Protein AF-A0A1B0DPX6-F1 (afdb_monomer)

Structure (mmCIF, N/CA/C/O backbone):
data_AF-A0A1B0DPX6-F1
#
_entry.id   AF-A0A1B0DPX6-F1
#
loop_
_atom_site.group_PDB
_atom_site.id
_atom_site.type_symbol
_atom_site.label_atom_id
_atom_site.label_alt_id
_atom_site.label_comp_id
_atom_site.label_asym_id
_atom_site.label_entity_id
_atom_site.label_seq_id
_atom_site.pdbx_PDB_ins_code
_atom_site.Cartn_x
_atom_site.Cartn_y
_atom_site.Cartn_z
_atom_site.occupancy
_atom_site.B_iso_or_equiv
_atom_site.auth_seq_id
_atom_site.auth_comp_id
_atom_site.auth_asym_id
_atom_site.auth_atom_id
_atom_site.pdbx_PDB_model_num
ATOM 1 N N . MET A 1 1 ? -44.690 -16.443 26.780 1.00 38.94 1 MET A N 1
ATOM 2 C CA . MET A 1 1 ? -44.282 -15.494 25.725 1.00 38.94 1 MET A CA 1
ATOM 3 C C . MET A 1 1 ? -44.819 -16.040 24.413 1.00 38.94 1 MET A C 1
ATOM 5 O O . MET A 1 1 ? -44.440 -17.157 24.082 1.00 38.94 1 MET A O 1
ATOM 9 N N . PRO A 1 2 ? -45.774 -15.376 23.743 1.00 39.91 2 PRO A N 1
ATOM 10 C CA . PRO A 1 2 ? -46.265 -15.851 22.457 1.00 39.91 2 PRO A CA 1
ATOM 11 C C . PRO A 1 2 ? -45.139 -15.690 21.430 1.00 39.91 2 PRO A C 1
ATOM 13 O O . PRO A 1 2 ? -44.545 -14.620 21.320 1.00 39.91 2 PRO A O 1
ATOM 16 N N . THR A 1 3 ? -44.806 -16.771 20.733 1.00 45.00 3 THR A N 1
ATOM 17 C CA . THR A 1 3 ? -43.849 -16.789 19.625 1.00 45.00 3 THR A CA 1
ATOM 18 C C . THR A 1 3 ? -44.435 -15.966 18.482 1.00 45.00 3 THR A C 1
ATOM 20 O O . THR A 1 3 ? -45.304 -16.445 17.754 1.00 45.00 3 THR A O 1
ATOM 23 N N . PHE A 1 4 ? -44.032 -14.697 18.381 1.00 56.03 4 PHE A N 1
ATOM 24 C CA . PHE A 1 4 ? -44.305 -13.881 17.199 1.00 56.03 4 PHE A CA 1
ATOM 25 C C . PHE A 1 4 ? -43.741 -14.602 15.969 1.00 56.03 4 PHE A C 1
ATOM 27 O O . PHE A 1 4 ? -42.650 -15.164 16.035 1.00 56.03 4 PHE A O 1
ATOM 34 N N . ASN A 1 5 ? -44.509 -14.613 14.879 1.00 65.38 5 ASN A N 1
ATOM 35 C CA . ASN A 1 5 ? -44.118 -15.234 13.614 1.00 65.38 5 ASN A CA 1
ATOM 36 C C . ASN A 1 5 ? -42.784 -14.617 13.148 1.00 65.38 5 ASN A C 1
ATOM 38 O O . ASN A 1 5 ? -42.672 -13.390 13.154 1.00 65.38 5 ASN A O 1
ATOM 42 N N . GLU A 1 6 ? -41.791 -15.432 12.773 1.00 67.69 6 GLU A N 1
ATOM 43 C CA . GLU A 1 6 ? -40.431 -14.966 12.420 1.00 67.69 6 GLU A CA 1
ATOM 44 C C . GLU A 1 6 ? -40.444 -13.870 11.336 1.00 67.69 6 GLU A C 1
ATOM 46 O O . GLU A 1 6 ? -39.655 -12.929 11.391 1.00 67.69 6 GLU A O 1
ATOM 51 N N . GLU A 1 7 ? -41.410 -13.923 10.414 1.00 71.81 7 GLU A N 1
ATOM 52 C CA . GLU A 1 7 ? -41.633 -12.903 9.378 1.00 71.81 7 GLU A CA 1
ATOM 53 C C . GLU A 1 7 ? -41.960 -11.518 9.965 1.00 71.81 7 GLU A C 1
ATOM 55 O O . GLU A 1 7 ? -41.375 -10.518 9.563 1.00 71.81 7 GLU A O 1
ATOM 60 N N . ILE A 1 8 ? -42.817 -11.447 10.989 1.00 77.25 8 ILE A N 1
ATOM 61 C CA . ILE A 1 8 ? -43.213 -10.175 11.621 1.00 77.25 8 ILE A CA 1
ATOM 62 C C . ILE A 1 8 ? -42.038 -9.572 12.404 1.00 77.25 8 ILE A C 1
ATOM 64 O O . ILE A 1 8 ? -41.882 -8.352 12.462 1.00 77.25 8 ILE A O 1
ATOM 68 N N . GLN A 1 9 ? -41.200 -10.418 13.011 1.00 76.88 9 GLN A N 1
ATOM 69 C CA . GLN A 1 9 ? -39.983 -9.965 13.690 1.00 76.88 9 GLN A CA 1
ATOM 70 C C . GLN A 1 9 ? -38.961 -9.403 12.694 1.00 76.88 9 GLN A C 1
ATOM 72 O O . GLN A 1 9 ? -38.338 -8.380 12.981 1.00 76.88 9 GLN A O 1
ATOM 77 N N . SER A 1 10 ? -38.830 -10.027 11.519 1.00 80.25 10 SER A N 1
ATOM 78 C CA . SER A 1 10 ? -37.981 -9.534 10.430 1.00 80.25 10 SER A CA 1
ATOM 79 C C . SER A 1 10 ? -38.465 -8.182 9.898 1.00 80.25 10 SER A C 1
ATOM 81 O O . SER A 1 10 ? -37.680 -7.236 9.835 1.00 80.25 10 SER A O 1
ATOM 83 N N . ASP A 1 11 ? -39.761 -8.046 9.608 1.00 84.12 11 ASP A N 1
ATOM 84 C CA . ASP A 1 11 ? -40.349 -6.794 9.110 1.00 84.12 11 ASP A CA 1
ATOM 85 C C . ASP A 1 11 ? -40.200 -5.645 10.121 1.00 84.12 11 ASP A C 1
ATOM 87 O O . ASP A 1 11 ? -39.915 -4.495 9.761 1.00 84.12 11 ASP A O 1
ATOM 91 N N . PHE A 1 12 ? -40.351 -5.942 11.416 1.00 86.44 12 PHE A N 1
ATOM 92 C CA . PHE A 1 12 ? -40.140 -4.956 12.472 1.00 86.44 12 PHE A CA 1
ATOM 93 C C . PHE A 1 12 ? -38.670 -4.524 12.564 1.00 86.44 12 PHE A C 1
ATOM 95 O O . PHE A 1 12 ? -38.387 -3.330 12.692 1.00 86.44 12 PHE A O 1
ATOM 102 N N . ALA A 1 13 ? -37.733 -5.469 12.445 1.00 86.62 13 ALA A N 1
ATOM 103 C CA . ALA A 1 13 ? -36.301 -5.183 12.434 1.00 86.62 13 ALA A CA 1
ATOM 104 C C . ALA A 1 13 ? -35.895 -4.313 11.235 1.00 86.62 13 ALA A C 1
ATOM 106 O O . ALA A 1 13 ? -35.129 -3.359 11.395 1.00 86.62 13 ALA A O 1
ATOM 107 N N . GLU A 1 14 ? -36.442 -4.583 10.047 1.00 89.12 14 GLU A N 1
ATOM 108 C CA . GLU A 1 14 ? -36.227 -3.745 8.864 1.00 89.12 14 GLU A CA 1
ATOM 109 C C . GLU A 1 14 ? -36.782 -2.337 9.061 1.00 89.12 14 GLU A C 1
ATOM 111 O O . GLU A 1 14 ? -36.091 -1.353 8.788 1.00 89.12 14 GLU A O 1
ATOM 116 N N . THR A 1 15 ? -37.998 -2.224 9.596 1.00 90.00 15 THR A N 1
ATOM 117 C CA . THR A 1 15 ? -38.624 -0.926 9.870 1.00 90.00 15 THR A CA 1
ATOM 118 C C . THR A 1 15 ? -37.787 -0.121 10.868 1.00 90.00 15 THR A C 1
ATOM 120 O O . THR A 1 15 ? -37.531 1.067 10.658 1.00 90.00 15 THR A O 1
ATOM 123 N N . LEU A 1 16 ? -37.295 -0.761 11.933 1.00 89.06 16 LEU A N 1
ATOM 124 C CA . LEU A 1 16 ? -36.420 -0.131 12.920 1.00 89.06 16 LEU A CA 1
ATOM 125 C C . LEU A 1 16 ? -35.092 0.329 12.303 1.00 89.06 16 LEU A C 1
ATOM 127 O O . LEU A 1 16 ? -34.674 1.468 12.523 1.00 89.06 16 LEU A O 1
ATOM 131 N N . ALA A 1 17 ? -34.456 -0.506 11.479 1.00 90.25 17 ALA A N 1
ATOM 132 C CA . ALA A 1 17 ? -33.229 -0.144 10.776 1.00 90.25 17 ALA A CA 1
ATOM 133 C C . ALA A 1 17 ? -33.440 1.036 9.810 1.00 90.25 17 ALA A C 1
ATOM 135 O O . ALA A 1 17 ? -32.622 1.960 9.770 1.00 90.25 17 ALA A O 1
ATOM 136 N N . GLN A 1 18 ? -34.559 1.060 9.079 1.00 90.88 18 GLN A N 1
ATOM 137 C CA . GLN A 1 18 ? -34.928 2.174 8.201 1.00 90.88 18 GLN A CA 1
ATOM 138 C C . GLN A 1 18 ? -35.175 3.466 8.986 1.00 90.88 18 GLN A C 1
ATOM 140 O O . GLN A 1 18 ? -34.724 4.530 8.560 1.00 90.88 18 GLN A O 1
ATOM 145 N N . MET A 1 19 ? -35.824 3.392 10.153 1.00 90.12 19 MET A N 1
ATOM 146 C CA . MET A 1 19 ? -36.011 4.551 11.033 1.00 90.12 19 MET A CA 1
ATOM 147 C C . MET A 1 19 ? -34.670 5.116 11.519 1.00 90.12 19 MET A C 1
ATOM 149 O O . MET A 1 19 ? -34.448 6.325 11.431 1.00 90.12 19 MET A O 1
ATOM 153 N N . LEU A 1 20 ? -33.743 4.262 11.965 1.00 90.12 20 LEU A N 1
ATOM 154 C CA . LEU A 1 20 ? -32.395 4.680 12.374 1.00 90.12 20 LEU A CA 1
ATOM 155 C C . LEU A 1 20 ? -31.609 5.300 11.205 1.00 90.12 20 LEU A C 1
ATOM 157 O O . LEU A 1 20 ? -30.951 6.331 11.369 1.00 90.12 20 LEU A O 1
ATOM 161 N N . ALA A 1 21 ? -31.720 4.727 10.004 1.00 88.69 21 ALA A N 1
ATOM 162 C CA . ALA A 1 21 ? -31.089 5.259 8.799 1.00 88.69 21 ALA A CA 1
ATOM 163 C C . ALA A 1 21 ? -31.681 6.614 8.368 1.00 88.69 21 ALA A C 1
ATOM 165 O O . ALA A 1 21 ? -30.935 7.513 7.967 1.00 88.69 21 ALA A O 1
ATOM 166 N N . ALA A 1 22 ? -33.000 6.789 8.484 1.00 88.38 22 ALA A N 1
ATOM 167 C CA . ALA A 1 22 ? -33.675 8.054 8.216 1.00 88.38 22 ALA A CA 1
ATOM 168 C C . ALA A 1 22 ? -33.247 9.130 9.223 1.00 88.38 22 ALA A C 1
ATOM 170 O O . ALA A 1 22 ? -32.875 10.234 8.821 1.00 88.38 22 ALA A O 1
ATOM 171 N N . LEU A 1 23 ? -33.200 8.792 10.518 1.00 86.00 23 LEU A N 1
ATOM 172 C CA . LEU A 1 23 ? -32.682 9.680 11.562 1.00 86.00 23 LEU A CA 1
ATOM 173 C C . LEU A 1 23 ? -31.253 10.123 11.249 1.00 86.00 23 LEU A C 1
ATOM 175 O O . LEU A 1 23 ? -30.968 11.318 11.297 1.00 86.00 23 LEU A O 1
ATOM 179 N N . ARG A 1 24 ? -30.385 9.191 10.834 1.00 86.00 24 ARG A N 1
ATOM 180 C CA . ARG A 1 24 ? -29.006 9.486 10.419 1.00 86.00 24 ARG A CA 1
ATOM 181 C C . ARG A 1 24 ? -28.950 10.532 9.304 1.00 86.00 24 ARG A C 1
ATOM 183 O O . ARG A 1 24 ? -28.160 11.469 9.392 1.00 86.00 24 ARG A O 1
ATOM 190 N N . GLY A 1 25 ? -29.789 10.389 8.277 1.00 83.12 25 GLY A N 1
ATOM 191 C CA . GLY A 1 25 ? -29.866 11.333 7.156 1.00 83.12 25 GLY A CA 1
ATOM 192 C C . GLY A 1 25 ? -30.372 12.724 7.555 1.00 83.12 25 GLY A C 1
ATOM 193 O O . GLY A 1 25 ? -29.990 13.720 6.941 1.00 83.12 25 GLY A O 1
ATOM 194 N N . LEU A 1 26 ? -31.186 12.805 8.608 1.00 83.56 26 LEU A N 1
ATOM 195 C CA . LEU A 1 26 ? -31.747 14.056 9.119 1.00 83.56 26 LEU A CA 1
ATOM 196 C C . LEU A 1 26 ? -30.815 14.791 10.098 1.00 83.56 26 LEU A C 1
ATOM 198 O O . LEU A 1 26 ? -30.990 15.995 10.295 1.00 83.56 26 LEU A O 1
ATOM 202 N N . LEU A 1 27 ? -29.806 14.118 10.676 1.00 79.19 27 LEU A N 1
ATOM 203 C CA . LEU A 1 27 ? -28.873 14.714 11.649 1.00 79.19 27 LEU A CA 1
ATOM 204 C C . LEU A 1 27 ? -28.225 16.031 11.179 1.00 79.19 27 LEU A C 1
ATOM 206 O O . LEU A 1 27 ? -28.231 16.980 11.963 1.00 79.19 27 LEU A O 1
ATOM 210 N N . PRO A 1 28 ? -27.707 16.162 9.937 1.00 74.44 28 PRO A N 1
ATOM 211 C CA . PRO A 1 28 ? -27.053 17.400 9.499 1.00 74.44 28 PRO A CA 1
ATOM 212 C C . PRO A 1 28 ? -28.006 18.600 9.414 1.00 74.44 28 PRO A C 1
ATOM 214 O O . PRO A 1 28 ? -27.571 19.747 9.496 1.00 74.44 28 PRO A O 1
ATOM 217 N N . TRP A 1 29 ? -29.302 18.335 9.243 1.00 75.88 29 TRP A N 1
ATOM 218 C CA . TRP A 1 29 ? -30.340 19.339 9.000 1.00 75.88 29 TRP A CA 1
ATOM 219 C C . TRP A 1 29 ? -31.126 19.693 10.265 1.00 75.88 29 TRP A C 1
ATOM 221 O O . TRP A 1 29 ? -31.834 20.699 10.300 1.00 75.88 29 TRP A O 1
ATOM 231 N N . SER A 1 30 ? -31.007 18.879 11.315 1.00 67.81 30 SER A N 1
ATOM 232 C CA . SER A 1 30 ? -31.793 19.042 12.529 1.00 67.81 30 SER A CA 1
ATOM 233 C C . SER A 1 30 ? -31.254 20.171 13.406 1.00 67.81 30 SER A C 1
ATOM 235 O O . SER A 1 30 ? -30.162 20.108 13.970 1.00 67.81 30 SER A O 1
ATOM 237 N N . THR A 1 31 ? -32.060 21.216 13.570 1.00 63.78 31 THR A N 1
ATOM 238 C CA . THR A 1 31 ? -31.842 22.264 14.577 1.00 63.78 31 THR A CA 1
ATOM 239 C C . THR A 1 31 ? -32.323 21.838 15.966 1.00 63.78 31 THR A C 1
ATOM 241 O O . THR A 1 31 ? -31.829 22.364 16.958 1.00 63.78 31 THR A O 1
ATOM 244 N N . VAL A 1 32 ? -33.244 20.869 16.040 1.00 57.00 32 VAL A N 1
ATOM 245 C CA . VAL A 1 32 ? -33.841 20.337 17.280 1.00 57.00 32 VAL A CA 1
ATOM 246 C C . VAL A 1 32 ? -32.880 19.394 18.002 1.00 57.00 32 VAL A C 1
ATOM 248 O O . VAL A 1 32 ? -32.766 19.435 19.221 1.00 57.00 32 VAL A O 1
ATOM 251 N N . LEU A 1 33 ? -32.090 18.617 17.263 1.00 56.25 33 LEU A N 1
ATOM 252 C CA . LEU A 1 33 ? -31.040 17.769 17.837 1.00 56.25 33 LEU A CA 1
ATOM 253 C C . LEU A 1 33 ? -29.799 18.580 18.270 1.00 56.25 33 LEU A C 1
ATOM 255 O O . LEU A 1 33 ? -28.754 18.017 18.554 1.00 56.25 33 LEU A O 1
ATOM 259 N N . LYS A 1 34 ? -29.888 19.914 18.339 1.00 56.41 34 LYS A N 1
ATOM 260 C CA . LYS A 1 34 ? -28.900 20.750 19.041 1.00 56.41 34 LYS A CA 1
ATOM 261 C C . LYS A 1 34 ? -29.186 20.854 20.544 1.00 56.41 34 LYS A C 1
ATOM 263 O O . LYS A 1 34 ? -28.362 21.400 21.2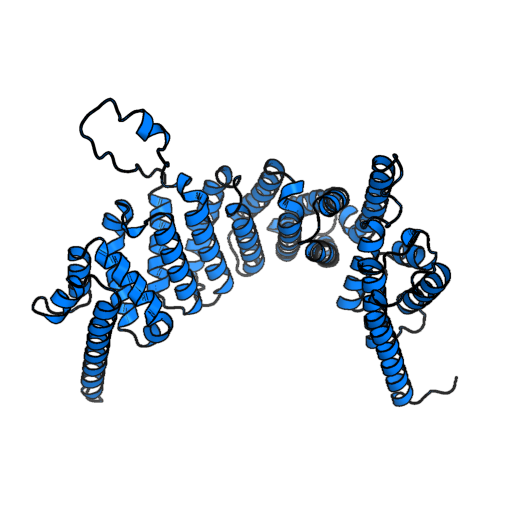67 1.00 56.41 34 LYS A O 1
ATOM 268 N N . PHE A 1 35 ? -30.347 20.376 21.008 1.00 56.66 35 PHE A N 1
ATOM 269 C CA . PHE A 1 35 ? -30.690 20.321 22.4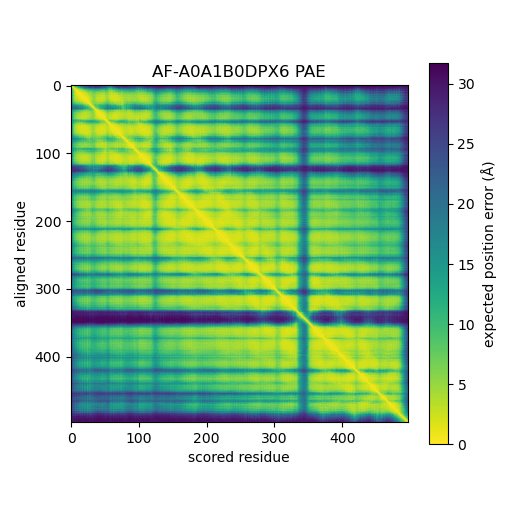28 1.00 56.66 35 PHE A CA 1
ATOM 270 C C . PHE A 1 35 ? -30.164 19.029 23.061 1.00 56.66 35 PHE A C 1
ATOM 272 O O . PHE A 1 35 ? -30.634 17.936 22.724 1.00 56.66 35 PHE A O 1
ATOM 279 N N . ASP A 1 36 ? -29.246 19.179 24.021 1.00 64.44 36 ASP A N 1
ATOM 280 C CA . ASP A 1 36 ? -28.504 18.084 24.660 1.00 64.44 36 ASP A CA 1
ATOM 281 C C . ASP A 1 36 ? -29.419 16.948 25.162 1.00 64.44 36 ASP A C 1
ATOM 283 O O . ASP A 1 36 ? -29.162 15.784 24.885 1.00 64.44 36 ASP A O 1
ATOM 287 N N . ALA A 1 37 ? -30.559 17.242 25.799 1.00 71.75 37 ALA A N 1
ATOM 288 C CA . ALA A 1 37 ? -31.413 16.207 26.403 1.00 71.75 37 ALA A CA 1
ATOM 289 C C . ALA A 1 37 ? -32.002 15.187 25.402 1.00 71.75 37 ALA A C 1
ATOM 291 O O . ALA A 1 37 ? -32.063 13.993 25.693 1.00 71.75 37 ALA A O 1
ATOM 292 N N . SER A 1 38 ? -32.431 15.643 24.220 1.00 75.00 38 SER A N 1
ATOM 293 C CA . SER A 1 38 ? -33.027 14.765 23.197 1.00 75.00 38 SER A CA 1
ATOM 294 C C . SER A 1 38 ? -31.984 13.872 22.523 1.00 75.00 38 SER A C 1
ATOM 296 O O . SER A 1 38 ? -32.246 12.703 22.245 1.00 75.00 38 SER A O 1
ATOM 298 N N . VAL A 1 39 ? -30.778 14.409 22.331 1.00 76.50 39 VAL A N 1
ATOM 299 C CA . VAL A 1 39 ? -29.634 13.680 21.784 1.00 76.50 39 VAL A CA 1
ATOM 300 C C . VAL A 1 39 ? -29.117 12.662 22.791 1.00 76.50 39 VAL A C 1
ATOM 302 O O . VAL A 1 39 ? -28.838 11.535 22.403 1.00 76.50 39 VAL A O 1
ATOM 305 N N . ASN A 1 40 ? -29.059 13.014 24.078 1.00 77.69 40 ASN A N 1
ATOM 306 C CA . ASN A 1 40 ? -28.656 12.096 25.144 1.00 77.69 40 ASN A CA 1
ATOM 307 C C . ASN A 1 40 ? -29.581 10.869 25.199 1.00 77.69 40 ASN A C 1
ATOM 309 O O . ASN A 1 40 ? -29.096 9.745 25.204 1.00 77.69 40 ASN A O 1
ATOM 313 N N . SER A 1 41 ? -30.902 11.080 25.145 1.00 83.00 41 SER A N 1
ATOM 314 C CA . SER A 1 41 ? -31.885 9.985 25.100 1.00 83.00 41 SER A CA 1
ATOM 315 C C . SER A 1 41 ? -31.710 9.102 23.858 1.00 83.00 41 SER A C 1
ATOM 317 O O . SER A 1 41 ? -31.710 7.876 23.955 1.00 83.00 41 SER A O 1
ATOM 319 N N . LEU A 1 42 ? -31.488 9.714 22.689 1.00 84.19 42 LEU A N 1
ATOM 320 C CA . LEU A 1 42 ? -31.213 8.972 21.459 1.00 84.19 42 LEU A CA 1
ATOM 321 C C . LEU A 1 42 ? -29.940 8.123 21.579 1.00 84.19 42 LEU A C 1
ATOM 323 O O . LEU A 1 42 ? -29.925 6.980 21.130 1.00 84.19 42 LEU A O 1
ATOM 327 N N . ILE A 1 43 ? -28.884 8.666 22.184 1.00 84.06 43 ILE A N 1
ATOM 328 C CA . ILE A 1 43 ? -27.626 7.947 22.385 1.00 84.06 43 ILE A CA 1
ATOM 329 C C . ILE A 1 43 ? -27.822 6.784 23.351 1.00 84.06 43 ILE A C 1
ATOM 331 O O . ILE A 1 43 ? -27.365 5.692 23.038 1.00 84.06 43 ILE A O 1
ATOM 335 N N . ASP A 1 44 ? -28.539 6.966 24.462 1.00 85.25 44 ASP A N 1
ATOM 336 C CA . ASP A 1 44 ? -28.820 5.873 25.398 1.00 85.25 44 ASP A CA 1
ATOM 337 C C . ASP A 1 44 ? -29.582 4.725 24.711 1.00 85.25 44 ASP A C 1
ATOM 339 O O . ASP A 1 44 ? -29.220 3.563 24.887 1.00 85.25 44 ASP A O 1
ATOM 343 N N . VAL A 1 45 ? -30.572 5.029 23.861 1.00 86.44 45 VAL A N 1
ATOM 344 C CA . VAL A 1 45 ? -31.296 4.010 23.075 1.00 86.44 45 VAL A CA 1
ATOM 345 C C . VAL A 1 45 ? -30.364 3.291 22.096 1.00 86.44 45 VAL A C 1
ATOM 347 O O . VAL A 1 45 ? -30.355 2.064 22.030 1.00 86.44 45 VAL A O 1
ATOM 350 N N . VAL A 1 46 ? -29.550 4.038 21.347 1.00 88.50 46 VAL A N 1
ATOM 351 C CA . VAL A 1 46 ? -28.597 3.469 20.380 1.00 88.50 46 VAL A CA 1
ATOM 352 C C . VAL A 1 46 ? -27.552 2.598 21.076 1.00 88.50 46 VAL A C 1
ATOM 354 O O . VAL A 1 46 ? -27.228 1.518 20.593 1.00 88.50 46 VAL A O 1
ATOM 357 N N . VAL A 1 47 ? -27.050 3.035 22.228 1.00 86.88 47 VAL A N 1
ATOM 358 C CA . VAL A 1 47 ? -26.098 2.278 23.040 1.00 86.88 47 VAL A CA 1
ATOM 359 C C . VAL A 1 47 ? -26.730 0.996 23.576 1.00 86.88 47 VAL A C 1
ATOM 361 O O . VAL A 1 47 ? -26.089 -0.049 23.521 1.00 86.88 47 VAL A O 1
ATOM 364 N N . GLN A 1 48 ? -27.976 1.038 24.056 1.00 86.44 48 GLN A N 1
ATOM 365 C CA . GLN A 1 48 ? -28.671 -0.160 24.540 1.00 86.44 48 GLN A CA 1
ATOM 366 C C . GLN A 1 48 ? -28.828 -1.228 23.454 1.00 86.44 48 GLN A C 1
ATOM 368 O O . GLN A 1 48 ? -28.669 -2.407 23.752 1.00 86.44 48 GLN A O 1
ATOM 373 N N . ILE A 1 49 ? -29.066 -0.824 22.201 1.00 85.75 49 ILE A N 1
ATOM 374 C CA . ILE A 1 49 ? -29.109 -1.739 21.046 1.00 85.75 49 ILE A CA 1
ATOM 375 C C . ILE A 1 49 ? -27.738 -2.393 20.797 1.00 85.75 49 ILE A C 1
ATOM 377 O O . ILE A 1 49 ? -27.657 -3.531 20.337 1.00 85.75 49 ILE A O 1
ATOM 381 N N . LEU A 1 50 ? -26.647 -1.670 21.064 1.00 86.44 50 LEU A N 1
ATOM 382 C CA . LEU A 1 50 ? -25.282 -2.108 20.759 1.00 86.44 50 LEU A CA 1
ATOM 383 C C . LEU A 1 50 ? -24.623 -2.905 21.892 1.00 86.44 50 LEU A C 1
ATOM 385 O O . LEU A 1 50 ? -23.711 -3.690 21.625 1.00 86.44 50 LEU A O 1
ATOM 389 N N . LEU A 1 51 ? -25.047 -2.714 23.142 1.00 85.88 51 LEU A N 1
ATOM 390 C CA . LEU A 1 51 ? -24.511 -3.440 24.292 1.00 85.88 51 LEU A CA 1
ATOM 391 C C . LEU A 1 51 ? -24.960 -4.914 24.300 1.00 85.88 51 LEU A C 1
ATOM 393 O O . LEU A 1 51 ? -26.007 -5.246 23.746 1.00 85.88 51 LEU A O 1
ATOM 397 N N . PRO A 1 52 ? -24.185 -5.821 24.924 1.00 78.50 52 PRO A N 1
ATOM 398 C CA . PRO A 1 52 ? -24.570 -7.224 25.032 1.00 78.50 52 PRO A CA 1
ATOM 399 C C . PRO A 1 52 ? -25.846 -7.384 25.874 1.00 78.50 52 PRO A C 1
ATOM 401 O O . PRO A 1 52 ? -25.863 -7.036 27.056 1.00 78.50 52 PRO A O 1
ATOM 404 N N . THR A 1 53 ? -26.896 -7.943 25.280 1.00 78.12 53 THR A N 1
ATOM 405 C CA . THR A 1 53 ? -28.179 -8.276 25.922 1.00 78.12 53 THR A CA 1
ATOM 406 C C . THR A 1 53 ? -28.437 -9.787 25.860 1.00 78.12 53 THR A C 1
ATOM 408 O O . THR A 1 53 ? -27.820 -10.495 25.065 1.00 78.12 53 THR A O 1
ATOM 411 N N . GLU A 1 54 ? -29.333 -10.311 26.712 1.00 69.19 54 GLU A N 1
ATOM 412 C CA . GLU A 1 54 ? -29.662 -11.754 26.753 1.00 69.19 54 GLU A CA 1
ATOM 413 C C . GLU A 1 54 ? -30.186 -12.287 25.407 1.00 69.19 54 GLU A C 1
ATOM 415 O O . GLU A 1 54 ? -29.987 -13.456 25.077 1.00 69.19 54 GLU A O 1
ATOM 420 N N . THR A 1 55 ? -30.812 -11.418 24.610 1.00 75.31 55 THR A N 1
ATOM 421 C CA . THR A 1 55 ? -31.245 -11.687 23.237 1.00 75.31 55 THR A CA 1
ATOM 422 C C . THR A 1 55 ? -30.603 -10.665 22.298 1.00 75.31 55 THR A C 1
ATOM 424 O O . THR A 1 55 ? -31.016 -9.503 22.325 1.00 75.31 55 THR A O 1
ATOM 427 N N . PRO A 1 56 ? -29.605 -11.052 21.482 1.00 76.06 56 PRO A N 1
ATOM 428 C CA . PRO A 1 56 ? -28.931 -10.112 20.598 1.00 76.06 56 PRO A CA 1
ATOM 429 C C . PRO A 1 56 ? -29.888 -9.582 19.528 1.00 76.06 56 PRO A C 1
ATOM 431 O O . PRO A 1 56 ? -30.640 -10.343 18.917 1.00 76.06 56 PRO A O 1
ATOM 434 N N . GLU A 1 57 ? -29.820 -8.276 19.287 1.00 83.25 57 GLU A N 1
ATOM 435 C CA . GLU A 1 57 ? -30.603 -7.614 18.246 1.00 83.25 57 GLU A CA 1
ATOM 436 C C . GLU A 1 57 ? -30.178 -8.072 16.835 1.00 83.25 57 GLU A C 1
ATOM 438 O O . GLU A 1 57 ? -29.016 -8.443 16.614 1.00 83.25 57 GLU A O 1
ATOM 443 N N . PRO A 1 58 ? -31.084 -8.028 15.840 1.00 85.88 58 PRO A N 1
ATOM 444 C CA . PRO A 1 58 ? -30.763 -8.381 14.462 1.00 85.88 58 PRO A CA 1
ATOM 445 C C . PRO A 1 58 ? -29.615 -7.537 13.896 1.00 85.88 58 PRO A C 1
ATOM 447 O O . PRO A 1 58 ? -29.543 -6.325 14.106 1.00 85.88 58 PRO A O 1
ATOM 450 N N . LYS A 1 59 ? -28.755 -8.159 13.080 1.00 87.31 59 LYS A N 1
ATOM 451 C CA . LYS A 1 59 ? -27.559 -7.513 12.500 1.00 87.31 59 LYS A CA 1
ATOM 452 C C . LYS A 1 59 ? -27.862 -6.224 11.730 1.00 87.31 59 LYS A C 1
ATOM 454 O O . LYS A 1 59 ? -27.061 -5.298 11.734 1.00 87.31 59 LYS A O 1
ATOM 459 N N . ILE A 1 60 ? -29.016 -6.155 11.065 1.00 87.50 60 ILE A N 1
ATOM 460 C CA . ILE A 1 60 ? -29.420 -4.964 10.308 1.00 87.50 60 ILE A CA 1
ATOM 461 C C . ILE A 1 60 ? -29.694 -3.767 11.232 1.00 87.50 60 ILE A C 1
ATOM 463 O O . ILE A 1 60 ? -29.370 -2.630 10.888 1.00 87.50 60 ILE A O 1
ATOM 467 N N . VAL A 1 61 ? -30.225 -4.033 12.429 1.00 89.44 61 VAL A N 1
ATOM 468 C CA . VAL A 1 61 ? -30.535 -3.027 13.448 1.00 89.44 61 VAL A CA 1
ATOM 469 C C . VAL A 1 61 ? -29.255 -2.566 14.135 1.00 89.44 61 VAL A C 1
ATOM 471 O O . VAL A 1 61 ? -29.025 -1.362 14.231 1.00 89.44 61 VAL A O 1
ATOM 474 N N . THR A 1 62 ? -28.386 -3.494 14.551 1.00 90.94 62 THR A N 1
ATOM 475 C CA . THR A 1 62 ? -27.109 -3.146 15.195 1.00 90.94 62 THR A CA 1
ATOM 476 C C . THR A 1 62 ? -26.194 -2.366 14.250 1.00 90.94 62 THR A C 1
ATOM 478 O O . THR A 1 62 ? -25.599 -1.367 14.659 1.00 90.94 62 THR A O 1
ATOM 481 N N . LEU A 1 63 ? -26.158 -2.722 12.961 1.00 92.06 63 LEU A N 1
ATOM 482 C CA . LEU A 1 63 ? -25.430 -1.964 11.943 1.00 92.06 63 LEU A CA 1
ATOM 483 C C . LEU A 1 63 ? -25.998 -0.548 11.767 1.00 92.06 63 LEU A C 1
ATOM 485 O O . LEU A 1 63 ? -25.239 0.424 11.766 1.00 92.06 63 LEU A O 1
ATOM 489 N N . ALA A 1 64 ? -27.321 -0.406 11.638 1.00 90.81 64 ALA A N 1
ATOM 490 C CA . ALA A 1 64 ? -27.964 0.902 11.502 1.00 90.81 64 ALA A CA 1
ATOM 491 C C . ALA A 1 64 ? -27.738 1.784 12.746 1.00 90.81 64 ALA A C 1
ATOM 493 O O . ALA A 1 64 ? -27.454 2.979 12.617 1.00 90.81 64 ALA A O 1
ATOM 494 N N . ALA A 1 65 ? -27.779 1.188 13.941 1.00 92.12 65 ALA A N 1
ATOM 495 C CA . ALA A 1 65 ? -27.479 1.848 15.207 1.00 92.12 65 ALA A CA 1
ATOM 496 C C . ALA A 1 65 ? -26.017 2.325 15.271 1.00 92.12 65 ALA A C 1
ATOM 498 O O . ALA A 1 65 ? -25.767 3.488 15.587 1.00 92.12 65 ALA A O 1
ATOM 499 N N . ALA A 1 66 ? -25.049 1.487 14.885 1.00 92.44 66 ALA A N 1
ATOM 500 C CA . ALA A 1 66 ? -23.637 1.871 14.856 1.00 92.44 66 ALA A CA 1
ATOM 501 C C . ALA A 1 66 ? -23.346 2.977 13.824 1.00 92.44 66 ALA A C 1
ATOM 503 O O . ALA A 1 66 ? -22.581 3.902 14.099 1.00 92.44 66 ALA A O 1
ATOM 504 N N . GLN A 1 67 ? -23.992 2.944 12.653 1.00 92.31 67 GLN A N 1
ATOM 505 C CA . GLN A 1 67 ? -23.889 4.017 11.654 1.00 92.31 67 GLN A CA 1
ATOM 506 C C . GLN A 1 67 ? -24.477 5.343 12.154 1.00 92.31 67 GLN A C 1
ATOM 508 O O . GLN A 1 67 ? -23.937 6.418 11.857 1.00 92.31 67 GLN A O 1
ATOM 513 N N . LEU A 1 68 ? -25.585 5.281 12.898 1.00 90.25 68 LEU A N 1
ATOM 514 C CA . LEU A 1 68 ? -26.181 6.447 13.537 1.00 90.25 68 LEU A CA 1
ATOM 515 C C . LEU A 1 68 ? -25.242 7.008 14.612 1.00 90.25 68 LEU A C 1
ATOM 517 O O . LEU A 1 68 ? -24.949 8.203 14.580 1.00 90.25 68 LEU A O 1
ATOM 521 N N . LEU A 1 69 ? -24.692 6.154 15.483 1.00 90.56 69 LEU A N 1
ATOM 522 C CA . LEU A 1 69 ? -23.728 6.544 16.517 1.00 90.56 69 LEU A CA 1
ATOM 523 C C . LEU A 1 69 ? -22.481 7.204 15.919 1.00 90.56 69 LEU A C 1
ATOM 525 O O . LEU A 1 69 ? -22.056 8.269 16.372 1.00 90.56 69 LEU A O 1
ATOM 529 N N . LEU A 1 70 ? -21.935 6.627 14.844 1.00 90.56 70 LEU A N 1
ATOM 530 C CA . LEU A 1 70 ? -20.808 7.211 14.124 1.00 90.56 70 LEU A CA 1
ATOM 531 C C . LEU A 1 70 ? -21.151 8.612 13.601 1.00 90.56 70 LEU A C 1
ATOM 533 O O . LEU A 1 70 ? -20.356 9.533 13.771 1.00 90.56 70 LEU A O 1
ATOM 537 N N . SER A 1 71 ? -22.343 8.799 13.035 1.00 87.44 71 SER A N 1
ATOM 538 C CA . SER A 1 71 ? -22.789 10.095 12.504 1.00 87.44 71 SER A CA 1
ATOM 539 C C . SER A 1 71 ? -23.023 11.132 13.606 1.00 87.44 71 SER A C 1
ATOM 541 O O . SER A 1 71 ? -22.674 12.300 13.435 1.00 87.44 71 SER A O 1
ATOM 543 N N . ILE A 1 72 ? -23.545 10.719 14.766 1.00 86.44 72 ILE A N 1
ATOM 544 C CA . ILE A 1 72 ? -23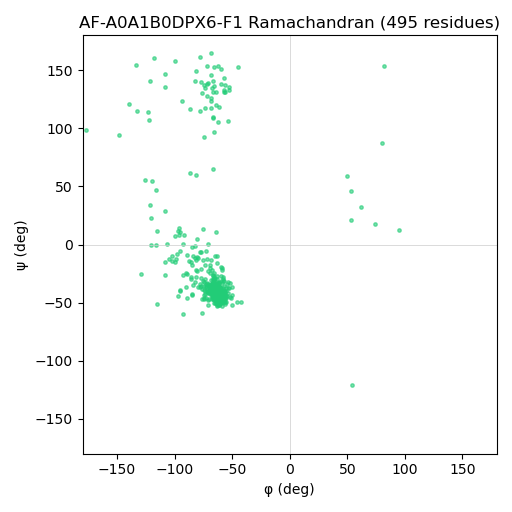.660 11.580 15.953 1.00 86.44 72 ILE A CA 1
ATOM 545 C C . ILE A 1 72 ? -22.261 12.025 16.411 1.00 86.44 72 ILE A C 1
ATOM 547 O O . ILE A 1 72 ? -22.033 13.218 16.632 1.00 86.44 72 ILE A O 1
ATOM 551 N N . SER A 1 73 ? -21.310 11.087 16.485 1.00 86.75 73 SER A N 1
ATOM 552 C CA . SER A 1 73 ? -19.936 11.351 16.932 1.00 86.75 73 SER A CA 1
ATOM 553 C C . SER A 1 73 ? -19.126 12.234 15.971 1.00 86.75 73 SER A C 1
ATOM 555 O O . SER A 1 73 ? -18.310 13.035 16.425 1.00 86.75 73 SER A O 1
ATOM 557 N N . SER A 1 74 ? -19.337 12.127 14.653 1.00 84.69 74 SER A N 1
ATOM 558 C CA . SER A 1 74 ? -18.535 12.842 13.653 1.00 84.69 74 SER A CA 1
ATOM 559 C C . SER A 1 74 ? -19.172 14.159 13.192 1.00 84.69 74 SER A C 1
ATOM 561 O O . SER A 1 74 ? -18.466 15.159 13.044 1.00 84.69 74 SER A O 1
ATOM 563 N N . ILE A 1 75 ? -20.498 14.194 13.007 1.00 81.44 75 ILE A N 1
ATOM 564 C CA . ILE A 1 75 ? -21.221 15.348 12.449 1.00 81.44 75 ILE A CA 1
ATOM 565 C C . ILE A 1 75 ? -21.719 16.264 13.568 1.00 81.44 75 ILE A C 1
ATOM 567 O O . ILE A 1 75 ? -21.333 17.436 13.617 1.00 81.44 75 ILE A O 1
ATOM 571 N N . MET A 1 76 ? -22.559 15.737 14.467 1.00 74.44 76 MET A N 1
ATOM 572 C CA . MET A 1 76 ? -23.251 16.546 15.479 1.00 74.44 76 MET A CA 1
ATOM 573 C C . MET A 1 76 ? -22.319 17.022 16.588 1.00 74.44 76 MET A C 1
ATOM 575 O O . MET A 1 76 ? -22.340 18.204 16.922 1.00 74.44 76 MET A O 1
ATOM 579 N N . ARG A 1 77 ? -21.487 16.118 17.123 1.00 76.56 77 ARG A N 1
ATOM 580 C CA . ARG A 1 77 ? -20.533 16.399 18.212 1.00 76.56 77 ARG A CA 1
ATOM 581 C C . ARG A 1 77 ? -21.192 17.119 19.410 1.00 76.56 77 ARG A C 1
ATOM 583 O O . ARG A 1 77 ? -20.769 18.229 19.745 1.00 76.56 77 ARG A O 1
ATOM 590 N N . PRO A 1 78 ? -22.226 16.516 20.034 1.00 72.12 78 PRO A N 1
ATOM 591 C CA . PRO A 1 78 ? -22.905 17.101 21.190 1.00 72.12 78 PRO A CA 1
ATOM 592 C C . PRO A 1 78 ? -21.940 17.325 22.361 1.00 72.12 78 PRO A C 1
ATOM 594 O O . PRO A 1 78 ? -20.940 16.615 22.516 1.00 72.12 78 PRO A O 1
ATOM 597 N N . ASN A 1 79 ? -22.231 18.328 23.190 1.00 66.94 79 ASN A N 1
ATOM 598 C CA . ASN A 1 79 ? -21.409 18.648 24.352 1.00 66.94 79 ASN A CA 1
ATOM 599 C C . ASN A 1 79 ? -21.505 17.531 25.400 1.00 66.94 79 ASN A C 1
ATOM 601 O O . ASN A 1 79 ? -22.592 17.052 25.705 1.00 66.94 79 ASN A O 1
ATOM 605 N N . GLY A 1 80 ? -20.366 17.108 25.957 1.00 68.38 80 GLY A N 1
ATOM 606 C CA . GLY A 1 80 ? -20.362 16.120 27.041 1.00 68.38 80 GLY A CA 1
ATOM 607 C C . GLY A 1 80 ? -20.672 14.690 26.592 1.00 68.38 80 GLY A C 1
ATOM 608 O O . GLY A 1 80 ? -20.953 13.847 27.435 1.00 68.38 80 GLY A O 1
ATOM 609 N N . LEU A 1 81 ? -20.570 14.376 25.292 1.00 72.81 81 LEU A N 1
ATOM 610 C CA . LEU A 1 81 ? -20.773 13.019 24.761 1.00 72.81 81 LEU A CA 1
ATOM 611 C C . LEU A 1 81 ? -19.935 11.958 25.500 1.00 72.81 81 LEU A C 1
ATOM 613 O O . LEU A 1 81 ? -20.366 10.826 25.678 1.00 72.81 81 LEU A O 1
ATOM 617 N N . GLN A 1 82 ? -18.743 12.340 25.966 1.00 71.94 82 GLN A N 1
ATOM 618 C CA . GLN A 1 82 ? -17.847 11.479 26.747 1.00 71.94 82 GLN A CA 1
ATOM 619 C C . GLN A 1 82 ? -18.336 11.199 28.179 1.00 71.94 82 GLN A C 1
ATOM 621 O O . GLN A 1 82 ? -17.883 10.241 28.794 1.00 71.94 82 GLN A O 1
ATOM 626 N N . GLU A 1 83 ? -19.188 12.061 28.732 1.00 74.94 83 GLU A N 1
ATOM 627 C CA . GLU A 1 83 ? -19.650 12.023 30.128 1.00 74.94 83 GLU A CA 1
ATOM 628 C C . GLU A 1 83 ? -21.022 11.352 30.262 1.00 74.94 83 GLU A C 1
ATOM 630 O O . GLU A 1 83 ? -21.478 11.073 31.370 1.00 74.94 83 GLU A O 1
ATOM 635 N N . GLN A 1 84 ? -21.675 11.064 29.135 1.00 77.81 84 GLN A N 1
ATOM 636 C CA . GLN A 1 84 ? -22.948 10.360 29.109 1.00 77.81 84 GLN A CA 1
ATOM 637 C C . GLN A 1 84 ? -22.804 8.915 29.586 1.00 77.81 84 GLN A C 1
ATOM 639 O O . GLN A 1 84 ? -21.869 8.202 29.213 1.00 77.81 84 GLN A O 1
ATOM 644 N N . SER A 1 85 ? -23.793 8.455 30.354 1.00 79.06 85 SER A N 1
ATOM 645 C CA . SER A 1 85 ? -23.842 7.103 30.913 1.00 79.06 85 SER A CA 1
ATOM 646 C C . SER A 1 85 ? -23.747 6.013 29.850 1.00 79.06 85 SER A C 1
ATOM 648 O O . SER A 1 85 ? -22.939 5.100 30.015 1.00 79.06 85 SER A O 1
ATOM 650 N N . GLY A 1 86 ? -24.509 6.112 28.754 1.00 79.25 86 GLY A N 1
ATOM 651 C CA . GLY A 1 86 ? -24.458 5.124 27.677 1.00 79.25 86 GLY A CA 1
ATOM 652 C C . GLY A 1 86 ? -23.067 5.032 27.041 1.00 79.25 86 GLY A C 1
ATOM 653 O O . GLY A 1 86 ? -22.478 3.955 26.945 1.00 79.25 86 GLY A O 1
ATOM 654 N N . MET A 1 87 ? -22.472 6.171 26.687 1.00 83.06 87 MET A N 1
ATOM 655 C CA . MET A 1 87 ? -21.130 6.186 26.097 1.00 83.06 87 MET A CA 1
ATOM 656 C C . MET A 1 87 ? -20.061 5.649 27.051 1.00 83.06 87 MET A C 1
ATOM 658 O O . MET A 1 87 ? -19.180 4.912 26.612 1.00 83.06 87 MET A O 1
ATOM 662 N N . LEU A 1 88 ? -20.148 5.950 28.350 1.00 83.75 88 LEU A N 1
ATOM 663 C CA . LEU A 1 88 ? -19.245 5.386 29.356 1.00 83.75 88 LEU A CA 1
ATOM 664 C C . LEU A 1 88 ? -19.369 3.861 29.450 1.00 83.75 88 LEU A C 1
ATOM 666 O O . LEU A 1 88 ? -18.348 3.180 29.529 1.00 83.75 88 LEU A O 1
ATOM 670 N N . GLN A 1 89 ? -20.587 3.315 29.382 1.00 83.19 89 GLN A N 1
ATOM 671 C CA . GLN A 1 89 ? -20.806 1.865 29.350 1.00 83.19 89 GLN A CA 1
ATOM 672 C C . GLN A 1 89 ? -20.200 1.230 28.093 1.00 83.19 89 GLN A C 1
ATOM 674 O O . GLN A 1 89 ? -19.552 0.191 28.193 1.00 83.19 89 GLN A O 1
ATOM 679 N N . MET A 1 90 ? -20.325 1.869 26.925 1.00 83.62 90 MET A N 1
ATOM 680 C CA . MET A 1 90 ? -19.674 1.388 25.699 1.00 83.62 90 MET A CA 1
ATOM 681 C C . MET A 1 90 ? -18.145 1.452 25.772 1.00 83.62 90 MET A C 1
ATOM 683 O O . MET A 1 90 ? -17.469 0.507 25.367 1.00 83.62 90 MET A O 1
ATOM 687 N N . ILE A 1 91 ? -17.586 2.534 26.322 1.00 84.56 91 ILE A N 1
ATOM 688 C CA . ILE A 1 91 ? -16.137 2.677 26.533 1.00 84.56 91 ILE A CA 1
ATOM 689 C C . ILE A 1 91 ? -15.623 1.572 27.467 1.00 84.56 91 ILE A C 1
ATOM 691 O O . ILE A 1 91 ? -14.572 0.988 27.205 1.00 84.56 91 ILE A O 1
ATOM 695 N N . GLN A 1 92 ? -16.369 1.263 28.532 1.00 83.94 92 GLN A N 1
ATOM 696 C CA . GLN A 1 92 ? -16.040 0.195 29.479 1.00 83.94 92 GLN A CA 1
ATOM 697 C C . GLN A 1 92 ? -16.192 -1.204 28.875 1.00 83.94 92 GLN A C 1
ATOM 699 O O . GLN A 1 92 ? -15.389 -2.084 29.188 1.00 83.94 92 GLN A O 1
ATOM 704 N N . ALA A 1 93 ? -17.184 -1.414 28.004 1.00 81.38 93 ALA A N 1
ATOM 705 C CA . ALA A 1 93 ? -17.344 -2.669 27.275 1.00 81.38 93 ALA A CA 1
ATOM 706 C C . ALA A 1 93 ? -16.114 -2.956 26.396 1.00 81.38 93 ALA A C 1
ATOM 708 O O . ALA A 1 93 ? -15.670 -4.103 26.317 1.00 81.38 93 ALA A O 1
ATOM 709 N N . GLY A 1 94 ? -15.507 -1.919 25.804 1.00 80.69 94 GLY A N 1
ATOM 710 C CA . GLY A 1 94 ? -14.243 -2.022 25.077 1.00 80.69 94 GLY A CA 1
ATOM 711 C C . GLY A 1 94 ? -14.302 -3.102 23.996 1.00 80.69 94 GLY A C 1
ATOM 712 O O . GLY A 1 94 ? -15.151 -3.061 23.111 1.00 80.69 94 GLY A O 1
ATOM 713 N N . ARG A 1 95 ? -13.416 -4.100 24.086 1.00 79.50 95 ARG A N 1
ATOM 714 C CA . ARG A 1 95 ? -13.347 -5.228 23.140 1.00 79.50 95 ARG A CA 1
ATOM 715 C C . ARG A 1 95 ? -14.456 -6.279 23.338 1.00 79.50 95 ARG A C 1
ATOM 717 O O . ARG A 1 95 ? -14.645 -7.129 22.471 1.00 79.50 95 ARG A O 1
ATOM 724 N N . ASN A 1 96 ? -15.193 -6.247 24.448 1.00 78.94 96 ASN A N 1
ATOM 725 C CA . ASN A 1 96 ? -16.170 -7.275 24.827 1.00 78.94 96 ASN A CA 1
ATOM 726 C C . ASN A 1 96 ? -17.525 -7.090 24.118 1.00 78.94 96 ASN A C 1
ATOM 728 O O . ASN A 1 96 ? -18.558 -6.939 24.767 1.00 78.94 96 ASN A O 1
ATOM 732 N N . LEU A 1 97 ? -17.522 -7.121 22.783 1.00 81.31 97 LEU A N 1
ATOM 733 C CA . LEU A 1 97 ? -18.721 -7.036 21.940 1.00 81.31 97 LEU A CA 1
ATOM 734 C C . LEU A 1 97 ? -18.805 -8.225 20.955 1.00 81.31 97 LEU A C 1
ATOM 736 O O . LEU A 1 97 ? -18.864 -8.017 19.745 1.00 81.31 97 LEU A O 1
ATOM 740 N N . PRO A 1 98 ? -18.776 -9.486 21.433 1.00 76.94 98 PRO A N 1
ATOM 741 C CA . PRO A 1 98 ? -18.692 -10.663 20.560 1.00 76.94 98 PRO A CA 1
ATOM 742 C C . PRO A 1 98 ? -19.961 -10.916 19.728 1.00 76.94 98 PRO A C 1
ATOM 744 O O . PRO A 1 98 ? -19.912 -11.676 18.765 1.00 76.94 98 PRO A O 1
ATOM 747 N N . HIS A 1 99 ? -21.099 -10.322 20.102 1.00 83.00 99 HIS A N 1
ATOM 748 C CA . HIS A 1 99 ? -22.372 -10.449 19.382 1.00 83.00 99 HIS A CA 1
ATOM 749 C C . HIS A 1 99 ? -22.433 -9.588 18.117 1.00 83.00 99 HIS A C 1
ATOM 751 O O . HIS A 1 99 ? -23.237 -9.867 17.227 1.00 83.00 99 HIS A O 1
ATOM 757 N N . LEU A 1 100 ? -21.595 -8.554 18.030 1.00 85.69 100 LEU A N 1
ATOM 758 C CA . LEU A 1 100 ? -21.526 -7.676 16.872 1.00 85.69 100 LEU A CA 1
ATOM 759 C C . LEU A 1 100 ? -20.653 -8.310 15.788 1.00 85.69 100 LEU A C 1
ATOM 761 O O . LEU A 1 100 ? -19.597 -8.884 16.052 1.00 85.69 100 LEU A O 1
ATOM 765 N N . ASP A 1 101 ? -21.067 -8.168 14.534 1.00 88.12 101 ASP A N 1
ATOM 766 C CA . ASP A 1 101 ? -20.207 -8.499 13.408 1.00 88.12 101 ASP A CA 1
ATOM 767 C C . ASP A 1 101 ? -19.035 -7.504 13.306 1.00 88.12 101 ASP A C 1
ATOM 769 O O . ASP A 1 101 ? -19.029 -6.425 13.912 1.00 88.12 101 ASP A O 1
ATOM 773 N N . ARG A 1 102 ? -18.013 -7.875 12.527 1.00 86.69 102 ARG A N 1
ATOM 774 C CA . ARG A 1 102 ? -16.769 -7.100 12.406 1.00 86.69 102 ARG A CA 1
ATOM 775 C C . ARG A 1 102 ? -17.022 -5.661 11.957 1.00 86.69 102 ARG A C 1
ATOM 777 O O . ARG A 1 102 ? -16.446 -4.744 12.536 1.00 86.69 102 ARG A O 1
ATOM 784 N N . GLN A 1 103 ? -17.896 -5.464 10.969 1.00 89.31 103 GLN A N 1
ATOM 785 C CA . GLN A 1 103 ? -18.183 -4.137 10.429 1.00 89.31 103 GLN A CA 1
ATOM 786 C C . GLN A 1 103 ? -18.879 -3.255 11.474 1.00 89.31 103 GLN A C 1
ATOM 788 O O . GLN A 1 103 ? -18.483 -2.107 11.673 1.00 89.31 103 GLN A O 1
ATOM 793 N N . THR A 1 104 ? -19.873 -3.787 12.186 1.00 90.50 104 THR A N 1
ATOM 794 C CA . THR A 1 104 ? -20.571 -3.044 13.246 1.00 90.50 104 THR A CA 1
ATOM 795 C C . THR A 1 104 ? -19.636 -2.703 14.406 1.00 90.50 104 THR A C 1
ATOM 797 O O . THR A 1 104 ? -19.599 -1.554 14.843 1.00 90.50 104 THR A O 1
ATOM 800 N N . SER A 1 105 ? -18.809 -3.656 14.849 1.00 90.19 105 SER A N 1
ATOM 801 C CA . SER A 1 105 ? -17.792 -3.424 15.887 1.00 90.19 105 SER A CA 1
ATOM 802 C C . SER A 1 105 ? -16.816 -2.310 15.499 1.00 90.19 105 SER A C 1
ATOM 804 O O . SER A 1 105 ? -16.528 -1.424 16.301 1.00 90.19 105 SER A O 1
ATOM 806 N N . GLN A 1 106 ? -16.353 -2.305 14.246 1.00 90.12 106 GLN A N 1
ATOM 807 C CA . GLN A 1 106 ? -15.455 -1.277 13.722 1.00 90.12 106 GLN A CA 1
ATOM 808 C C . GLN A 1 106 ? -16.084 0.124 13.795 1.00 90.12 106 GLN A C 1
ATOM 810 O O . GLN A 1 106 ? -15.441 1.066 14.265 1.00 90.12 106 GLN A O 1
ATOM 815 N N . LEU A 1 107 ? -17.348 0.263 13.381 1.00 91.44 107 LEU A N 1
ATOM 816 C CA . LEU A 1 107 ? -18.081 1.534 13.443 1.00 91.44 107 LEU A CA 1
ATOM 817 C C . LEU A 1 107 ? -18.253 2.020 14.887 1.00 91.44 107 LEU A C 1
ATOM 819 O O . LEU A 1 107 ? -18.096 3.212 15.161 1.00 91.44 107 LEU A O 1
ATOM 823 N N . VAL A 1 108 ? -18.517 1.102 15.820 1.00 91.25 108 VAL A N 1
ATOM 824 C CA . VAL A 1 108 ? -18.584 1.407 17.254 1.00 91.25 108 VAL A CA 1
ATOM 825 C C . VAL A 1 108 ? -17.238 1.928 17.752 1.00 91.25 108 VAL A C 1
ATOM 827 O O . VAL A 1 108 ? -17.189 3.009 18.339 1.00 91.25 108 VAL A O 1
ATOM 830 N N . PHE A 1 109 ? -16.132 1.237 17.467 1.00 90.88 109 PHE A N 1
ATOM 831 C CA . PHE A 1 109 ? -14.807 1.680 17.905 1.00 90.88 109 PHE A CA 1
ATOM 832 C C . PHE A 1 109 ? -14.432 3.052 17.332 1.00 90.88 109 PHE A C 1
ATOM 834 O O . PHE A 1 109 ? -13.954 3.911 18.072 1.00 90.88 109 PHE A O 1
ATOM 841 N N . GLN A 1 110 ? -14.714 3.294 16.049 1.00 91.00 110 GLN A N 1
ATOM 842 C CA . GLN A 1 110 ? -14.506 4.595 15.404 1.00 91.00 110 GLN A CA 1
ATOM 843 C C . GLN A 1 110 ? -15.365 5.691 16.039 1.00 91.00 110 GLN A C 1
ATOM 845 O O . GLN A 1 110 ? -14.882 6.803 16.256 1.00 91.00 110 GLN A O 1
ATOM 850 N N . SER A 1 111 ? -16.621 5.385 16.377 1.00 89.19 111 SER A N 1
ATOM 851 C CA . SER A 1 111 ? -17.504 6.341 17.042 1.00 89.19 111 SER A CA 1
ATOM 852 C C . SER A 1 111 ? -16.973 6.730 18.424 1.00 89.19 111 SER A C 1
ATOM 854 O O . SER A 1 111 ? -16.872 7.917 18.724 1.00 89.19 111 SER A O 1
ATOM 856 N N . ILE A 1 112 ? -16.507 5.759 19.218 1.00 88.94 112 ILE A N 1
ATOM 857 C CA . ILE A 1 112 ? -15.897 6.004 20.529 1.00 88.94 112 ILE A CA 1
ATOM 858 C C . ILE A 1 112 ? -14.612 6.832 20.379 1.00 88.94 112 ILE A C 1
ATOM 860 O O . ILE A 1 112 ? -14.424 7.818 21.095 1.00 88.94 112 ILE A O 1
ATOM 864 N N . CYS A 1 113 ? -13.750 6.502 19.413 1.00 88.62 113 CYS A N 1
ATOM 865 C CA . CYS A 1 113 ? -12.554 7.292 19.126 1.00 88.62 113 CYS A CA 1
ATOM 866 C C . CYS A 1 113 ? -12.901 8.736 18.727 1.00 88.62 113 CYS A C 1
ATOM 868 O O . CYS A 1 113 ? -12.273 9.665 19.235 1.00 88.62 113 CYS A O 1
ATOM 870 N N . ASN A 1 114 ? -13.932 8.960 17.903 1.00 88.19 114 ASN A N 1
ATOM 871 C CA . ASN A 1 114 ? -14.393 10.307 17.544 1.00 88.19 114 ASN A CA 1
ATOM 872 C C . ASN A 1 114 ? -14.842 11.096 18.775 1.00 88.19 114 ASN A C 1
ATOM 874 O O . ASN A 1 114 ? -14.458 12.259 18.915 1.00 88.19 114 ASN A O 1
ATOM 878 N N . CYS A 1 115 ? -15.586 10.454 19.682 1.00 84.06 115 CYS A N 1
ATOM 879 C CA . CYS A 1 115 ? -16.006 11.056 20.945 1.00 84.06 115 CYS A CA 1
ATOM 880 C C . CYS A 1 115 ? -14.805 11.526 21.771 1.00 84.06 115 CYS A C 1
ATOM 882 O O . CYS A 1 115 ? -14.869 12.595 22.371 1.00 84.06 115 CYS A O 1
ATOM 884 N N . LEU A 1 116 ? -13.710 10.758 21.797 1.00 83.00 116 LEU A N 1
ATOM 885 C CA . LEU A 1 116 ? -12.513 11.043 22.599 1.00 83.00 116 LEU A CA 1
ATOM 886 C C . LEU A 1 116 ? -11.554 12.054 21.940 1.00 83.00 116 LEU A C 1
ATOM 888 O O . LEU A 1 116 ? -10.908 12.836 22.641 1.00 83.00 116 LEU A O 1
ATOM 892 N N . ILE A 1 117 ? -11.474 12.061 20.607 1.00 81.81 117 ILE A N 1
ATOM 893 C CA . ILE A 1 117 ? -10.506 12.844 19.823 1.00 81.81 117 ILE A CA 1
ATOM 894 C C . ILE A 1 117 ? -11.025 14.241 19.470 1.00 81.81 117 ILE A C 1
ATOM 896 O O . ILE A 1 117 ? -10.276 15.220 19.553 1.00 81.81 117 ILE A O 1
ATOM 900 N N . LEU A 1 118 ? -12.272 14.353 19.004 1.00 74.31 118 LEU A N 1
ATOM 901 C CA . LEU A 1 118 ? -12.734 15.565 18.328 1.00 74.31 118 LEU A CA 1
ATOM 902 C C . LEU A 1 118 ? -13.042 16.699 19.323 1.00 74.31 118 LEU A C 1
ATOM 904 O O . LEU A 1 118 ? -13.611 16.470 20.392 1.00 74.31 118 LEU A O 1
ATOM 908 N N . PRO A 1 119 ? -12.680 17.955 18.997 1.00 65.81 119 PRO A N 1
ATOM 909 C CA . PRO A 1 119 ? -12.967 19.080 19.869 1.00 65.81 119 PRO A CA 1
ATOM 910 C C . PRO A 1 119 ? -14.456 19.431 19.891 1.00 65.81 119 PRO A C 1
ATOM 912 O O . PRO A 1 119 ? -15.066 19.666 18.848 1.00 65.81 119 PRO A O 1
ATOM 915 N N . HIS A 1 120 ? -15.007 19.520 21.105 1.00 64.75 120 HIS A N 1
ATOM 916 C CA . HIS A 1 120 ? -16.317 20.116 21.373 1.00 64.75 120 HIS A CA 1
ATOM 917 C C . HIS A 1 120 ? -16.338 21.583 20.917 1.00 64.75 120 HIS A C 1
ATOM 919 O O . HIS A 1 120 ? -15.376 22.321 21.155 1.00 64.75 120 HIS A O 1
ATOM 925 N N . GLN A 1 121 ? -17.438 22.011 20.292 1.00 54.44 121 GLN A N 1
ATOM 926 C CA . GLN A 1 121 ? -17.564 23.316 19.627 1.00 54.44 121 GLN A CA 1
ATOM 927 C C . GLN A 1 121 ? -17.359 24.529 20.564 1.00 54.44 121 GLN A C 1
ATOM 929 O O . GLN A 1 121 ? -17.042 25.612 20.081 1.00 54.44 121 GLN A O 1
ATOM 934 N N . GLN A 1 122 ? -17.477 24.363 21.888 1.00 49.88 122 GLN A N 1
ATOM 935 C CA . GLN A 1 122 ? -17.364 25.448 22.879 1.00 49.88 122 GLN A CA 1
ATOM 936 C C . GLN A 1 122 ? -15.988 25.568 23.571 1.00 49.88 122 GLN A C 1
ATOM 938 O O . GLN A 1 122 ? -15.700 26.604 24.167 1.00 49.88 122 GLN A O 1
ATOM 943 N N . ASN A 1 123 ? -15.088 24.582 23.445 1.00 49.34 123 ASN A N 1
ATOM 944 C CA . ASN A 1 123 ? -13.777 24.603 24.129 1.00 49.34 123 ASN A CA 1
ATOM 945 C C . ASN A 1 123 ? -12.707 25.461 23.427 1.00 49.34 123 ASN A C 1
ATOM 947 O O . ASN A 1 123 ? -11.552 25.482 23.846 1.00 49.34 123 ASN A O 1
ATOM 951 N N . LEU A 1 124 ? -13.065 26.169 22.355 1.00 50.59 124 LEU A N 1
ATOM 952 C CA . LEU A 1 124 ? -12.144 27.048 21.629 1.00 50.59 124 LEU A CA 1
ATOM 953 C C . LEU A 1 124 ? -11.952 28.417 22.310 1.00 50.59 124 LEU A C 1
ATOM 955 O O . LEU A 1 124 ? -11.029 29.134 21.939 1.00 50.59 124 LEU A O 1
ATOM 959 N N . ALA A 1 125 ? -12.777 28.770 23.306 1.00 51.47 125 ALA A N 1
ATOM 960 C CA . ALA A 1 125 ? -12.803 30.107 23.913 1.00 51.47 125 ALA A CA 1
ATOM 961 C C . ALA A 1 125 ? -12.100 30.234 25.284 1.00 51.47 125 ALA A C 1
ATOM 963 O O . ALA A 1 125 ? -11.923 31.350 25.766 1.00 51.47 125 ALA A O 1
ATOM 964 N N . SER A 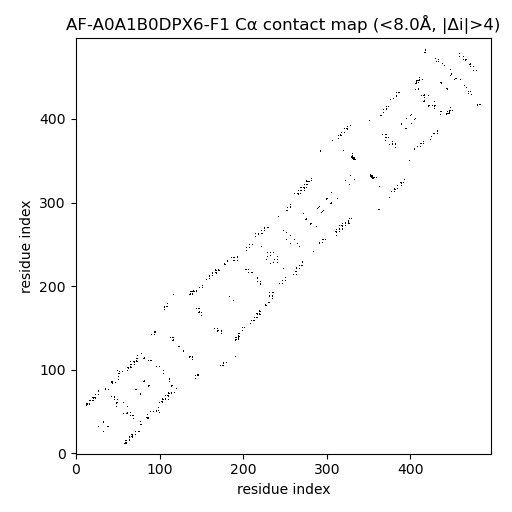1 126 ? -11.693 29.134 25.927 1.00 51.41 126 SER A N 1
ATOM 965 C CA . SER A 1 126 ? -11.092 29.149 27.271 1.00 51.41 126 SER A CA 1
ATOM 966 C C . SER A 1 126 ? -9.587 28.850 27.235 1.00 51.41 126 SER A C 1
ATOM 968 O O . SER A 1 126 ? -9.133 27.925 26.565 1.00 51.41 126 SER A O 1
ATOM 970 N N . GLY A 1 127 ? -8.798 29.630 27.982 1.00 55.09 127 GLY A N 1
ATOM 971 C CA . GLY A 1 127 ? -7.325 29.601 28.019 1.00 55.09 127 GLY A CA 1
ATOM 972 C C . GLY A 1 127 ? -6.655 28.313 28.533 1.00 55.09 127 GLY A C 1
ATOM 973 O O . GLY A 1 127 ? -5.442 28.311 28.706 1.00 55.09 127 GLY A O 1
ATOM 974 N N . ASN A 1 128 ? -7.400 27.215 28.722 1.00 60.78 128 ASN A N 1
ATOM 975 C CA . ASN A 1 128 ? -6.913 25.929 29.252 1.00 60.78 128 ASN A CA 1
ATOM 976 C C . ASN A 1 128 ? -6.839 24.825 28.176 1.00 60.78 128 ASN A C 1
ATOM 978 O O . ASN A 1 128 ? -6.983 23.638 28.472 1.00 60.78 128 ASN A O 1
ATOM 982 N N . GLN A 1 129 ? -6.632 25.188 26.905 1.00 64.62 129 GLN A N 1
ATOM 983 C CA . GLN A 1 129 ? -6.612 24.220 25.797 1.00 64.62 129 GLN A CA 1
ATOM 984 C C . GLN A 1 129 ? -5.598 23.081 26.011 1.00 64.62 129 GLN A C 1
ATOM 986 O O . GLN A 1 129 ? -5.909 21.932 25.708 1.00 64.62 129 GLN A O 1
ATOM 991 N N . GLN A 1 130 ? -4.425 23.367 26.586 1.00 68.44 130 GLN A N 1
ATOM 992 C CA . GLN A 1 130 ? -3.365 22.376 26.819 1.00 68.44 130 GLN A CA 1
ATOM 993 C C . GLN A 1 130 ? -3.792 21.255 27.792 1.00 68.44 130 GLN A C 1
ATOM 995 O O . GLN A 1 130 ? -3.520 20.083 27.537 1.00 68.44 130 GLN A O 1
ATOM 1000 N N . GLU A 1 131 ? -4.482 21.597 28.885 1.00 71.31 131 GLU A N 1
ATOM 1001 C CA . GLU A 1 131 ? -4.938 20.633 29.902 1.00 71.31 131 GLU A CA 1
ATOM 1002 C C . GLU A 1 131 ? -6.091 19.766 29.388 1.00 71.31 131 GLU A C 1
ATOM 1004 O O . GLU A 1 131 ? -6.140 18.559 29.620 1.00 71.31 131 GLU A O 1
ATOM 1009 N N . VAL A 1 132 ? -7.006 20.362 28.623 1.00 73.62 132 VAL A N 1
ATOM 1010 C CA . VAL A 1 132 ? -8.106 19.621 27.992 1.00 73.62 132 VAL A CA 1
ATOM 1011 C C . VAL A 1 132 ? -7.565 18.626 26.962 1.00 73.62 132 VAL A C 1
ATOM 1013 O O . VAL A 1 132 ? -8.075 17.512 26.837 1.00 73.62 132 VAL A O 1
ATOM 1016 N N . LEU A 1 133 ? -6.522 19.003 26.220 1.00 74.06 133 LEU A N 1
ATOM 1017 C CA . LEU A 1 133 ? -5.878 18.126 25.244 1.00 74.06 133 LEU A CA 1
ATOM 1018 C C . LEU A 1 133 ? -5.139 16.961 25.907 1.00 74.06 133 LEU A C 1
ATOM 1020 O O . LEU A 1 133 ? -5.255 15.834 25.426 1.00 74.06 133 LEU A O 1
ATOM 1024 N N . SER A 1 134 ? -4.430 17.195 27.015 1.00 78.56 134 SER A N 1
ATOM 1025 C CA . SER A 1 134 ? -3.729 16.127 27.737 1.00 78.56 134 SER A CA 1
ATOM 1026 C C . SER A 1 134 ? -4.698 15.129 28.377 1.00 78.56 134 SER A C 1
ATOM 1028 O O . SER A 1 134 ? -4.482 13.922 28.278 1.00 78.56 134 SER A O 1
ATOM 1030 N N . GLN A 1 135 ? -5.814 15.597 28.943 1.00 80.81 135 GLN A N 1
ATOM 1031 C CA . GLN A 1 135 ? -6.867 14.720 29.467 1.00 80.81 135 GLN A CA 1
ATOM 1032 C C . GLN A 1 135 ? -7.502 13.857 28.370 1.00 80.81 135 GLN A C 1
ATOM 1034 O O . GLN A 1 135 ? -7.729 12.664 28.572 1.00 80.81 135 GLN A O 1
ATOM 1039 N N . ARG A 1 136 ? -7.752 14.428 27.185 1.00 79.88 136 ARG A N 1
ATOM 1040 C CA . ARG A 1 136 ? -8.264 13.666 26.034 1.00 79.88 136 ARG A CA 1
ATOM 1041 C C . ARG A 1 136 ? -7.264 12.635 25.535 1.00 79.88 136 ARG A C 1
ATOM 1043 O O . ARG A 1 136 ? -7.652 11.498 25.284 1.00 79.88 136 ARG A O 1
ATOM 1050 N N . ALA A 1 137 ? -5.989 13.010 25.437 1.00 83.75 137 ALA A N 1
ATOM 1051 C CA . ALA A 1 137 ? -4.919 12.083 25.083 1.00 83.75 137 ALA A CA 1
ATOM 1052 C C . ALA A 1 137 ? -4.863 10.903 26.0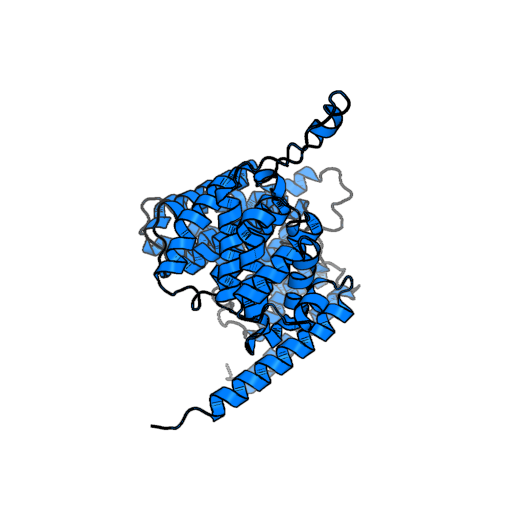64 1.00 83.75 137 ALA A C 1
ATOM 1054 O O . ALA A 1 137 ? -4.752 9.753 25.641 1.00 83.75 137 ALA A O 1
ATOM 1055 N N . HIS A 1 138 ? -5.004 11.178 27.364 1.00 86.06 138 HIS A N 1
ATOM 1056 C CA . HIS A 1 138 ? -5.005 10.153 28.401 1.00 86.06 138 HIS A CA 1
ATOM 1057 C C . HIS A 1 138 ? -6.185 9.182 28.258 1.00 86.06 138 HIS A C 1
ATOM 1059 O O . HIS A 1 138 ? -5.958 7.983 28.126 1.00 86.06 138 HIS A O 1
ATOM 1065 N N . ARG A 1 139 ? -7.424 9.685 28.169 1.00 84.31 139 ARG A N 1
ATOM 1066 C CA . ARG A 1 139 ? -8.625 8.842 28.000 1.00 84.31 139 ARG A CA 1
ATOM 1067 C C . ARG A 1 139 ? -8.595 8.019 26.712 1.00 84.31 139 ARG A C 1
ATOM 1069 O O . ARG A 1 139 ? -8.966 6.849 26.710 1.00 84.31 139 ARG A O 1
ATOM 1076 N N . LEU A 1 140 ? -8.130 8.618 25.612 1.00 88.81 140 LEU A N 1
ATOM 1077 C CA . LEU A 1 140 ? -7.929 7.898 24.355 1.00 88.81 140 LEU A CA 1
ATOM 1078 C C . LEU A 1 140 ? -6.912 6.767 24.527 1.00 88.81 140 LEU A C 1
ATOM 1080 O O . LEU A 1 140 ? -7.150 5.659 24.059 1.00 88.81 140 LEU A O 1
ATOM 1084 N N . SER A 1 141 ? -5.804 7.039 25.217 1.00 89.75 141 SER A N 1
ATOM 1085 C CA . SER A 1 141 ? -4.773 6.036 25.489 1.00 89.75 141 SER A CA 1
ATOM 1086 C C . SER A 1 141 ? -5.314 4.894 26.345 1.00 89.75 141 SER A C 1
ATOM 1088 O O . SER A 1 141 ? -5.054 3.741 26.031 1.00 89.75 141 SER A O 1
ATOM 1090 N N . GLU A 1 142 ? -6.102 5.176 27.385 1.00 89.06 142 GLU A N 1
ATOM 1091 C CA . GLU A 1 142 ? -6.733 4.141 28.216 1.00 89.06 142 GLU A CA 1
ATOM 1092 C C . GLU A 1 142 ? -7.659 3.232 27.405 1.00 89.06 142 GLU A C 1
ATOM 1094 O O . GLU A 1 142 ? -7.578 2.009 27.522 1.00 89.06 142 GLU A O 1
ATOM 1099 N N . TYR A 1 143 ? -8.494 3.814 26.543 1.00 90.12 143 TYR A N 1
ATOM 1100 C CA . TYR A 1 143 ? -9.395 3.052 25.683 1.00 90.12 143 TYR A CA 1
ATOM 1101 C C . TYR A 1 143 ? -8.635 2.211 24.645 1.00 90.12 143 TYR A C 1
ATOM 1103 O O . TYR A 1 143 ? -8.871 1.016 24.506 1.00 90.12 143 TYR A O 1
ATOM 1111 N N . ILE A 1 144 ? -7.663 2.798 23.948 1.00 92.44 144 ILE A N 1
ATOM 1112 C CA . ILE A 1 144 ? -6.849 2.073 22.964 1.00 92.44 144 ILE A CA 1
ATOM 1113 C C . ILE A 1 144 ? -6.022 0.960 23.638 1.00 92.44 144 ILE A C 1
ATOM 1115 O O . ILE A 1 144 ? -5.928 -0.152 23.113 1.00 92.44 144 ILE A O 1
ATOM 1119 N N . ASN A 1 145 ? -5.503 1.203 24.844 1.00 90.94 145 ASN A N 1
ATOM 1120 C CA . ASN A 1 145 ? -4.817 0.186 25.639 1.00 90.94 145 ASN A CA 1
ATOM 1121 C C . ASN A 1 145 ? -5.764 -0.912 26.138 1.00 90.94 145 ASN A C 1
ATOM 1123 O O . ASN A 1 145 ? -5.327 -2.053 26.274 1.00 90.94 145 ASN A O 1
ATOM 1127 N N . SER A 1 146 ? -7.042 -0.614 26.395 1.00 90.38 146 SER A N 1
ATOM 1128 C CA . SER A 1 146 ? -8.025 -1.636 26.771 1.00 90.38 146 SER A CA 1
ATOM 1129 C C . SER A 1 146 ? -8.334 -2.572 25.598 1.00 90.38 146 SER A C 1
ATOM 1131 O O . SER A 1 146 ? -8.402 -3.786 25.795 1.00 90.38 146 SER A O 1
ATOM 1133 N N . LEU A 1 147 ? -8.401 -2.042 24.369 1.00 88.94 147 LEU A N 1
ATOM 1134 C CA . LEU A 1 147 ? -8.521 -2.842 23.143 1.00 88.94 147 LEU A CA 1
ATOM 1135 C C . LEU A 1 147 ? -7.285 -3.721 22.903 1.00 88.94 147 LEU A C 1
ATOM 1137 O O . LEU A 1 147 ? -7.406 -4.846 22.420 1.00 88.94 147 LEU A O 1
ATOM 1141 N N . ALA A 1 148 ? -6.101 -3.223 23.264 1.00 91.06 148 ALA A N 1
ATOM 1142 C CA . ALA A 1 148 ? -4.823 -3.913 23.105 1.00 91.06 148 ALA A CA 1
ATOM 1143 C C . ALA A 1 148 ? -4.359 -4.672 24.361 1.00 91.06 148 ALA A C 1
ATOM 1145 O O . ALA A 1 148 ? -3.205 -5.099 24.419 1.00 91.06 148 ALA A O 1
ATOM 1146 N N . LYS A 1 149 ? -5.216 -4.838 25.378 1.00 89.88 149 LYS A N 1
ATOM 1147 C CA . LYS A 1 149 ? -4.817 -5.327 26.709 1.00 89.88 149 LYS A CA 1
ATOM 1148 C C . LYS A 1 149 ? -4.083 -6.665 26.651 1.00 89.88 149 LYS A C 1
ATOM 1150 O O . LYS A 1 149 ? -3.040 -6.819 27.285 1.00 89.88 149 LYS A O 1
ATOM 1155 N N . ASP A 1 150 ? -4.597 -7.600 25.858 1.00 88.75 150 ASP A N 1
ATOM 1156 C CA . ASP A 1 150 ? -4.007 -8.932 25.709 1.00 88.75 150 ASP A CA 1
ATOM 1157 C C . ASP A 1 150 ? -2.636 -8.874 25.028 1.00 88.75 150 ASP A C 1
ATOM 1159 O O . ASP A 1 150 ? -1.717 -9.580 25.434 1.00 88.75 150 ASP A O 1
ATOM 1163 N N . LEU A 1 151 ? -2.474 -7.990 24.035 1.00 89.81 151 LEU A N 1
ATOM 1164 C CA . LEU A 1 151 ? -1.212 -7.768 23.327 1.00 89.81 151 LEU A CA 1
ATOM 1165 C C . LEU A 1 151 ? -0.161 -7.120 24.240 1.00 89.81 151 LEU A C 1
ATOM 1167 O O . LEU A 1 151 ? 0.998 -7.534 24.257 1.00 89.81 151 LEU A O 1
ATOM 1171 N N . LEU A 1 152 ? -0.566 -6.125 25.031 1.00 89.88 152 LEU A N 1
ATOM 1172 C CA . LEU A 1 152 ? 0.310 -5.453 25.992 1.00 89.88 152 LEU A CA 1
ATOM 1173 C C . LEU A 1 152 ? 0.761 -6.401 27.114 1.00 89.88 152 LEU A C 1
ATOM 1175 O O . LEU A 1 152 ? 1.888 -6.284 27.594 1.00 89.88 152 LEU A O 1
ATOM 1179 N N . ALA A 1 153 ? -0.079 -7.373 27.480 1.00 90.12 153 ALA A N 1
ATOM 1180 C CA . ALA A 1 153 ? 0.225 -8.394 28.479 1.00 90.12 153 ALA A CA 1
ATOM 1181 C C . ALA A 1 153 ? 1.136 -9.530 27.971 1.00 90.12 153 ALA A C 1
ATOM 1183 O O . ALA A 1 153 ? 1.547 -10.373 28.772 1.00 90.12 153 ALA A O 1
ATOM 1184 N N . VAL A 1 154 ? 1.474 -9.578 26.674 1.00 88.50 154 VAL A N 1
ATOM 1185 C CA . VAL A 1 154 ? 2.356 -10.619 26.121 1.00 88.50 154 VAL A CA 1
ATOM 1186 C C . VAL A 1 154 ? 3.737 -10.542 26.776 1.00 88.50 154 VAL A C 1
ATOM 1188 O O . VAL A 1 154 ? 4.462 -9.553 26.645 1.00 88.50 154 VAL A O 1
ATOM 1191 N N . ALA A 1 155 ? 4.121 -11.616 27.461 1.00 83.69 155 ALA A N 1
ATOM 1192 C CA . ALA A 1 155 ? 5.451 -11.792 28.033 1.00 83.69 155 ALA A CA 1
ATOM 1193 C C . ALA A 1 155 ? 6.323 -12.692 27.131 1.00 83.69 155 ALA A C 1
ATOM 1195 O O . ALA A 1 155 ? 5.763 -13.535 26.426 1.00 83.69 155 ALA A O 1
ATOM 1196 N N . PRO A 1 156 ? 7.668 -12.620 27.219 1.00 73.38 156 PRO A N 1
ATOM 1197 C CA . PRO A 1 156 ? 8.581 -13.443 26.404 1.00 73.38 156 PRO A CA 1
ATOM 1198 C C . PRO A 1 156 ? 8.398 -14.961 26.589 1.00 73.38 156 PRO A C 1
ATOM 1200 O O . PRO A 1 156 ? 8.799 -15.763 25.758 1.00 73.38 156 PRO A O 1
ATOM 1203 N N . GLN A 1 157 ? 7.791 -15.366 27.708 1.00 74.62 157 GLN A N 1
ATOM 1204 C CA . GLN A 1 157 ? 7.539 -16.762 28.088 1.00 74.62 157 GLN A CA 1
ATOM 1205 C C . GLN A 1 157 ? 6.242 -17.323 27.464 1.00 74.62 157 GLN A C 1
ATOM 1207 O O . GLN A 1 157 ? 5.866 -18.465 27.723 1.00 74.62 157 GLN A O 1
ATOM 1212 N N . THR A 1 158 ? 5.495 -16.511 26.710 1.00 81.69 158 THR A N 1
ATOM 1213 C CA . THR A 1 158 ? 4.183 -16.902 26.178 1.00 81.69 158 THR A CA 1
ATOM 1214 C C . THR A 1 158 ? 4.353 -17.888 25.024 1.00 81.69 158 THR A C 1
ATOM 1216 O O . THR A 1 158 ? 5.200 -17.706 24.150 1.00 81.69 158 THR A O 1
ATOM 1219 N N . LEU A 1 159 ? 3.520 -18.934 25.002 1.00 82.88 159 LEU A N 1
ATOM 1220 C CA . LEU A 1 159 ? 3.521 -19.933 23.932 1.00 82.88 159 LEU A CA 1
ATOM 1221 C C . LEU A 1 159 ? 3.284 -19.263 22.559 1.00 82.88 159 LEU A C 1
ATOM 1223 O O . LEU A 1 159 ? 2.300 -18.527 22.431 1.00 82.88 159 LEU A O 1
ATOM 1227 N N . PRO A 1 160 ? 4.096 -19.558 21.522 1.00 81.38 160 PRO A N 1
ATOM 1228 C CA . PRO A 1 160 ? 4.005 -18.911 20.206 1.00 81.38 160 PRO A CA 1
ATOM 1229 C C . PRO A 1 160 ? 2.607 -18.957 19.568 1.00 81.38 160 PRO A C 1
ATOM 1231 O O . PRO A 1 160 ? 2.164 -17.978 18.969 1.00 81.38 160 PRO A O 1
ATOM 1234 N N . GLY A 1 161 ? 1.873 -20.064 19.742 1.00 84.88 161 GLY A N 1
ATOM 1235 C CA . GLY A 1 161 ? 0.506 -20.200 19.224 1.00 84.88 161 GLY A CA 1
ATOM 1236 C C . GLY A 1 161 ? -0.475 -19.210 19.860 1.00 84.88 161 GLY A C 1
ATOM 1237 O O . GLY A 1 161 ? -1.236 -18.555 19.154 1.00 84.88 161 GLY A O 1
ATOM 1238 N N . LYS A 1 162 ? -0.386 -19.013 21.182 1.00 87.50 162 LYS A N 1
ATOM 1239 C CA . LYS A 1 162 ? -1.219 -18.042 21.906 1.00 87.50 162 LYS A CA 1
ATOM 1240 C C . LYS A 1 162 ? -0.847 -16.602 21.548 1.00 87.50 162 LYS A C 1
ATOM 1242 O O . LYS A 1 162 ? -1.725 -15.755 21.425 1.00 87.50 162 LYS A O 1
ATOM 1247 N N . VAL A 1 163 ? 0.444 -16.321 21.349 1.00 88.50 163 VAL A N 1
ATOM 1248 C CA . VAL A 1 163 ? 0.900 -15.006 20.863 1.00 88.50 163 VAL A CA 1
ATOM 1249 C C . VAL A 1 163 ? 0.323 -14.721 19.478 1.00 88.50 163 VAL A C 1
ATOM 1251 O O . VAL A 1 163 ? -0.194 -13.631 19.252 1.00 88.50 163 VAL A O 1
ATOM 1254 N N . THR A 1 164 ? 0.344 -15.708 18.581 1.00 88.88 164 THR A N 1
ATOM 1255 C CA . THR A 1 164 ? -0.215 -15.575 17.228 1.00 88.88 164 THR A CA 1
ATOM 1256 C C . THR A 1 164 ? -1.705 -15.240 17.275 1.00 88.88 164 THR A C 1
ATOM 1258 O O . THR A 1 164 ? -2.125 -14.270 16.652 1.00 88.88 164 THR A O 1
ATOM 1261 N N . GLU A 1 165 ? -2.494 -15.960 18.075 1.00 90.12 165 GLU A N 1
ATOM 1262 C CA . GLU A 1 165 ? -3.931 -15.698 18.245 1.00 90.12 165 GLU A CA 1
ATOM 1263 C C . GLU A 1 165 ? -4.211 -14.279 18.773 1.00 90.12 165 GLU A C 1
ATOM 1265 O O . GLU A 1 165 ? -5.068 -13.561 18.248 1.00 90.12 165 GLU A O 1
ATOM 1270 N N . ILE A 1 166 ? -3.452 -13.829 19.777 1.00 90.56 166 ILE A N 1
ATOM 1271 C CA . ILE A 1 166 ? -3.585 -12.479 20.342 1.00 90.56 166 ILE A CA 1
ATOM 1272 C C . ILE A 1 166 ? -3.249 -11.414 19.291 1.00 90.56 166 ILE A C 1
ATOM 1274 O O . ILE A 1 166 ? -3.998 -10.450 19.128 1.00 90.56 166 ILE A O 1
ATOM 1278 N N . VAL A 1 167 ? -2.142 -11.577 18.564 1.00 90.50 167 VAL A N 1
ATOM 1279 C CA . VAL A 1 167 ? -1.681 -10.618 17.550 1.00 90.50 167 VAL A CA 1
ATOM 1280 C C . VAL A 1 167 ? -2.676 -10.531 16.392 1.00 90.50 167 VAL A C 1
ATOM 1282 O O . VAL A 1 167 ? -3.121 -9.433 16.050 1.00 90.50 167 VAL A O 1
ATOM 1285 N N . VAL A 1 168 ? -3.071 -11.679 15.835 1.00 90.19 168 VAL A N 1
ATOM 1286 C CA . VAL A 1 168 ? -3.988 -11.777 14.688 1.00 90.19 168 VAL A CA 1
ATOM 1287 C C . VAL A 1 168 ? -5.388 -11.275 15.040 1.00 90.19 168 VAL A C 1
ATOM 1289 O O . VAL A 1 168 ? -6.073 -10.732 14.182 1.00 90.19 168 VAL A O 1
ATOM 1292 N N . SER A 1 169 ? -5.815 -11.386 16.298 1.00 89.50 169 SER A N 1
ATOM 1293 C CA . SER A 1 169 ? -7.124 -10.883 16.722 1.00 89.50 169 SER A CA 1
ATOM 1294 C C . SER A 1 169 ? -7.123 -9.397 17.107 1.00 89.50 169 SER A C 1
ATOM 1296 O O . SER A 1 169 ? -8.161 -8.746 16.988 1.00 89.50 169 SER A O 1
ATOM 1298 N N . SER A 1 170 ? -6.005 -8.850 17.604 1.00 91.25 170 SER A N 1
ATOM 1299 C CA . SER A 1 170 ? -5.965 -7.495 18.188 1.00 91.25 170 SER A CA 1
ATOM 1300 C C . SER A 1 170 ? -5.479 -6.434 17.198 1.00 91.25 170 SER A C 1
ATOM 1302 O O . SER A 1 170 ? -6.072 -5.359 17.102 1.00 91.25 170 SER A O 1
ATOM 1304 N N . LEU A 1 171 ? -4.419 -6.719 16.433 1.00 93.31 171 LEU A N 1
ATOM 1305 C CA . LEU A 1 171 ? -3.826 -5.736 15.519 1.00 93.31 171 LEU A CA 1
ATOM 1306 C C . LEU A 1 171 ? -4.750 -5.304 14.371 1.00 93.31 171 LEU A C 1
ATOM 1308 O O . LEU A 1 171 ? -4.740 -4.112 14.059 1.00 93.31 171 LEU A O 1
ATOM 1312 N N . PRO A 1 172 ? -5.579 -6.175 13.758 1.00 92.56 172 PRO A N 1
ATOM 1313 C CA . PRO A 1 172 ? -6.496 -5.737 12.705 1.00 92.56 172 PRO A CA 1
ATOM 1314 C C . PRO A 1 172 ? -7.517 -4.698 13.177 1.00 92.56 172 PRO A C 1
ATOM 1316 O O . PRO A 1 172 ? -7.801 -3.758 12.443 1.00 92.56 172 PRO A O 1
ATOM 1319 N N . ILE A 1 173 ? -8.007 -4.814 14.415 1.00 91.50 173 ILE A N 1
ATOM 1320 C CA . ILE A 1 173 ? -8.941 -3.842 15.004 1.00 91.50 173 ILE A CA 1
ATOM 1321 C C . ILE A 1 173 ? -8.265 -2.469 15.115 1.00 91.50 173 ILE A C 1
ATOM 1323 O O . ILE A 1 173 ? -8.805 -1.446 14.701 1.00 91.50 173 ILE A O 1
ATOM 1327 N N . LEU A 1 174 ? -7.042 -2.450 15.644 1.00 94.00 174 LEU A N 1
ATOM 1328 C CA . LEU A 1 174 ? -6.253 -1.232 15.819 1.00 94.00 174 LEU A CA 1
ATOM 1329 C C . LEU A 1 174 ? -5.857 -0.598 14.479 1.00 94.00 174 LEU A C 1
ATOM 1331 O O . LEU A 1 174 ? -5.873 0.625 14.338 1.00 94.00 174 LE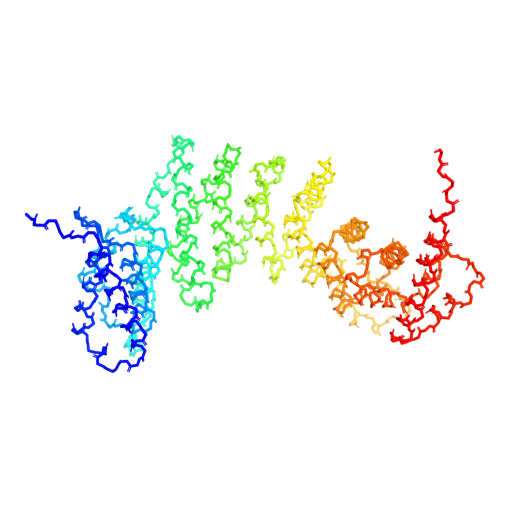U A O 1
ATOM 1335 N N . ARG A 1 175 ? -5.536 -1.432 13.487 1.00 94.44 175 ARG A N 1
ATOM 1336 C CA . ARG A 1 175 ? -5.266 -1.030 12.105 1.00 94.44 175 ARG A CA 1
ATOM 1337 C C . ARG A 1 175 ? -6.473 -0.316 11.490 1.00 94.44 175 ARG A C 1
ATOM 1339 O O . ARG A 1 175 ? -6.325 0.779 10.959 1.00 94.44 175 ARG A O 1
ATOM 1346 N N . GLU A 1 176 ? -7.660 -0.903 11.604 1.00 92.38 176 GLU A N 1
ATOM 1347 C CA . GLU A 1 176 ? -8.909 -0.350 11.066 1.00 92.38 176 GLU A CA 1
ATOM 1348 C C . GLU A 1 176 ? -9.288 1.006 11.680 1.00 92.38 176 GLU A C 1
ATOM 1350 O O . GLU A 1 176 ? -9.874 1.854 11.001 1.00 92.38 176 GLU A O 1
ATOM 1355 N N . ILE A 1 177 ? -8.946 1.229 12.954 1.00 92.88 177 ILE A N 1
ATOM 1356 C CA . ILE A 1 177 ? -9.109 2.534 13.608 1.00 92.88 177 ILE A CA 1
ATOM 1357 C C . ILE A 1 177 ? -8.157 3.562 12.985 1.00 92.88 177 ILE A C 1
ATOM 1359 O O . ILE A 1 177 ? -8.582 4.674 12.685 1.00 92.88 177 ILE A O 1
ATOM 1363 N N . LEU A 1 178 ? -6.884 3.213 12.766 1.00 94.06 178 LEU A N 1
ATOM 1364 C CA . LEU A 1 178 ? -5.909 4.124 12.153 1.00 94.06 178 LEU A CA 1
ATOM 1365 C C . LEU A 1 178 ? -6.284 4.484 10.714 1.00 94.06 178 LEU A C 1
ATOM 1367 O O . LEU A 1 178 ? -6.246 5.660 10.360 1.00 94.06 178 LEU A O 1
ATOM 1371 N N . ASP A 1 179 ? -6.701 3.493 9.925 1.00 93.25 179 ASP A N 1
ATOM 1372 C CA . ASP A 1 179 ? -7.081 3.673 8.521 1.00 93.25 179 ASP A CA 1
ATOM 1373 C C . ASP A 1 179 ? -8.231 4.687 8.363 1.00 93.25 179 ASP A C 1
ATOM 1375 O O . ASP A 1 179 ? -8.244 5.471 7.416 1.00 93.25 179 ASP A O 1
ATOM 1379 N N . TYR A 1 180 ? -9.152 4.756 9.330 1.00 92.06 180 TYR A N 1
ATOM 1380 C CA . TYR A 1 180 ? -10.225 5.757 9.349 1.00 92.06 180 TYR A CA 1
ATOM 1381 C C . TYR A 1 180 ? -9.715 7.204 9.500 1.00 92.06 180 TYR A C 1
ATOM 1383 O O . TYR A 1 180 ? -10.328 8.138 8.982 1.00 92.06 180 TYR A O 1
ATOM 1391 N N . TYR A 1 181 ? -8.577 7.413 10.170 1.00 91.31 181 TYR A N 1
ATOM 1392 C CA . TYR A 1 181 ? -8.010 8.743 10.426 1.00 91.31 181 TYR A CA 1
ATOM 1393 C C . TYR A 1 181 ? -6.911 9.158 9.427 1.00 91.31 181 TYR A C 1
ATOM 1395 O O . TYR A 1 181 ? -6.251 10.182 9.636 1.00 91.31 181 TYR A O 1
ATOM 1403 N N . GLU A 1 182 ? -6.727 8.429 8.321 1.00 89.81 182 GLU A N 1
ATOM 1404 C CA . GLU A 1 182 ? -5.695 8.702 7.304 1.00 89.81 182 GLU A CA 1
ATOM 1405 C C . GLU A 1 182 ? -5.715 10.160 6.808 1.00 89.81 182 GLU A C 1
ATOM 1407 O O . GLU A 1 182 ? -4.676 10.825 6.772 1.00 89.81 182 GLU A O 1
ATOM 1412 N N . SER A 1 183 ? -6.899 10.701 6.510 1.00 87.69 183 SER A N 1
ATOM 1413 C CA . SER A 1 183 ? -7.100 12.065 5.991 1.00 87.69 183 SER A CA 1
ATOM 1414 C C . SER A 1 183 ? -7.339 13.129 7.074 1.00 87.69 183 SER A C 1
ATOM 1416 O O . SER A 1 183 ? -7.664 14.276 6.768 1.00 87.69 183 SER A O 1
ATOM 1418 N N . SER A 1 184 ? -7.179 12.776 8.353 1.00 86.75 184 SER A N 1
ATOM 1419 C CA . SER A 1 184 ? -7.485 13.676 9.471 1.00 86.75 184 SER A CA 1
ATOM 1420 C C . SER A 1 184 ? -6.416 14.744 9.720 1.00 86.75 184 SER A C 1
ATOM 1422 O O . SER A 1 184 ? -5.261 14.630 9.307 1.00 86.75 184 SER A O 1
ATOM 1424 N N . ALA A 1 185 ? -6.798 15.798 10.448 1.00 86.50 185 ALA A N 1
ATOM 1425 C CA . ALA A 1 185 ? -5.910 16.906 10.789 1.00 86.50 185 ALA A CA 1
ATOM 1426 C C . ALA A 1 185 ? -4.707 16.466 11.648 1.00 86.50 185 ALA A C 1
ATOM 1428 O O . ALA A 1 185 ? -4.786 15.519 12.433 1.00 86.50 185 ALA A O 1
ATOM 1429 N N . SER A 1 186 ? -3.599 17.215 11.564 1.00 85.94 186 SER A N 1
ATOM 1430 C CA . SER A 1 186 ? -2.350 16.887 12.274 1.00 85.94 186 SER A CA 1
ATOM 1431 C C . SER A 1 186 ? -2.529 16.759 13.794 1.00 85.94 186 SER A C 1
ATOM 1433 O O . SER A 1 186 ? -1.939 15.875 14.408 1.00 85.94 186 SER A O 1
ATOM 1435 N N . MET A 1 187 ? -3.399 17.578 14.397 1.00 85.19 187 MET A N 1
ATOM 1436 C CA . MET A 1 187 ? -3.679 17.526 15.836 1.00 85.19 187 MET A CA 1
ATOM 1437 C C . MET A 1 187 ? -4.310 16.193 16.267 1.00 85.19 187 MET A C 1
ATOM 1439 O O . MET A 1 187 ? -3.887 15.583 17.246 1.00 85.19 187 MET A O 1
ATOM 1443 N N . THR A 1 188 ? -5.284 15.696 15.500 1.00 87.56 188 THR A N 1
ATOM 1444 C CA . THR A 1 188 ? -5.887 14.370 15.708 1.00 87.56 188 THR A CA 1
ATOM 1445 C C . THR A 1 188 ? -4.831 13.275 15.612 1.00 87.56 188 THR A C 1
ATOM 1447 O O . THR A 1 188 ? -4.771 12.393 16.466 1.00 87.56 188 THR A O 1
ATOM 1450 N N . LYS A 1 189 ? -3.947 13.367 14.616 1.00 90.81 189 LYS A N 1
ATOM 1451 C CA . LYS A 1 189 ? -2.850 12.414 14.425 1.00 90.81 189 LYS A CA 1
ATOM 1452 C C . LYS A 1 189 ? -1.833 12.445 15.571 1.00 90.81 189 LYS A C 1
ATOM 1454 O O . LYS A 1 189 ? -1.319 11.397 15.940 1.00 90.81 189 LYS A O 1
ATOM 1459 N N . GLN A 1 190 ? -1.572 13.599 16.188 1.00 89.31 190 GLN A N 1
ATOM 1460 C CA . GLN A 1 190 ? -0.716 13.683 17.381 1.00 89.31 190 GLN A CA 1
ATOM 1461 C C . GLN A 1 190 ? -1.337 12.974 18.593 1.00 89.31 190 GLN A C 1
ATOM 1463 O O . GLN A 1 190 ? -0.640 12.236 19.291 1.00 89.31 190 GLN A O 1
ATOM 1468 N N . LEU A 1 191 ? -2.645 13.143 18.817 1.00 89.00 191 LEU A N 1
ATOM 1469 C CA . LEU A 1 191 ? -3.364 12.421 19.873 1.00 89.00 191 LEU A CA 1
ATOM 1470 C C . LEU A 1 191 ? -3.342 10.908 19.620 1.00 89.00 191 LEU A C 1
ATOM 1472 O O . LEU A 1 191 ? -3.006 10.142 20.523 1.00 89.00 191 LEU A O 1
ATOM 1476 N N . LEU A 1 192 ? -3.613 10.482 18.384 1.00 92.31 192 LEU A N 1
ATOM 1477 C CA . LEU A 1 192 ? -3.520 9.076 17.984 1.00 92.31 192 LEU A CA 1
ATOM 1478 C C . LEU A 1 192 ? -2.111 8.523 18.202 1.00 92.31 192 LEU A C 1
ATOM 1480 O O . LEU A 1 192 ? -1.964 7.461 18.794 1.00 92.31 192 LEU A O 1
ATOM 1484 N N . LEU A 1 193 ? -1.066 9.254 17.813 1.00 92.31 193 LEU A N 1
ATOM 1485 C CA . LEU A 1 193 ? 0.307 8.816 18.047 1.00 92.31 193 LEU A CA 1
ATOM 1486 C C . LEU A 1 193 ? 0.581 8.582 19.537 1.00 92.31 193 LEU A C 1
ATOM 1488 O O . LEU A 1 193 ? 1.175 7.565 19.885 1.00 92.31 193 LEU A O 1
ATOM 1492 N N . SER A 1 194 ? 0.126 9.481 20.416 1.00 90.88 194 SER A N 1
ATOM 1493 C CA . SER A 1 194 ? 0.320 9.315 21.862 1.00 90.88 194 SER A CA 1
ATOM 1494 C C . SER A 1 194 ? -0.330 8.037 22.405 1.00 90.88 194 SER A C 1
ATOM 1496 O O . SER A 1 194 ? 0.288 7.345 23.212 1.00 90.88 194 SER A O 1
ATOM 1498 N N . ALA A 1 195 ? -1.512 7.674 21.895 1.00 92.38 195 ALA A N 1
ATOM 1499 C CA . ALA A 1 195 ? -2.239 6.476 22.304 1.00 92.38 195 ALA A CA 1
ATOM 1500 C C . ALA A 1 195 ? -1.654 5.182 21.712 1.00 92.38 195 ALA A C 1
ATOM 1502 O O . ALA A 1 195 ? -1.588 4.161 22.389 1.00 92.38 195 ALA A O 1
ATOM 1503 N N . PHE A 1 196 ? -1.199 5.215 20.457 1.00 94.31 196 PHE A N 1
ATOM 1504 C CA . PHE A 1 196 ? -0.718 4.025 19.749 1.00 94.31 196 PHE A CA 1
ATOM 1505 C C . PHE A 1 196 ? 0.770 3.727 19.973 1.00 94.31 196 PHE A C 1
ATOM 1507 O O . PHE A 1 196 ? 1.214 2.620 19.667 1.00 94.31 196 PHE A O 1
ATOM 1514 N N . ARG A 1 197 ? 1.551 4.669 20.520 1.00 92.25 197 ARG A N 1
ATOM 1515 C CA . ARG A 1 197 ? 3.006 4.519 20.690 1.00 92.25 197 ARG A CA 1
ATOM 1516 C C . ARG A 1 197 ? 3.397 3.265 21.474 1.00 92.25 197 ARG A C 1
ATOM 1518 O O . ARG A 1 197 ? 4.219 2.492 20.994 1.00 92.25 197 ARG A O 1
ATOM 1525 N N . GLY A 1 198 ? 2.782 3.034 22.636 1.00 92.06 198 GLY A N 1
ATOM 1526 C CA . GLY A 1 198 ? 3.090 1.860 23.462 1.00 92.06 198 GLY A CA 1
ATOM 1527 C C . GLY A 1 198 ? 2.745 0.540 22.766 1.00 92.06 198 GLY A C 1
ATOM 1528 O O . GLY A 1 198 ? 3.481 -0.439 22.874 1.00 92.06 198 GLY A O 1
ATOM 1529 N N . ILE A 1 199 ? 1.665 0.526 21.982 1.00 94.62 199 ILE A N 1
ATOM 1530 C CA . ILE A 1 199 ? 1.256 -0.655 21.216 1.00 94.62 199 ILE A CA 1
ATOM 1531 C C . ILE A 1 199 ? 2.207 -0.907 20.048 1.00 94.62 199 ILE A C 1
ATOM 1533 O O . ILE A 1 199 ? 2.563 -2.055 19.790 1.00 94.62 199 ILE A O 1
ATOM 1537 N N . LEU A 1 200 ? 2.649 0.143 19.357 1.00 94.56 200 LEU A N 1
ATOM 1538 C CA . LEU A 1 200 ? 3.636 0.039 18.287 1.00 94.56 200 LEU A CA 1
ATOM 1539 C C . LEU A 1 200 ? 4.960 -0.523 18.809 1.00 94.56 200 LEU A C 1
ATOM 1541 O O . LEU A 1 200 ? 5.461 -1.500 18.259 1.00 94.56 200 LEU A O 1
ATOM 1545 N N . GLU A 1 201 ? 5.487 0.035 19.900 1.00 93.56 201 GLU A N 1
ATOM 1546 C CA . GLU A 1 201 ? 6.715 -0.447 20.542 1.00 93.56 201 GLU A CA 1
ATOM 1547 C C . GLU A 1 201 ? 6.580 -1.923 20.951 1.00 93.56 201 GLU A C 1
ATOM 1549 O O . GLU A 1 201 ? 7.455 -2.738 20.644 1.00 93.56 201 GLU A O 1
ATOM 1554 N N . LYS A 1 202 ? 5.440 -2.306 21.544 1.00 93.44 202 LYS A N 1
ATOM 1555 C CA . LYS A 1 202 ? 5.171 -3.702 21.906 1.00 93.44 202 LYS A CA 1
ATOM 1556 C C . LYS A 1 202 ? 5.052 -4.624 20.691 1.00 93.44 202 LYS A C 1
ATOM 1558 O O . LYS A 1 202 ? 5.571 -5.737 20.717 1.00 93.44 202 LYS A O 1
ATOM 1563 N N . SER A 1 203 ? 4.412 -4.168 19.618 1.00 93.88 203 SER A N 1
ATOM 1564 C CA . SER A 1 203 ? 4.254 -4.933 18.373 1.00 93.88 203 SER A CA 1
ATOM 1565 C C . SER A 1 203 ? 5.605 -5.198 17.708 1.00 93.88 203 SER A C 1
ATOM 1567 O O . SER A 1 203 ? 5.851 -6.305 17.239 1.00 93.88 203 SER A O 1
ATOM 1569 N N . LEU A 1 204 ? 6.510 -4.215 17.724 1.00 93.00 204 LEU A N 1
ATOM 1570 C CA . LEU A 1 204 ? 7.880 -4.369 17.225 1.00 93.00 204 LEU A CA 1
ATOM 1571 C C . LEU A 1 204 ? 8.717 -5.300 18.109 1.00 93.00 204 LEU A C 1
ATOM 1573 O O . LEU A 1 204 ? 9.536 -6.057 17.590 1.00 93.00 204 LEU A O 1
ATOM 1577 N N . GLN A 1 205 ? 8.506 -5.282 19.429 1.00 91.94 205 GLN A N 1
ATOM 1578 C CA . GLN A 1 205 ? 9.129 -6.253 20.330 1.00 91.94 205 GLN A CA 1
ATOM 1579 C C . GLN A 1 205 ? 8.687 -7.682 19.979 1.00 91.94 205 GLN A C 1
ATOM 1581 O O . GLN A 1 205 ? 9.534 -8.541 19.746 1.00 91.94 205 GLN A O 1
ATOM 1586 N N . VAL A 1 206 ? 7.373 -7.918 19.879 1.00 90.69 206 VAL A N 1
ATOM 1587 C CA . VAL A 1 206 ? 6.810 -9.229 19.509 1.00 90.69 206 VAL A CA 1
ATOM 1588 C C . VAL A 1 206 ? 7.304 -9.666 18.130 1.00 90.69 206 VAL A C 1
ATOM 1590 O O . VAL A 1 206 ? 7.660 -10.826 17.938 1.00 90.69 206 VAL A O 1
ATOM 1593 N N . TYR A 1 207 ? 7.394 -8.741 17.175 1.00 90.62 207 TYR A N 1
ATOM 1594 C CA . TYR A 1 207 ? 7.962 -9.028 15.864 1.00 90.62 207 TYR A CA 1
ATOM 1595 C C . TYR A 1 207 ? 9.406 -9.526 15.964 1.00 90.62 207 TYR A C 1
ATOM 1597 O O . TYR A 1 207 ? 9.703 -10.609 15.475 1.00 90.62 207 TYR A O 1
ATOM 1605 N N . ASN A 1 208 ? 10.289 -8.801 16.653 1.00 89.12 208 ASN A N 1
ATOM 1606 C CA . ASN A 1 208 ? 11.692 -9.202 16.798 1.00 89.12 208 ASN A CA 1
ATOM 1607 C C . ASN A 1 208 ? 11.872 -10.568 17.481 1.00 89.12 208 ASN A C 1
ATOM 1609 O O . ASN A 1 208 ? 12.823 -11.281 17.167 1.00 89.12 208 ASN A O 1
ATOM 1613 N N . GLU A 1 209 ? 10.973 -10.939 18.393 1.00 86.69 209 GLU A N 1
ATOM 1614 C CA . GLU A 1 209 ? 11.025 -12.221 19.104 1.00 86.69 209 GLU A CA 1
ATOM 1615 C C . GLU A 1 209 ? 10.486 -13.395 18.258 1.00 86.69 209 GLU A C 1
ATOM 1617 O O . GLU A 1 209 ? 11.039 -14.493 18.323 1.00 86.69 209 GLU A O 1
ATOM 1622 N N . TYR A 1 210 ? 9.445 -13.182 17.439 1.00 84.81 210 TYR A N 1
ATOM 1623 C CA . TYR A 1 210 ? 8.693 -14.274 16.792 1.00 84.81 210 TYR A CA 1
ATOM 1624 C C . TYR A 1 210 ? 8.682 -14.261 15.248 1.00 84.81 210 TYR A C 1
ATOM 1626 O O . TYR A 1 210 ? 8.110 -15.176 14.647 1.00 84.81 210 TYR A O 1
ATOM 1634 N N . TYR A 1 211 ? 9.327 -13.294 14.578 1.00 81.81 211 TYR A N 1
ATOM 1635 C CA . TYR A 1 211 ? 9.289 -13.154 13.108 1.00 81.81 211 TYR A CA 1
ATOM 1636 C C . TYR A 1 211 ? 9.759 -14.402 12.337 1.00 81.81 211 TYR A C 1
ATOM 1638 O O . TYR A 1 211 ? 9.266 -14.667 11.238 1.00 81.81 211 TYR A O 1
ATOM 1646 N N . SER A 1 212 ? 10.698 -15.193 12.872 1.00 79.62 212 SER A N 1
ATOM 1647 C CA . SER A 1 212 ? 11.184 -16.421 12.217 1.00 79.62 212 SER A CA 1
ATOM 1648 C C . SER A 1 212 ? 10.212 -17.600 12.347 1.00 79.62 212 SER A C 1
ATOM 1650 O O . SER A 1 212 ? 10.158 -18.438 11.450 1.00 79.62 212 SER A O 1
ATOM 1652 N N . THR A 1 213 ? 9.417 -17.648 13.417 1.00 79.06 213 THR A N 1
ATOM 1653 C CA . THR A 1 213 ? 8.630 -18.832 13.798 1.00 79.06 213 THR A CA 1
ATOM 1654 C C . THR A 1 213 ? 7.233 -18.842 13.178 1.00 79.06 213 THR A C 1
ATOM 1656 O O . THR A 1 213 ? 6.749 -19.905 12.796 1.00 79.06 213 THR A O 1
ATOM 1659 N N . CYS A 1 214 ? 6.584 -17.678 13.056 1.00 82.44 214 CYS A N 1
ATOM 1660 C CA . CYS A 1 214 ? 5.189 -17.584 12.609 1.00 82.44 214 CYS A CA 1
ATOM 1661 C C . CYS A 1 214 ? 5.013 -16.501 11.521 1.00 82.44 214 CYS A C 1
ATOM 1663 O O . CYS A 1 214 ? 5.180 -15.311 11.816 1.00 82.44 214 CYS A O 1
ATOM 1665 N N . PRO A 1 215 ? 4.650 -16.865 10.273 1.00 85.00 215 PRO A N 1
ATOM 1666 C CA . PRO A 1 215 ? 4.433 -15.893 9.198 1.00 85.00 215 PRO A CA 1
ATOM 1667 C C . PRO A 1 215 ? 3.217 -14.990 9.463 1.00 85.00 215 PRO A C 1
ATOM 1669 O O . PRO A 1 215 ? 3.272 -13.805 9.152 1.00 85.00 215 PRO A O 1
ATOM 1672 N N . ASP A 1 216 ? 2.178 -15.491 10.136 1.00 87.94 216 ASP A N 1
ATOM 1673 C CA . ASP A 1 216 ? 0.963 -14.716 10.437 1.00 87.94 216 ASP A CA 1
ATOM 1674 C C . ASP A 1 216 ? 1.236 -13.516 11.357 1.00 87.94 216 ASP A C 1
ATOM 1676 O O . ASP A 1 216 ? 0.658 -12.443 11.184 1.00 87.94 216 ASP A O 1
ATOM 1680 N N . ILE A 1 217 ? 2.170 -13.660 12.308 1.00 89.50 217 ILE A N 1
ATOM 1681 C CA . ILE A 1 217 ? 2.630 -12.545 13.152 1.00 89.50 217 ILE A CA 1
ATOM 1682 C C . ILE A 1 217 ? 3.328 -11.493 12.286 1.00 89.50 217 ILE A C 1
ATOM 1684 O O . ILE A 1 217 ? 3.116 -10.296 12.473 1.00 89.50 217 ILE A O 1
ATOM 1688 N N . THR A 1 218 ? 4.146 -11.941 11.331 1.00 89.69 218 THR A N 1
ATOM 1689 C CA . THR A 1 218 ? 4.866 -11.052 10.412 1.00 89.69 218 THR A CA 1
ATOM 1690 C C . THR A 1 218 ? 3.873 -10.247 9.573 1.00 89.69 218 THR A C 1
ATOM 1692 O O . THR A 1 218 ? 3.978 -9.024 9.526 1.00 89.69 218 THR A O 1
ATOM 1695 N N . ASP A 1 219 ? 2.857 -10.904 9.005 1.00 90.56 219 ASP A N 1
ATOM 1696 C CA . ASP A 1 219 ? 1.799 -10.260 8.219 1.00 90.56 219 ASP A CA 1
ATOM 1697 C C . ASP A 1 219 ? 0.980 -9.255 9.041 1.00 90.56 219 ASP A C 1
ATOM 1699 O O . ASP A 1 219 ? 0.797 -8.107 8.630 1.00 90.56 219 ASP A O 1
ATOM 1703 N N . ALA A 1 220 ? 0.535 -9.650 10.237 1.00 92.25 220 ALA A N 1
ATOM 1704 C CA . ALA A 1 220 ? -0.268 -8.796 11.105 1.00 92.25 220 ALA A CA 1
ATOM 1705 C C . ALA A 1 220 ? 0.505 -7.555 11.585 1.00 92.25 220 ALA A C 1
ATOM 1707 O O . ALA A 1 220 ? -0.039 -6.447 11.565 1.00 92.25 220 ALA A O 1
ATOM 1708 N N . VAL A 1 221 ? 1.775 -7.715 11.982 1.00 94.12 221 VAL A N 1
ATOM 1709 C CA . VAL A 1 221 ? 2.603 -6.590 12.442 1.00 94.12 221 VAL A CA 1
ATOM 1710 C C . VAL A 1 221 ? 2.994 -5.671 11.286 1.00 94.12 221 VAL A C 1
ATOM 1712 O O . VAL A 1 221 ? 2.911 -4.455 11.453 1.00 94.12 221 VAL A O 1
ATOM 1715 N N . LEU A 1 222 ? 3.365 -6.201 10.114 1.00 93.69 222 LEU A N 1
ATOM 1716 C CA . LEU A 1 222 ? 3.656 -5.374 8.935 1.00 93.69 222 LEU A CA 1
ATOM 1717 C C . LEU A 1 222 ? 2.414 -4.620 8.461 1.00 93.69 222 LEU A C 1
ATOM 1719 O O . LEU A 1 222 ? 2.500 -3.422 8.212 1.00 93.69 222 LEU A O 1
ATOM 1723 N N . SER A 1 223 ? 1.253 -5.277 8.416 1.00 94.38 223 SER A N 1
ATOM 1724 C CA . SER A 1 223 ? -0.024 -4.637 8.078 1.00 94.38 223 SER A CA 1
ATOM 1725 C C . SER A 1 223 ? -0.369 -3.496 9.037 1.00 94.38 223 SER A C 1
ATOM 1727 O O . SER A 1 223 ? -0.790 -2.422 8.610 1.00 94.38 223 SER A O 1
ATOM 1729 N N . PHE A 1 224 ? -0.176 -3.703 10.341 1.00 95.94 224 PHE A N 1
ATOM 1730 C CA . PHE A 1 224 ? -0.377 -2.655 11.339 1.00 95.94 224 PHE A CA 1
ATOM 1731 C C . PHE A 1 224 ? 0.656 -1.526 11.201 1.00 95.94 224 PHE A C 1
ATOM 1733 O O . PHE A 1 224 ? 0.292 -0.350 11.203 1.00 95.94 224 PHE A O 1
ATOM 1740 N N . GLY A 1 225 ? 1.933 -1.869 11.015 1.00 94.56 225 GLY A N 1
ATOM 1741 C CA . GLY A 1 225 ? 3.019 -0.920 10.775 1.00 94.56 225 GLY A CA 1
ATOM 1742 C C . GLY A 1 225 ? 2.795 -0.070 9.524 1.00 94.56 225 GLY A C 1
ATOM 1743 O O . GLY A 1 225 ? 3.042 1.134 9.558 1.00 94.56 225 GLY A O 1
ATOM 1744 N N . PHE A 1 226 ? 2.253 -0.657 8.456 1.00 94.38 226 PHE A N 1
ATOM 1745 C CA . PHE A 1 226 ? 1.847 0.054 7.248 1.00 94.38 226 PHE A CA 1
ATOM 1746 C C . PHE A 1 226 ? 0.785 1.110 7.548 1.00 94.38 226 PHE A C 1
ATOM 1748 O O . PHE A 1 226 ? 0.989 2.274 7.211 1.00 94.38 226 PHE A O 1
ATOM 1755 N N . SER A 1 227 ? -0.295 0.759 8.249 1.00 95.25 227 SER A N 1
ATOM 1756 C CA . SER A 1 227 ? -1.336 1.723 8.634 1.00 95.25 227 SER A CA 1
ATOM 1757 C C . SER A 1 227 ? -0.825 2.821 9.566 1.00 95.25 227 SER A C 1
ATOM 1759 O O . SER A 1 227 ? -1.196 3.986 9.406 1.00 95.25 227 SER A O 1
ATOM 1761 N N . VAL A 1 228 ? 0.068 2.481 10.502 1.00 94.75 228 VAL A N 1
ATOM 1762 C CA . VAL A 1 228 ? 0.741 3.449 11.379 1.00 94.75 228 VAL A CA 1
ATOM 1763 C C . VAL A 1 228 ? 1.587 4.425 10.566 1.00 94.75 228 VAL A C 1
ATOM 1765 O O . VAL A 1 228 ? 1.440 5.632 10.737 1.00 94.75 228 VAL A O 1
ATOM 1768 N N . ILE A 1 229 ? 2.443 3.932 9.668 1.00 93.19 229 ILE A N 1
ATOM 1769 C CA . ILE A 1 229 ? 3.291 4.781 8.826 1.00 93.19 229 ILE A CA 1
ATOM 1770 C C . ILE A 1 229 ? 2.408 5.626 7.912 1.00 93.19 229 ILE A C 1
ATOM 1772 O O . ILE A 1 229 ? 2.515 6.842 7.946 1.00 93.19 229 ILE A O 1
ATOM 1776 N N . ARG A 1 230 ? 1.474 5.028 7.173 1.00 92.94 230 ARG A N 1
ATOM 1777 C CA . ARG A 1 230 ? 0.564 5.732 6.259 1.00 92.94 230 ARG A CA 1
ATOM 1778 C C . ARG A 1 230 ? -0.207 6.866 6.938 1.00 92.94 230 ARG A C 1
ATOM 1780 O O . ARG A 1 230 ? -0.329 7.956 6.386 1.00 92.94 230 ARG A O 1
ATOM 1787 N N . THR A 1 231 ? -0.680 6.636 8.161 1.00 92.69 231 THR A N 1
ATOM 1788 C CA . THR A 1 231 ? -1.506 7.608 8.889 1.00 92.69 231 THR A CA 1
ATOM 1789 C C . THR A 1 231 ? -0.668 8.641 9.644 1.00 92.69 231 THR A C 1
ATOM 1791 O O . THR A 1 231 ? -0.995 9.830 9.610 1.00 92.69 231 THR A O 1
ATOM 1794 N N . LEU A 1 232 ? 0.404 8.208 10.319 1.00 92.19 232 LEU A N 1
ATOM 1795 C CA . LEU A 1 232 ? 1.139 8.971 11.340 1.00 92.19 232 LEU A CA 1
ATOM 1796 C C . LEU A 1 232 ? 2.593 9.301 10.952 1.00 92.19 232 LEU A C 1
ATOM 1798 O O . LEU A 1 232 ? 3.358 9.749 11.809 1.00 92.19 232 LEU A O 1
ATOM 1802 N N . GLN A 1 233 ? 2.994 9.105 9.688 1.00 90.06 233 GLN A N 1
ATOM 1803 C CA . GLN A 1 233 ? 4.373 9.294 9.204 1.00 90.06 233 GLN A CA 1
ATOM 1804 C C . GLN A 1 233 ? 5.022 10.591 9.697 1.00 90.06 233 GLN A C 1
ATOM 1806 O O . GLN A 1 233 ? 6.149 10.590 10.191 1.00 90.06 233 GLN A O 1
ATOM 1811 N N . ILE A 1 234 ? 4.301 11.706 9.549 1.00 88.50 234 ILE A N 1
ATOM 1812 C CA . ILE A 1 234 ? 4.804 13.049 9.850 1.00 88.50 234 ILE A CA 1
ATOM 1813 C C . ILE A 1 234 ? 5.029 13.202 11.357 1.00 88.50 234 ILE A C 1
ATOM 1815 O O . ILE A 1 234 ? 6.036 13.765 11.776 1.00 88.50 234 ILE A O 1
ATOM 1819 N N . GLN A 1 235 ? 4.103 12.692 12.171 1.00 89.81 235 GLN A N 1
ATOM 1820 C CA . GLN A 1 235 ? 4.137 12.815 13.627 1.00 89.81 235 GLN A CA 1
ATOM 1821 C C . GLN A 1 235 ? 5.188 11.894 14.263 1.00 89.81 235 GLN A C 1
ATOM 1823 O O . GLN A 1 235 ? 5.765 12.261 15.283 1.00 89.81 235 GLN A O 1
ATOM 1828 N N . LEU A 1 236 ? 5.456 10.723 13.669 1.00 88.56 236 LEU A N 1
ATOM 1829 C CA . LEU A 1 236 ? 6.503 9.794 14.124 1.00 88.56 236 LEU A CA 1
ATOM 1830 C C . LEU A 1 236 ? 7.911 10.383 13.966 1.00 88.56 236 LEU A C 1
ATOM 1832 O O . LEU A 1 236 ? 8.795 10.110 14.778 1.00 88.56 236 LEU A O 1
ATOM 1836 N N . GLY A 1 237 ? 8.118 11.190 12.925 1.00 87.88 237 GLY A N 1
ATOM 1837 C CA . GLY A 1 237 ? 9.421 11.742 12.577 1.00 87.88 237 GLY A CA 1
ATOM 1838 C C . GLY A 1 237 ? 10.299 10.767 11.787 1.00 87.88 237 GLY A C 1
ATOM 1839 O O . GLY A 1 237 ? 10.185 9.543 11.875 1.00 87.88 237 GLY A O 1
ATOM 1840 N N . THR A 1 238 ? 11.213 11.328 10.995 1.00 86.81 238 THR A N 1
ATOM 1841 C CA . THR A 1 238 ? 12.042 10.587 10.029 1.00 86.81 238 THR A CA 1
ATOM 1842 C C . THR A 1 238 ? 12.959 9.553 10.680 1.00 86.81 238 THR A C 1
ATOM 1844 O O . THR A 1 238 ? 13.110 8.453 10.155 1.00 86.81 238 THR A O 1
ATOM 1847 N N . GLU A 1 239 ? 13.551 9.882 11.830 1.00 87.44 239 GLU A N 1
ATOM 1848 C CA . GLU A 1 239 ? 14.477 8.999 12.551 1.00 87.44 239 GLU A CA 1
ATOM 1849 C C . GLU A 1 239 ? 13.786 7.736 13.068 1.00 87.44 239 GLU A C 1
ATOM 1851 O O . GLU A 1 239 ? 14.298 6.627 12.914 1.00 87.44 239 GLU A O 1
ATOM 1856 N N . TYR A 1 240 ? 12.595 7.893 13.645 1.00 89.62 240 TYR A N 1
ATOM 1857 C CA . TYR A 1 240 ? 11.861 6.771 14.213 1.00 89.62 240 TYR A CA 1
ATOM 1858 C C . TYR A 1 240 ? 11.263 5.883 13.119 1.00 89.62 240 TYR A C 1
ATOM 1860 O O . TYR A 1 240 ? 11.377 4.661 13.190 1.00 89.62 240 TYR A O 1
ATOM 1868 N N . VAL A 1 241 ? 10.738 6.479 12.041 1.00 90.25 241 VAL A N 1
ATOM 1869 C CA . VAL A 1 241 ? 10.336 5.728 10.841 1.00 90.25 241 VAL A CA 1
ATOM 1870 C C . VAL A 1 241 ? 11.517 4.927 10.282 1.00 90.25 241 VAL A C 1
ATOM 1872 O O . VAL A 1 241 ? 11.361 3.749 9.969 1.00 90.25 241 VAL A O 1
ATOM 1875 N N . ARG A 1 242 ? 12.724 5.509 10.233 1.00 88.00 242 ARG A N 1
ATOM 1876 C CA . ARG A 1 242 ? 13.932 4.786 9.807 1.00 88.00 242 ARG A CA 1
ATOM 1877 C C . ARG A 1 242 ? 14.240 3.590 10.702 1.00 88.00 242 ARG A C 1
ATOM 1879 O O . ARG A 1 242 ? 14.588 2.531 10.190 1.00 88.00 242 ARG A O 1
ATOM 1886 N N . HIS A 1 243 ? 14.112 3.749 12.015 1.00 90.50 243 HIS A N 1
ATOM 1887 C CA . HIS A 1 243 ? 14.328 2.662 12.966 1.00 90.50 243 HIS A CA 1
ATOM 1888 C C . HIS A 1 243 ? 13.356 1.494 12.733 1.00 90.50 243 HIS A C 1
ATOM 1890 O O . HIS A 1 243 ? 13.798 0.350 12.634 1.00 90.50 243 HIS A O 1
ATOM 1896 N N . ILE A 1 244 ? 12.062 1.786 12.562 1.00 90.69 244 ILE A N 1
ATOM 1897 C CA . ILE A 1 244 ? 11.029 0.780 12.260 1.00 90.69 244 ILE A CA 1
ATOM 1898 C C . ILE A 1 244 ? 11.368 0.026 10.968 1.00 90.69 244 ILE A C 1
ATOM 1900 O O . ILE A 1 244 ? 11.358 -1.203 10.937 1.00 90.69 244 ILE A O 1
ATOM 1904 N N . LEU A 1 245 ? 11.727 0.754 9.909 1.00 90.38 245 LEU A N 1
ATOM 1905 C CA . LEU A 1 245 ? 12.093 0.150 8.627 1.00 90.38 245 LEU A CA 1
ATOM 1906 C C . LEU A 1 245 ? 13.359 -0.692 8.731 1.00 90.38 245 LEU A C 1
ATOM 1908 O O . LEU A 1 245 ? 13.415 -1.762 8.141 1.00 90.38 245 LEU A O 1
ATOM 1912 N N . GLY A 1 246 ? 14.350 -0.254 9.509 1.00 88.69 246 GLY A N 1
ATOM 1913 C CA . GLY A 1 246 ? 15.550 -1.043 9.775 1.00 88.69 246 GLY A CA 1
ATOM 1914 C C . GLY A 1 246 ? 15.227 -2.397 10.412 1.00 88.69 246 GLY A C 1
ATOM 1915 O O . GLY A 1 246 ? 15.823 -3.402 10.031 1.00 88.69 246 GLY A O 1
ATOM 1916 N N . ILE A 1 247 ? 14.248 -2.447 11.324 1.00 90.19 247 ILE A N 1
ATOM 1917 C CA . ILE A 1 247 ? 13.765 -3.701 11.921 1.00 90.19 247 ILE A CA 1
ATOM 1918 C C . ILE A 1 247 ? 13.122 -4.597 10.853 1.00 90.19 247 ILE A C 1
ATOM 1920 O O . ILE A 1 247 ? 13.491 -5.767 10.735 1.00 90.19 247 ILE A O 1
ATOM 1924 N N . PHE A 1 248 ? 12.195 -4.060 10.054 1.00 90.81 248 PHE A N 1
ATOM 1925 C CA . PHE A 1 248 ? 11.495 -4.837 9.027 1.00 90.81 248 PHE A CA 1
ATOM 1926 C C . PHE A 1 248 ? 12.429 -5.332 7.916 1.00 90.81 248 PHE A C 1
ATOM 1928 O O . PHE A 1 248 ? 12.405 -6.518 7.593 1.00 90.81 248 PHE A O 1
ATOM 1935 N N . LEU A 1 249 ? 13.296 -4.461 7.391 1.00 87.88 249 LEU A N 1
ATOM 1936 C CA . LEU A 1 249 ? 14.277 -4.799 6.357 1.00 87.88 249 LEU A CA 1
ATOM 1937 C C . LEU A 1 249 ? 15.237 -5.887 6.846 1.00 87.88 249 LEU A C 1
ATOM 1939 O O . LEU A 1 249 ? 15.375 -6.909 6.188 1.00 87.88 249 LEU A O 1
ATOM 1943 N N . ASN A 1 250 ? 15.837 -5.726 8.031 1.00 87.00 250 ASN A N 1
ATOM 1944 C CA . ASN A 1 250 ? 16.778 -6.706 8.587 1.00 87.00 250 ASN A CA 1
ATOM 1945 C C . ASN A 1 250 ? 16.132 -8.086 8.786 1.00 87.00 250 ASN A C 1
ATOM 1947 O O . ASN A 1 250 ? 16.752 -9.113 8.518 1.00 87.00 250 ASN A O 1
ATOM 1951 N N . ALA A 1 251 ? 14.881 -8.118 9.246 1.00 85.25 251 ALA A N 1
ATOM 1952 C CA . ALA A 1 251 ? 14.130 -9.356 9.413 1.00 85.25 251 ALA A CA 1
ATOM 1953 C C . ALA A 1 251 ? 13.834 -10.050 8.070 1.00 85.25 251 ALA A C 1
ATOM 1955 O O . ALA A 1 251 ? 13.934 -11.275 7.985 1.00 85.25 251 ALA A O 1
ATOM 1956 N N . CYS A 1 252 ? 13.510 -9.287 7.022 1.00 82.50 252 CYS A N 1
ATOM 1957 C CA . CYS A 1 252 ? 13.272 -9.824 5.682 1.00 82.50 252 CYS A CA 1
ATOM 1958 C C . CYS A 1 252 ? 14.556 -10.243 4.960 1.00 82.50 252 CYS A C 1
ATOM 1960 O O . CYS A 1 252 ? 14.536 -11.256 4.282 1.00 82.50 252 CYS A O 1
ATOM 1962 N N . THR A 1 253 ? 15.674 -9.535 5.131 1.00 81.44 253 THR A N 1
ATOM 1963 C CA . THR A 1 253 ? 16.962 -9.940 4.543 1.00 81.44 253 THR A CA 1
ATOM 1964 C C . THR A 1 253 ? 17.492 -11.234 5.170 1.00 81.44 253 THR A C 1
ATOM 1966 O O . THR A 1 253 ? 18.081 -12.065 4.486 1.00 81.44 253 THR A O 1
ATOM 1969 N N . LYS A 1 254 ? 17.288 -11.427 6.482 1.00 79.06 254 LYS A N 1
ATOM 1970 C CA . LYS A 1 254 ? 17.772 -12.616 7.210 1.00 79.06 254 LYS A CA 1
ATOM 1971 C C . LYS A 1 254 ? 16.968 -13.880 6.941 1.00 79.06 254 LYS A C 1
ATOM 1973 O O . LYS A 1 254 ? 17.519 -14.975 7.016 1.00 79.06 254 LYS A O 1
ATOM 1978 N N . ASN A 1 255 ? 15.675 -13.740 6.681 1.00 69.56 255 ASN A N 1
ATOM 1979 C CA . ASN A 1 255 ? 14.817 -14.872 6.376 1.00 69.56 255 ASN A CA 1
ATOM 1980 C C . ASN A 1 255 ? 14.766 -15.046 4.861 1.00 69.56 255 ASN A C 1
ATOM 1982 O O . ASN A 1 255 ? 14.366 -14.130 4.152 1.00 69.56 255 ASN A O 1
ATOM 1986 N N . SER A 1 256 ? 15.125 -16.226 4.359 1.00 69.38 256 SER A N 1
ATOM 1987 C CA . SER A 1 256 ? 14.908 -16.552 2.948 1.00 69.38 256 SER A CA 1
ATOM 1988 C C . SER A 1 256 ? 13.444 -16.304 2.577 1.00 69.38 256 SER A C 1
ATOM 1990 O O . SER A 1 256 ? 12.545 -16.684 3.336 1.00 69.38 256 SER A O 1
ATOM 1992 N N . PHE A 1 257 ? 13.201 -15.677 1.426 1.00 78.62 257 PHE A N 1
ATOM 1993 C CA . PHE A 1 257 ? 11.848 -15.514 0.904 1.00 78.62 257 PHE A CA 1
ATOM 1994 C C . PHE A 1 257 ? 11.184 -16.887 0.738 1.00 78.62 257 PHE A C 1
ATOM 1996 O O . PHE A 1 257 ? 11.794 -17.830 0.239 1.00 78.62 257 PHE A O 1
ATOM 2003 N N . THR A 1 258 ? 9.943 -17.007 1.206 1.00 78.50 258 THR A N 1
ATOM 2004 C CA . THR A 1 258 ? 9.125 -18.220 1.092 1.00 78.50 258 THR A CA 1
ATOM 2005 C C . THR A 1 258 ? 7.733 -17.846 0.615 1.00 78.50 258 THR A C 1
ATOM 2007 O O . THR A 1 258 ? 7.254 -16.742 0.879 1.00 78.50 258 THR A O 1
ATOM 2010 N N . GLU A 1 259 ? 7.034 -18.782 -0.027 1.00 75.19 259 GLU A N 1
ATOM 2011 C CA . GLU A 1 259 ? 5.665 -18.560 -0.505 1.00 75.19 259 GLU A CA 1
ATOM 2012 C C . GLU A 1 259 ? 4.706 -18.109 0.612 1.00 75.19 259 GLU A C 1
ATOM 2014 O O . GLU A 1 259 ? 3.939 -17.165 0.437 1.00 75.19 259 GLU A O 1
ATOM 2019 N N . SER A 1 260 ? 4.837 -18.688 1.809 1.00 77.56 260 SER A N 1
ATOM 2020 C CA . SER A 1 260 ? 4.046 -18.329 2.997 1.00 77.56 260 SER A CA 1
ATOM 2021 C C . SER A 1 260 ? 4.251 -16.896 3.504 1.00 77.56 260 SER A C 1
ATOM 2023 O O . SER A 1 260 ? 3.449 -16.412 4.298 1.00 77.56 260 SER A O 1
ATOM 2025 N N . ARG A 1 261 ? 5.318 -16.210 3.076 1.00 80.62 261 ARG A N 1
ATOM 2026 C CA . ARG A 1 261 ? 5.670 -14.847 3.509 1.00 80.62 261 ARG A CA 1
ATOM 2027 C C . ARG A 1 261 ? 5.406 -13.793 2.436 1.00 80.62 261 ARG A C 1
ATOM 2029 O O . ARG A 1 261 ? 5.624 -12.612 2.690 1.00 80.62 261 ARG A O 1
ATOM 2036 N N . MET A 1 262 ? 4.900 -14.192 1.270 1.00 84.12 262 MET A N 1
ATOM 2037 C CA . MET A 1 262 ? 4.749 -13.305 0.114 1.00 84.12 262 MET A CA 1
ATOM 2038 C C . MET A 1 262 ? 3.851 -12.101 0.396 1.00 84.12 262 MET A C 1
ATOM 2040 O O . MET A 1 262 ? 4.233 -10.978 0.089 1.00 84.12 262 MET A O 1
ATOM 2044 N N . LYS A 1 263 ? 2.727 -12.301 1.086 1.00 85.25 263 LYS A N 1
ATOM 2045 C CA . LYS A 1 263 ? 1.837 -11.205 1.495 1.00 85.25 263 LYS A CA 1
ATOM 2046 C C . LYS A 1 263 ? 2.526 -10.190 2.421 1.00 85.25 263 LYS A C 1
ATOM 2048 O O . LYS A 1 263 ? 2.361 -8.978 2.283 1.00 85.25 263 LYS A O 1
ATOM 2053 N N . SER A 1 264 ? 3.346 -10.678 3.351 1.00 87.50 264 SER A N 1
ATOM 2054 C CA . SER A 1 264 ? 4.142 -9.821 4.233 1.00 87.50 264 SER A CA 1
ATOM 2055 C C . SER A 1 264 ? 5.195 -9.039 3.448 1.00 87.50 264 SER A C 1
ATOM 2057 O O . SER A 1 264 ? 5.400 -7.853 3.700 1.00 87.50 264 SER A O 1
ATOM 2059 N N . THR A 1 265 ? 5.836 -9.679 2.468 1.00 88.94 265 THR A N 1
ATOM 2060 C CA . THR A 1 265 ? 6.782 -9.025 1.559 1.00 88.94 265 THR A CA 1
ATOM 2061 C C . THR A 1 265 ? 6.102 -7.951 0.714 1.00 88.94 265 THR A C 1
ATOM 2063 O O . THR A 1 265 ? 6.630 -6.849 0.624 1.00 88.94 265 THR A O 1
ATOM 2066 N N . GLU A 1 266 ? 4.918 -8.220 0.164 1.00 90.56 266 GLU A N 1
ATOM 2067 C CA . GLU A 1 266 ? 4.110 -7.228 -0.554 1.00 90.56 266 GLU A CA 1
ATOM 2068 C C . GLU A 1 266 ? 3.819 -6.009 0.325 1.00 90.56 266 GLU A C 1
ATOM 2070 O O . GLU A 1 266 ? 4.101 -4.875 -0.055 1.00 90.56 266 GLU A O 1
ATOM 2075 N N . THR A 1 267 ? 3.346 -6.248 1.551 1.00 91.69 267 THR A N 1
ATOM 2076 C CA . THR A 1 267 ? 3.055 -5.185 2.519 1.00 91.69 267 THR A CA 1
ATOM 2077 C C . THR A 1 267 ? 4.311 -4.372 2.842 1.00 91.69 267 THR A C 1
ATOM 2079 O O . THR A 1 267 ? 4.253 -3.147 2.924 1.00 91.69 267 THR A O 1
ATOM 2082 N N . LEU A 1 268 ? 5.474 -5.021 2.979 1.00 92.44 268 LEU A N 1
ATOM 2083 C CA . LEU A 1 268 ? 6.744 -4.318 3.152 1.00 92.44 268 LEU A CA 1
ATOM 2084 C C . LEU A 1 268 ? 7.079 -3.447 1.935 1.00 92.44 268 LEU A C 1
ATOM 2086 O O . LEU A 1 268 ? 7.450 -2.291 2.119 1.00 92.44 268 LEU A O 1
ATOM 2090 N N . LEU A 1 269 ? 6.923 -3.951 0.708 1.00 92.88 269 LEU A N 1
ATOM 2091 C CA . LEU A 1 269 ? 7.144 -3.149 -0.500 1.00 92.88 269 LEU A CA 1
ATOM 2092 C C . LEU A 1 269 ? 6.198 -1.943 -0.551 1.00 92.88 269 LEU A C 1
ATOM 2094 O O . LEU A 1 269 ? 6.656 -0.835 -0.818 1.00 92.88 269 LEU A O 1
ATOM 2098 N N . GLN A 1 270 ? 4.921 -2.115 -0.195 1.00 93.50 270 GLN A N 1
ATOM 2099 C CA . GLN A 1 270 ? 3.957 -1.014 -0.092 1.00 93.50 270 GLN A CA 1
ATOM 2100 C C . GLN A 1 270 ? 4.393 0.034 0.945 1.00 93.50 270 GLN A C 1
ATOM 2102 O O . GLN A 1 270 ? 4.302 1.238 0.683 1.00 93.50 270 GLN A O 1
ATOM 2107 N N . ILE A 1 271 ? 4.929 -0.391 2.100 1.00 93.25 271 ILE A N 1
ATOM 2108 C CA . ILE A 1 271 ? 5.550 0.526 3.069 1.00 93.25 271 ILE A CA 1
ATOM 2109 C C . ILE A 1 271 ? 6.699 1.289 2.396 1.00 93.25 271 ILE A C 1
ATOM 2111 O O . ILE A 1 271 ? 6.749 2.515 2.481 1.00 93.25 271 ILE A O 1
ATOM 2115 N N . LEU A 1 272 ? 7.613 0.599 1.711 1.00 92.19 272 LEU A N 1
ATOM 2116 C CA . LEU A 1 272 ? 8.760 1.233 1.056 1.00 92.19 272 LEU A CA 1
ATOM 2117 C C . LEU A 1 272 ? 8.327 2.235 -0.027 1.00 92.19 272 LEU A C 1
ATOM 2119 O O . LEU A 1 272 ? 8.901 3.323 -0.090 1.00 92.19 272 LEU A O 1
ATOM 2123 N N . CYS A 1 273 ? 7.271 1.940 -0.792 1.00 91.50 273 CYS A N 1
ATOM 2124 C CA . CYS A 1 273 ? 6.679 2.862 -1.766 1.00 91.50 273 CYS A CA 1
ATOM 2125 C C . CYS A 1 273 ? 6.214 4.175 -1.120 1.00 91.50 273 CYS A C 1
ATOM 2127 O O . CYS A 1 273 ? 6.425 5.250 -1.687 1.00 91.50 273 CYS A O 1
ATOM 2129 N N . LEU A 1 274 ? 5.608 4.122 0.073 1.00 89.88 274 LEU A N 1
ATOM 2130 C CA . LEU A 1 274 ? 5.214 5.330 0.812 1.00 89.88 274 LEU A CA 1
ATOM 2131 C C . LEU A 1 274 ? 6.431 6.142 1.263 1.00 89.88 274 LEU A C 1
ATOM 2133 O O . LEU A 1 274 ? 6.427 7.371 1.210 1.00 89.88 274 LEU A O 1
ATOM 2137 N N . ILE A 1 275 ? 7.484 5.461 1.706 1.00 88.88 275 ILE A N 1
ATOM 2138 C CA . ILE A 1 275 ? 8.671 6.103 2.272 1.00 88.88 275 ILE A CA 1
ATOM 2139 C C . ILE A 1 275 ? 9.515 6.772 1.193 1.00 88.88 275 ILE A C 1
ATOM 2141 O O . ILE A 1 275 ? 9.936 7.912 1.380 1.00 88.88 275 ILE A O 1
ATOM 2145 N N . VAL A 1 276 ? 9.710 6.113 0.054 1.00 88.62 276 VAL A N 1
ATOM 2146 C CA . VAL A 1 276 ? 10.470 6.634 -1.094 1.00 88.62 276 VAL A CA 1
ATOM 2147 C C . VAL A 1 276 ? 9.881 7.939 -1.647 1.00 88.62 276 VAL A C 1
ATOM 2149 O O . VAL A 1 276 ? 10.605 8.790 -2.153 1.00 88.62 276 VAL A O 1
ATOM 2152 N N . LYS A 1 277 ? 8.573 8.160 -1.486 1.00 85.62 277 LYS A N 1
ATOM 2153 C CA . LYS A 1 277 ? 7.919 9.425 -1.859 1.00 85.62 277 LYS A CA 1
ATOM 2154 C C . LYS A 1 277 ? 8.243 10.584 -0.905 1.00 85.62 277 LYS A C 1
ATOM 2156 O O . LYS A 1 277 ? 7.842 11.716 -1.160 1.00 85.62 277 LYS A O 1
ATOM 2161 N N . THR A 1 278 ? 8.960 10.335 0.193 1.00 80.81 278 THR A N 1
ATOM 2162 C CA . THR A 1 278 ? 9.314 11.357 1.188 1.00 80.81 278 THR A CA 1
ATOM 2163 C C . THR A 1 278 ? 10.789 11.738 1.154 1.00 80.81 278 THR A C 1
ATOM 2165 O O . THR A 1 278 ? 11.678 10.917 0.933 1.00 80.81 278 THR A O 1
ATOM 2168 N N . SER A 1 279 ? 11.077 13.006 1.455 1.00 61.97 279 SER A N 1
ATOM 2169 C CA . SER A 1 279 ? 12.414 13.604 1.324 1.00 61.97 279 SER A CA 1
ATOM 2170 C C . SER A 1 279 ? 13.507 12.983 2.216 1.00 61.97 279 SER A C 1
ATOM 2172 O O . SER A 1 279 ? 14.680 13.302 2.043 1.00 61.97 279 SER A O 1
ATOM 2174 N N . GLY A 1 280 ? 13.160 12.106 3.167 1.00 68.94 280 GLY A N 1
ATOM 2175 C CA . GLY A 1 280 ? 14.094 11.474 4.112 1.00 68.94 280 GLY A CA 1
ATOM 2176 C C . GLY A 1 280 ? 14.614 10.086 3.711 1.00 68.94 280 GLY A C 1
ATOM 2177 O O . GLY A 1 280 ? 15.472 9.538 4.406 1.00 68.94 280 GLY A O 1
ATOM 2178 N N . ALA A 1 281 ? 14.115 9.502 2.619 1.00 75.38 281 ALA A N 1
ATOM 2179 C CA . ALA A 1 281 ? 14.363 8.098 2.282 1.00 75.38 281 ALA A CA 1
ATOM 2180 C C . ALA A 1 281 ? 15.722 7.807 1.615 1.00 75.38 281 ALA A C 1
ATOM 2182 O O . ALA A 1 281 ? 16.140 6.652 1.566 1.00 75.38 281 ALA A O 1
ATOM 2183 N N . GLY A 1 282 ? 16.476 8.832 1.201 1.00 79.19 282 GLY A N 1
ATOM 2184 C CA . GLY A 1 282 ? 17.764 8.647 0.517 1.00 79.19 282 GLY A CA 1
ATOM 2185 C C . GLY A 1 282 ? 18.806 7.836 1.306 1.00 79.19 282 GLY A C 1
ATOM 2186 O O . GLY A 1 282 ? 19.604 7.126 0.707 1.00 79.19 282 GLY A O 1
ATOM 2187 N N . VAL A 1 283 ? 18.774 7.882 2.645 1.00 82.69 283 VAL A N 1
ATOM 2188 C CA . VAL A 1 283 ? 19.693 7.110 3.511 1.00 82.69 283 VAL A CA 1
ATOM 2189 C C . VAL A 1 283 ? 19.353 5.614 3.536 1.00 82.69 283 VAL A C 1
ATOM 2191 O O . VAL A 1 283 ? 20.240 4.787 3.711 1.00 82.69 283 VAL A O 1
ATOM 2194 N N . LEU A 1 284 ? 18.078 5.258 3.359 1.00 84.38 284 LEU A N 1
ATOM 2195 C CA . LEU A 1 284 ? 17.608 3.868 3.359 1.00 84.38 284 LEU A CA 1
ATOM 2196 C C . LEU A 1 284 ? 17.732 3.197 1.991 1.00 84.38 284 LEU A C 1
ATOM 2198 O O . LEU A 1 284 ? 17.646 1.976 1.899 1.00 84.38 284 LEU A O 1
ATOM 2202 N N . LEU A 1 285 ? 17.939 3.986 0.938 1.00 88.25 285 LEU A N 1
ATOM 2203 C CA . LEU A 1 285 ? 17.911 3.508 -0.435 1.00 88.25 285 LEU A CA 1
ATOM 2204 C C . LEU A 1 285 ? 18.899 2.361 -0.728 1.00 88.25 285 LEU A C 1
ATOM 2206 O O . LEU A 1 285 ? 18.477 1.416 -1.389 1.00 88.25 285 LEU A O 1
ATOM 2210 N N . PRO A 1 286 ? 20.145 2.349 -0.205 1.00 88.94 286 PRO A N 1
ATOM 2211 C CA . PRO A 1 286 ? 21.038 1.205 -0.387 1.00 88.94 286 PRO A CA 1
ATOM 2212 C C . PRO A 1 286 ? 20.451 -0.107 0.150 1.00 88.94 286 PRO A C 1
ATOM 2214 O O . PRO A 1 286 ? 20.460 -1.104 -0.561 1.00 88.94 286 PRO A O 1
ATOM 2217 N N . ALA A 1 287 ? 19.872 -0.090 1.356 1.00 87.81 287 ALA A N 1
ATOM 2218 C CA . ALA A 1 287 ? 19.273 -1.276 1.972 1.00 87.81 287 ALA A CA 1
ATOM 2219 C C . ALA A 1 287 ? 18.000 -1.733 1.237 1.00 87.81 287 ALA A C 1
ATOM 2221 O O . ALA A 1 287 ? 17.735 -2.927 1.130 1.00 87.81 287 ALA A O 1
ATOM 2222 N N . ILE A 1 288 ? 17.219 -0.786 0.701 1.00 90.81 288 ILE A N 1
ATOM 2223 C CA . ILE A 1 288 ? 16.046 -1.088 -0.134 1.00 90.81 288 ILE A CA 1
ATOM 2224 C C . ILE A 1 288 ? 16.480 -1.774 -1.434 1.00 90.81 288 ILE A C 1
ATOM 2226 O O . ILE A 1 288 ? 15.885 -2.776 -1.832 1.00 90.81 288 ILE A O 1
ATOM 2230 N N . LEU A 1 289 ? 17.512 -1.247 -2.096 1.00 91.31 289 LEU A N 1
ATOM 2231 C CA . LEU A 1 289 ? 18.031 -1.802 -3.346 1.00 91.31 289 LEU A CA 1
ATOM 2232 C C . LEU A 1 289 ? 18.696 -3.165 -3.140 1.00 91.31 289 LEU A C 1
ATOM 2234 O O . LEU A 1 289 ? 18.523 -4.034 -3.983 1.00 91.31 289 LEU A O 1
ATOM 2238 N N . GLU A 1 290 ? 19.391 -3.373 -2.023 1.00 90.62 290 GLU A N 1
ATOM 2239 C CA . GLU A 1 290 ? 19.935 -4.680 -1.635 1.00 90.62 290 GLU A CA 1
ATOM 2240 C C . GLU A 1 290 ? 18.810 -5.707 -1.439 1.00 90.62 290 GLU A C 1
ATOM 2242 O O . GLU A 1 290 ? 18.794 -6.747 -2.094 1.00 90.62 290 GLU A O 1
ATOM 2247 N N . LEU A 1 291 ? 17.791 -5.386 -0.629 1.00 89.44 291 LEU A N 1
ATOM 2248 C CA . LEU A 1 291 ? 16.643 -6.277 -0.418 1.00 89.44 291 LEU A CA 1
ATOM 2249 C C . LEU A 1 291 ? 15.929 -6.625 -1.732 1.00 89.44 291 LEU A C 1
ATOM 2251 O O . LEU A 1 291 ? 15.573 -7.780 -1.965 1.00 89.44 291 LEU A O 1
ATOM 2255 N N . THR A 1 292 ? 15.691 -5.625 -2.579 1.00 91.44 292 THR A N 1
ATOM 2256 C CA . THR A 1 292 ? 14.922 -5.804 -3.814 1.00 91.44 292 THR A CA 1
ATOM 2257 C C . THR A 1 292 ? 15.738 -6.501 -4.897 1.00 91.44 292 THR A C 1
ATOM 2259 O O . THR A 1 292 ? 15.353 -7.579 -5.341 1.00 91.44 292 THR A O 1
ATOM 2262 N N . LEU A 1 293 ? 16.874 -5.937 -5.306 1.00 90.88 293 LEU A N 1
ATOM 2263 C CA . LEU A 1 293 ? 17.643 -6.435 -6.448 1.00 90.88 293 LEU A CA 1
ATOM 2264 C C . LEU A 1 293 ? 18.479 -7.678 -6.119 1.00 90.88 293 LEU A C 1
ATOM 2266 O O . LEU A 1 293 ? 18.616 -8.530 -6.990 1.00 90.88 293 LEU A O 1
ATOM 2270 N N . ASP A 1 294 ? 19.015 -7.810 -4.900 1.00 88.62 294 ASP A N 1
ATOM 2271 C CA . ASP A 1 294 ? 19.924 -8.926 -4.579 1.00 88.62 294 ASP A CA 1
ATOM 2272 C C . ASP A 1 294 ? 19.199 -10.130 -3.984 1.00 88.62 294 ASP A C 1
ATOM 2274 O O . ASP A 1 294 ? 19.675 -11.258 -4.111 1.00 88.62 294 ASP A O 1
ATOM 2278 N N . HIS A 1 295 ? 18.051 -9.914 -3.339 1.00 87.38 295 HIS A N 1
ATOM 2279 C CA . HIS A 1 295 ? 17.335 -10.987 -2.655 1.00 87.38 295 HIS A CA 1
ATOM 2280 C C . HIS A 1 295 ? 15.966 -11.284 -3.283 1.00 87.38 295 HIS A C 1
ATOM 2282 O O . HIS A 1 295 ? 15.685 -12.440 -3.599 1.00 87.38 295 HIS A O 1
ATOM 2288 N N . LEU A 1 296 ? 15.111 -10.275 -3.488 1.00 87.62 296 LEU A N 1
ATOM 2289 C CA . LEU A 1 296 ? 13.739 -10.500 -3.959 1.00 87.62 296 LEU A CA 1
ATOM 2290 C C . LEU A 1 296 ? 13.681 -10.863 -5.448 1.00 87.62 296 LEU A C 1
ATOM 2292 O O . LEU A 1 296 ? 12.984 -11.802 -5.827 1.00 87.62 296 LEU A O 1
ATOM 2296 N N . VAL A 1 297 ? 14.408 -10.141 -6.299 1.00 88.62 297 VAL A N 1
ATOM 2297 C CA . VAL A 1 297 ? 14.389 -10.367 -7.752 1.00 88.62 297 VAL A CA 1
ATOM 2298 C C . VAL A 1 297 ? 14.900 -11.760 -8.127 1.00 88.62 297 VAL A C 1
ATOM 2300 O O . VAL A 1 297 ? 14.178 -12.462 -8.839 1.00 88.62 297 VAL A O 1
ATOM 2303 N N . PRO A 1 298 ? 16.061 -12.234 -7.627 1.00 87.50 298 PRO A N 1
ATOM 2304 C CA . PRO A 1 298 ? 16.525 -13.586 -7.923 1.00 87.50 298 PRO A CA 1
ATOM 2305 C C . PRO A 1 298 ? 15.523 -14.656 -7.488 1.00 87.50 298 PRO A C 1
ATOM 2307 O O . PRO A 1 298 ? 15.313 -15.627 -8.212 1.00 87.50 298 PRO A O 1
ATOM 2310 N N . PHE A 1 299 ? 14.854 -14.450 -6.351 1.00 84.25 299 PHE A N 1
ATOM 2311 C CA . PHE A 1 299 ? 13.816 -15.352 -5.864 1.00 84.25 299 PHE A CA 1
ATOM 2312 C C . PHE A 1 299 ? 12.596 -15.412 -6.802 1.00 84.25 299 PHE A C 1
ATOM 2314 O O . PHE A 1 299 ? 12.115 -16.496 -7.129 1.00 84.25 299 PHE A O 1
ATOM 2321 N N . LEU A 1 300 ? 12.115 -14.263 -7.292 1.00 83.38 300 LEU A N 1
ATOM 2322 C CA . LEU A 1 300 ? 10.976 -14.207 -8.218 1.00 83.38 300 LEU A CA 1
ATOM 2323 C C . LEU A 1 300 ? 11.286 -14.845 -9.583 1.00 83.38 300 LEU A C 1
ATOM 2325 O O . LEU A 1 300 ? 10.410 -15.482 -10.172 1.00 83.38 300 LEU A O 1
ATOM 2329 N N . VAL A 1 301 ? 12.522 -14.700 -10.071 1.00 79.94 301 VAL A N 1
ATOM 2330 C CA . VAL A 1 301 ? 12.963 -15.247 -11.366 1.00 79.94 301 VAL A CA 1
ATOM 2331 C C . VAL A 1 301 ? 13.171 -16.766 -11.311 1.00 79.94 301 VAL A C 1
ATOM 2333 O O . VAL A 1 301 ? 12.804 -17.461 -12.257 1.00 79.94 301 VAL A O 1
ATOM 2336 N N . GLN A 1 302 ? 13.727 -17.305 -10.220 1.00 73.50 302 GLN A N 1
ATOM 2337 C CA . GLN A 1 302 ? 14.080 -18.731 -10.113 1.00 73.50 302 GLN A CA 1
ATOM 2338 C C . GLN A 1 302 ? 12.877 -19.684 -10.123 1.00 73.50 302 GLN A C 1
ATOM 2340 O O . GLN A 1 302 ? 12.981 -20.789 -10.649 1.00 73.50 302 GLN A O 1
ATOM 2345 N N . GLU A 1 303 ? 11.739 -19.284 -9.560 1.00 60.47 303 GLU A N 1
ATOM 2346 C CA . GLU A 1 303 ? 10.614 -20.198 -9.317 1.00 60.47 303 GLU A CA 1
ATOM 2347 C C . GLU A 1 303 ? 9.528 -20.175 -10.411 1.00 60.47 303 GLU A C 1
ATOM 2349 O O . GLU A 1 303 ? 8.467 -20.764 -10.225 1.00 60.47 303 GLU A O 1
ATOM 2354 N N . SER A 1 304 ? 9.726 -19.490 -11.548 1.00 62.16 304 SER A N 1
ATOM 2355 C CA . SER A 1 304 ? 8.655 -19.207 -12.537 1.00 62.16 304 SER A CA 1
ATOM 2356 C C . SER A 1 304 ? 7.406 -18.526 -11.934 1.00 62.16 304 SER A C 1
ATOM 2358 O O . SER A 1 304 ? 6.327 -18.514 -12.521 1.00 62.16 304 SER A O 1
ATOM 2360 N N . ASN A 1 305 ? 7.574 -17.893 -10.769 1.00 61.50 305 ASN A N 1
ATOM 2361 C CA . ASN A 1 305 ? 6.530 -17.205 -10.005 1.00 61.50 305 ASN A CA 1
ATOM 2362 C C . ASN A 1 305 ? 6.149 -15.835 -10.569 1.00 61.50 305 ASN A C 1
ATOM 2364 O O . ASN A 1 305 ? 5.233 -15.186 -10.068 1.00 61.50 305 ASN A O 1
ATOM 2368 N N . TRP A 1 306 ? 6.883 -15.372 -11.576 1.00 67.06 306 TRP A N 1
ATOM 2369 C CA . TRP A 1 306 ? 6.746 -14.029 -12.111 1.00 67.06 306 TRP A CA 1
ATOM 2370 C C . TRP A 1 306 ? 5.335 -13.745 -12.643 1.00 67.06 306 TRP A C 1
ATOM 2372 O O . TRP A 1 306 ? 4.798 -12.668 -12.417 1.00 67.06 306 TRP A O 1
ATOM 2382 N N . ALA A 1 307 ? 4.707 -14.742 -13.276 1.00 61.81 307 ALA A N 1
ATOM 2383 C CA . ALA A 1 307 ? 3.339 -14.643 -13.786 1.00 61.81 307 ALA A CA 1
ATOM 2384 C C . ALA A 1 307 ? 2.262 -14.975 -12.735 1.00 61.81 307 ALA A C 1
ATOM 2386 O O . ALA A 1 307 ? 1.149 -14.467 -12.813 1.00 61.81 307 ALA A O 1
ATOM 2387 N N . SER A 1 308 ? 2.561 -15.823 -11.741 1.00 64.38 308 SER A N 1
ATOM 2388 C CA . SER A 1 308 ? 1.582 -16.199 -10.708 1.00 64.38 308 SER A CA 1
ATOM 2389 C C . SER A 1 308 ? 1.460 -15.164 -9.586 1.00 64.38 308 SER A C 1
ATOM 2391 O O . SER A 1 308 ? 0.432 -15.115 -8.915 1.00 64.38 308 SER A O 1
ATOM 2393 N N . LYS A 1 309 ? 2.484 -14.323 -9.384 1.00 70.56 309 LYS A N 1
ATOM 2394 C CA . LYS A 1 309 ? 2.578 -13.352 -8.279 1.00 70.56 309 LYS A CA 1
ATOM 2395 C C . LYS A 1 309 ? 2.595 -11.905 -8.784 1.00 70.56 309 LYS A C 1
ATOM 2397 O O . LYS A 1 309 ? 3.411 -11.096 -8.338 1.00 70.56 309 LYS A O 1
ATOM 2402 N N . SER A 1 310 ? 1.676 -11.598 -9.703 1.00 75.69 310 SER A N 1
ATOM 2403 C CA . SER A 1 310 ? 1.557 -10.291 -10.367 1.00 75.69 310 SER A CA 1
ATOM 2404 C C . SER A 1 310 ? 1.487 -9.117 -9.383 1.00 75.69 310 SER A C 1
ATOM 2406 O O . SER A 1 310 ? 2.108 -8.092 -9.634 1.00 75.69 310 SER A O 1
ATOM 2408 N N . ASP A 1 311 ? 0.810 -9.255 -8.241 1.00 84.56 311 ASP A N 1
ATOM 2409 C CA . ASP A 1 311 ? 0.616 -8.140 -7.296 1.00 84.56 311 ASP A CA 1
ATOM 2410 C C . ASP A 1 311 ? 1.934 -7.664 -6.652 1.00 84.56 311 ASP A C 1
ATOM 2412 O O . ASP A 1 311 ? 2.209 -6.465 -6.543 1.00 84.56 311 ASP A O 1
ATOM 2416 N N . ILE A 1 312 ? 2.815 -8.604 -6.292 1.00 88.00 312 ILE A N 1
ATOM 2417 C CA . ILE A 1 312 ? 4.141 -8.293 -5.732 1.00 88.00 312 ILE A CA 1
ATOM 2418 C C . ILE A 1 312 ? 5.042 -7.691 -6.802 1.00 88.00 312 ILE A C 1
ATOM 2420 O O . ILE A 1 312 ? 5.767 -6.734 -6.531 1.00 88.00 312 ILE A O 1
ATOM 2424 N N . VAL A 1 313 ? 4.994 -8.246 -8.014 1.00 89.88 313 VAL A N 1
ATOM 2425 C CA . VAL A 1 313 ? 5.765 -7.748 -9.156 1.00 89.88 313 VAL A CA 1
ATOM 2426 C C . VAL A 1 313 ? 5.322 -6.324 -9.507 1.00 89.88 313 VAL A C 1
ATOM 2428 O O . VAL A 1 313 ? 6.170 -5.445 -9.647 1.00 89.88 313 VAL A O 1
ATOM 2431 N N . ALA A 1 314 ? 4.015 -6.058 -9.554 1.00 91.06 314 ALA A N 1
ATOM 2432 C CA . ALA A 1 314 ? 3.455 -4.726 -9.767 1.00 91.06 314 ALA A CA 1
ATOM 2433 C C . ALA A 1 314 ? 3.947 -3.740 -8.700 1.00 91.06 314 ALA A C 1
ATOM 2435 O O . ALA A 1 314 ? 4.510 -2.699 -9.037 1.00 91.06 314 ALA A O 1
ATOM 2436 N N . THR A 1 315 ? 3.847 -4.113 -7.420 1.00 91.94 315 THR A N 1
ATOM 2437 C CA . THR A 1 315 ? 4.321 -3.281 -6.301 1.00 91.94 315 THR A CA 1
ATOM 2438 C C . THR A 1 315 ? 5.833 -3.021 -6.378 1.00 91.94 315 THR A C 1
ATOM 2440 O O . THR A 1 315 ? 6.299 -1.928 -6.055 1.00 91.94 315 THR A O 1
ATOM 2443 N N . LEU A 1 316 ? 6.625 -3.998 -6.832 1.00 93.94 316 LEU A N 1
ATOM 2444 C CA . LEU A 1 316 ? 8.065 -3.838 -7.035 1.00 93.94 316 LEU A CA 1
ATOM 2445 C C . LEU A 1 316 ? 8.378 -2.823 -8.147 1.00 93.94 316 LEU A C 1
ATOM 2447 O O . LEU A 1 316 ? 9.251 -1.973 -7.969 1.00 93.94 316 LEU A O 1
ATOM 2451 N N . TYR A 1 317 ? 7.655 -2.869 -9.268 1.00 93.62 317 TYR A N 1
ATOM 2452 C CA . TYR A 1 317 ? 7.811 -1.878 -10.336 1.00 93.62 317 TYR A CA 1
ATOM 2453 C C . TYR A 1 317 ? 7.351 -0.481 -9.904 1.00 93.62 317 TYR A C 1
ATOM 2455 O O . TYR A 1 317 ? 8.020 0.500 -10.223 1.00 93.62 317 TYR A O 1
ATOM 2463 N N . GLU A 1 318 ? 6.279 -0.371 -9.116 1.00 93.50 318 GLU A N 1
ATOM 2464 C CA . GLU A 1 318 ? 5.873 0.902 -8.506 1.00 93.50 318 GLU A CA 1
ATOM 2465 C C . GLU A 1 318 ? 6.938 1.460 -7.548 1.00 93.50 318 GLU A C 1
ATOM 2467 O O . GLU A 1 318 ? 7.163 2.673 -7.493 1.00 93.50 318 GLU A O 1
ATOM 2472 N N . LEU A 1 319 ? 7.631 0.589 -6.807 1.00 94.19 319 LEU A N 1
ATOM 2473 C CA . LEU A 1 319 ? 8.743 0.991 -5.948 1.00 94.19 319 LEU A CA 1
ATOM 2474 C C . LEU A 1 319 ? 9.905 1.546 -6.777 1.00 94.19 319 LEU A C 1
ATOM 2476 O O . LEU A 1 319 ? 10.446 2.602 -6.442 1.00 94.19 319 LEU A O 1
ATOM 2480 N N . PHE A 1 320 ? 10.281 0.862 -7.859 1.00 94.69 320 PHE A N 1
ATOM 2481 C CA . PHE A 1 320 ? 11.329 1.333 -8.763 1.00 94.69 320 PHE A CA 1
ATOM 2482 C C . PHE A 1 320 ? 10.972 2.663 -9.426 1.00 94.69 320 PHE A C 1
ATOM 2484 O O . PHE A 1 320 ? 11.818 3.559 -9.452 1.00 94.69 320 PHE A O 1
ATOM 2491 N N . ASP A 1 321 ? 9.724 2.837 -9.861 1.00 93.69 321 ASP A N 1
ATOM 2492 C CA . ASP A 1 321 ? 9.221 4.114 -10.365 1.00 93.69 321 ASP A CA 1
ATOM 2493 C C . ASP A 1 321 ? 9.393 5.226 -9.323 1.00 93.69 321 ASP A C 1
ATOM 2495 O O . ASP A 1 321 ? 10.025 6.254 -9.582 1.00 93.69 321 ASP A O 1
ATOM 2499 N N . GLY A 1 322 ? 8.932 4.975 -8.094 1.00 90.88 322 GLY A N 1
ATOM 2500 C CA . GLY A 1 322 ? 9.085 5.906 -6.984 1.00 90.88 322 GLY A CA 1
ATOM 2501 C C . GLY A 1 322 ? 10.546 6.278 -6.720 1.00 90.88 322 GLY A C 1
ATOM 2502 O O . GLY A 1 322 ? 10.839 7.449 -6.467 1.00 90.88 322 GLY A O 1
ATOM 2503 N N . ILE A 1 323 ? 11.466 5.310 -6.794 1.00 92.06 323 ILE A N 1
ATOM 2504 C CA . ILE A 1 323 ? 12.903 5.520 -6.576 1.00 92.06 323 ILE A CA 1
ATOM 2505 C C . ILE A 1 323 ? 13.492 6.393 -7.688 1.00 92.06 323 ILE A C 1
ATOM 2507 O O . ILE A 1 323 ? 14.205 7.357 -7.398 1.00 92.06 323 ILE A O 1
ATOM 2511 N N . LEU A 1 324 ? 13.183 6.085 -8.950 1.00 91.38 324 LEU A N 1
ATOM 2512 C CA . LEU A 1 324 ? 13.687 6.826 -10.104 1.00 91.38 324 LEU A CA 1
ATOM 2513 C C . LEU A 1 324 ? 13.155 8.265 -10.125 1.00 91.38 324 LEU A C 1
ATOM 2515 O O . LEU A 1 324 ? 13.921 9.197 -10.368 1.00 91.38 324 LEU A O 1
ATOM 2519 N N . ILE A 1 325 ? 11.874 8.472 -9.815 1.00 90.62 325 ILE A N 1
ATOM 2520 C CA . ILE A 1 325 ? 11.266 9.807 -9.804 1.00 90.62 325 ILE A CA 1
ATOM 2521 C C . ILE A 1 325 ? 11.788 10.647 -8.631 1.00 90.62 325 ILE A C 1
ATOM 2523 O O . ILE A 1 325 ? 12.252 11.768 -8.846 1.00 90.62 325 ILE A O 1
ATOM 2527 N N . ASN A 1 326 ? 11.742 10.127 -7.399 1.00 88.12 326 ASN A N 1
ATOM 2528 C CA . ASN A 1 326 ? 11.969 10.935 -6.191 1.00 88.12 326 ASN A CA 1
ATOM 2529 C C . ASN A 1 326 ? 13.436 10.987 -5.742 1.00 88.12 326 ASN A C 1
ATOM 2531 O O . ASN A 1 326 ? 13.854 11.935 -5.072 1.00 88.12 326 ASN A O 1
ATOM 2535 N N . HIS A 1 327 ? 14.244 9.990 -6.108 1.00 88.12 327 HIS A N 1
ATOM 2536 C CA . HIS A 1 327 ? 15.636 9.870 -5.673 1.00 88.12 327 HIS A CA 1
ATOM 2537 C C . HIS A 1 327 ? 16.628 9.841 -6.831 1.00 88.12 327 HIS A C 1
ATOM 2539 O O . HIS A 1 327 ? 17.704 9.257 -6.716 1.00 88.12 327 HIS A O 1
ATOM 2545 N N . TRP A 1 328 ? 16.340 10.572 -7.910 1.00 87.00 328 TRP A N 1
ATOM 2546 C CA . TRP A 1 328 ? 17.262 10.731 -9.040 1.00 87.00 328 TRP A CA 1
ATOM 2547 C C . TRP A 1 328 ? 18.682 11.141 -8.613 1.00 87.00 328 TRP A C 1
ATOM 2549 O O . TRP A 1 328 ? 19.674 10.632 -9.136 1.00 87.00 328 TRP A O 1
ATOM 2559 N N . ASN A 1 329 ? 18.777 11.990 -7.580 1.00 84.12 329 ASN A N 1
ATOM 2560 C CA . ASN A 1 329 ? 20.036 12.461 -6.995 1.00 84.12 329 ASN A CA 1
ATOM 2561 C C . ASN A 1 329 ? 20.958 11.356 -6.459 1.00 84.12 329 ASN A C 1
ATOM 2563 O O . ASN A 1 329 ? 22.158 11.586 -6.306 1.00 84.12 329 ASN A O 1
ATOM 2567 N N . TYR A 1 330 ? 20.403 10.183 -6.150 1.00 84.25 330 TYR A N 1
ATOM 2568 C CA . TYR A 1 330 ? 21.174 9.018 -5.738 1.00 84.25 330 TYR A CA 1
ATOM 2569 C C . TYR A 1 330 ? 21.989 8.443 -6.903 1.00 84.25 330 TYR A C 1
ATOM 2571 O O . TYR A 1 330 ? 23.155 8.095 -6.734 1.00 84.25 330 TYR A O 1
ATOM 2579 N N . PHE A 1 331 ? 21.411 8.396 -8.104 1.00 84.75 331 PHE A N 1
ATOM 2580 C CA . PHE A 1 331 ? 22.088 7.884 -9.297 1.00 84.75 331 PHE A CA 1
ATOM 2581 C C . PHE A 1 331 ? 22.936 8.962 -9.979 1.00 84.75 331 PHE A C 1
ATOM 2583 O O . PHE A 1 331 ? 24.087 8.707 -10.344 1.00 84.75 331 PHE A O 1
ATOM 2590 N N . TYR A 1 332 ? 22.392 10.177 -10.083 1.00 80.31 332 TYR A N 1
ATOM 2591 C CA . TYR A 1 332 ? 23.001 11.327 -10.746 1.00 80.31 332 TYR A CA 1
ATOM 2592 C C . TYR A 1 332 ? 23.114 12.493 -9.768 1.00 80.31 332 TYR A C 1
ATOM 2594 O O . TYR A 1 332 ? 22.108 13.079 -9.385 1.00 80.31 332 TYR A O 1
ATOM 2602 N N . LYS A 1 333 ? 24.324 12.917 -9.387 1.00 71.38 333 LYS A N 1
ATOM 2603 C CA . LYS A 1 333 ? 24.447 14.141 -8.578 1.00 71.38 333 LYS A CA 1
ATOM 2604 C C . LYS A 1 333 ? 24.023 15.356 -9.405 1.00 71.38 333 LYS A C 1
ATOM 2606 O O . LYS A 1 333 ? 24.771 15.778 -10.285 1.00 71.38 333 LYS A O 1
ATOM 2611 N N . THR A 1 334 ? 22.877 15.960 -9.075 1.00 57.34 334 THR A N 1
ATOM 2612 C CA . THR A 1 334 ? 22.458 17.235 -9.673 1.00 57.34 334 THR A CA 1
ATOM 2613 C C . THR A 1 334 ? 23.471 18.312 -9.308 1.00 57.34 334 THR A C 1
ATOM 2615 O O . THR A 1 334 ? 23.553 18.796 -8.178 1.00 57.34 334 THR A O 1
ATOM 2618 N N . SER A 1 335 ? 24.294 18.687 -10.274 1.00 48.31 335 SER A N 1
ATOM 2619 C CA . SER A 1 335 ? 25.411 19.590 -10.065 1.00 48.31 335 SER A CA 1
ATOM 2620 C C . SER A 1 335 ? 24.985 21.055 -10.201 1.00 48.31 335 SER A C 1
ATOM 2622 O O . SER A 1 335 ? 25.503 21.778 -11.050 1.00 48.31 335 SER A O 1
ATOM 2624 N N . VAL A 1 336 ? 24.066 21.525 -9.347 1.00 47.81 336 VAL A N 1
ATOM 2625 C CA . VAL A 1 336 ? 23.753 22.969 -9.248 1.00 47.81 336 VAL A CA 1
ATOM 2626 C C . VAL A 1 336 ? 24.991 23.748 -8.775 1.00 47.81 336 VAL A C 1
ATOM 2628 O O . VAL A 1 336 ? 25.297 24.815 -9.294 1.00 47.81 336 VAL A O 1
ATOM 2631 N N . LEU A 1 337 ? 25.799 23.153 -7.889 1.00 44.03 337 LEU A N 1
ATOM 2632 C CA . LEU A 1 337 ? 27.075 23.717 -7.421 1.00 44.03 337 LEU A CA 1
ATOM 2633 C C . LEU A 1 337 ? 28.207 23.703 -8.463 1.00 44.03 337 LEU A C 1
ATOM 2635 O O . LEU A 1 337 ? 29.232 24.343 -8.241 1.00 44.03 337 LEU A O 1
ATOM 2639 N N . ARG A 1 338 ? 28.061 22.986 -9.587 1.00 41.91 338 ARG A N 1
ATOM 2640 C CA . ARG A 1 338 ? 29.079 22.985 -10.653 1.00 41.91 338 ARG A CA 1
ATOM 2641 C C . ARG A 1 338 ? 28.897 24.170 -11.592 1.00 41.91 338 ARG A C 1
ATOM 2643 O O . ARG A 1 338 ? 29.902 24.755 -11.961 1.00 41.91 338 ARG A O 1
ATOM 2650 N N . ARG A 1 339 ? 27.651 24.596 -11.857 1.00 43.88 339 ARG A N 1
ATOM 2651 C CA . ARG A 1 339 ? 27.368 25.789 -12.677 1.00 43.88 339 ARG A CA 1
ATOM 2652 C C . ARG A 1 339 ? 28.016 27.065 -12.126 1.00 43.88 339 ARG A C 1
ATOM 2654 O O . ARG A 1 339 ? 28.436 27.891 -12.914 1.00 43.88 339 ARG A O 1
ATOM 2661 N N . LEU A 1 340 ? 28.175 27.186 -10.803 1.00 44.31 340 LEU A N 1
ATOM 2662 C CA . LEU A 1 340 ? 28.878 28.313 -10.164 1.00 44.31 340 LEU A CA 1
ATOM 2663 C C . LEU A 1 340 ? 30.414 28.183 -10.155 1.00 44.31 340 LEU A C 1
ATOM 2665 O O . LEU A 1 340 ? 31.098 29.152 -9.844 1.00 44.31 340 LEU A O 1
ATOM 2669 N N . LYS A 1 341 ? 30.972 27.003 -10.460 1.00 40.91 341 LYS A N 1
ATOM 2670 C CA . LYS A 1 341 ? 32.428 26.777 -10.555 1.00 40.91 341 LYS A CA 1
ATOM 2671 C C . LYS A 1 341 ? 32.943 26.722 -11.999 1.00 40.91 341 LYS A C 1
ATOM 2673 O O . LYS A 1 341 ? 34.145 26.826 -12.200 1.00 40.91 341 LYS A O 1
ATOM 2678 N N . THR A 1 342 ? 32.061 26.579 -12.988 1.00 40.75 342 THR A N 1
ATOM 2679 C CA . THR A 1 342 ? 32.402 26.474 -14.420 1.00 40.75 342 THR A CA 1
ATOM 2680 C C . THR A 1 342 ? 32.317 27.789 -15.198 1.00 40.75 342 THR A C 1
ATOM 2682 O O . THR A 1 342 ? 32.363 27.751 -16.419 1.00 40.75 342 THR A O 1
ATOM 2685 N N . ASP A 1 343 ? 32.242 28.944 -14.533 1.00 42.03 343 ASP A N 1
ATOM 2686 C CA . ASP A 1 343 ? 32.467 30.234 -15.212 1.00 42.03 343 ASP A CA 1
ATOM 2687 C C . ASP A 1 343 ? 33.966 30.576 -15.340 1.00 42.03 343 ASP A C 1
ATOM 2689 O O . ASP A 1 343 ? 34.317 31.602 -15.918 1.00 42.03 343 ASP A O 1
ATOM 2693 N N . ALA A 1 344 ? 34.867 29.725 -14.828 1.00 41.91 344 ALA A N 1
ATOM 2694 C CA . ALA A 1 344 ? 36.307 29.986 -14.840 1.00 41.91 344 ALA A CA 1
ATOM 2695 C C . ALA A 1 344 ? 37.135 29.125 -15.809 1.00 41.91 344 ALA A C 1
ATOM 2697 O O . ALA A 1 344 ? 38.271 29.503 -16.079 1.00 41.91 344 ALA A O 1
ATOM 2698 N N . GLU A 1 345 ? 36.632 28.014 -16.363 1.00 34.25 345 GLU A N 1
ATOM 2699 C CA . GLU A 1 345 ? 37.463 27.154 -17.223 1.00 34.25 345 GLU A CA 1
ATOM 2700 C C . GLU A 1 345 ? 36.707 26.616 -18.445 1.00 34.25 345 GLU A C 1
ATOM 2702 O O . GLU A 1 345 ? 35.673 25.953 -18.366 1.00 34.25 345 GLU A O 1
ATOM 2707 N N . VAL A 1 346 ? 37.272 26.963 -19.599 1.00 39.06 346 VAL A N 1
ATOM 2708 C CA . VAL A 1 346 ? 36.872 26.616 -20.958 1.00 39.06 346 VAL A CA 1
ATOM 2709 C C . VAL A 1 346 ? 36.997 25.108 -21.186 1.00 39.06 346 VAL A C 1
ATOM 2711 O O . VAL A 1 346 ? 38.062 24.539 -20.986 1.00 39.06 346 VAL A O 1
ATOM 2714 N N . GLY A 1 347 ? 35.939 24.502 -21.730 1.00 34.47 347 GLY A N 1
ATOM 2715 C CA . GLY A 1 347 ? 36.039 23.277 -22.527 1.00 34.47 347 GLY A CA 1
ATOM 2716 C C . GLY A 1 347 ? 36.158 21.977 -21.734 1.00 34.47 347 GLY A C 1
ATOM 2717 O O . GLY A 1 347 ? 37.243 21.442 -21.546 1.00 34.47 347 GLY A O 1
ATOM 2718 N N . GLY A 1 348 ? 35.015 21.395 -21.378 1.00 29.98 348 GLY A N 1
ATOM 2719 C CA . GLY A 1 348 ? 34.958 20.024 -20.887 1.00 29.98 348 GLY A CA 1
ATOM 2720 C C . GLY A 1 348 ? 33.526 19.587 -20.632 1.00 29.98 348 GLY A C 1
ATOM 2721 O O . GLY A 1 348 ? 32.958 19.885 -19.584 1.00 29.98 348 GLY A O 1
ATOM 2722 N N . THR A 1 349 ? 32.945 18.861 -21.586 1.00 38.34 349 THR A N 1
ATOM 2723 C CA . THR A 1 349 ? 31.713 18.079 -21.427 1.00 38.34 349 THR A CA 1
ATOM 2724 C C . THR A 1 349 ? 31.985 16.920 -20.461 1.00 38.34 349 THR A C 1
ATOM 2726 O O . THR A 1 349 ? 31.988 15.757 -20.846 1.00 38.34 349 THR A O 1
ATOM 2729 N N . GLU A 1 350 ? 32.279 17.213 -19.194 1.00 40.41 350 GLU A N 1
ATOM 2730 C CA . GLU A 1 350 ? 32.284 16.185 -18.160 1.00 40.41 350 GLU A CA 1
ATOM 2731 C C . GLU A 1 350 ? 30.830 15.848 -17.835 1.00 40.41 350 GLU A C 1
ATOM 2733 O O . GLU A 1 350 ? 30.189 16.510 -17.008 1.00 40.41 350 GLU A O 1
ATOM 2738 N N . GLY A 1 351 ? 30.322 14.830 -18.539 1.00 49.16 351 GLY A N 1
ATOM 2739 C CA . GLY A 1 351 ? 29.001 14.243 -18.355 1.00 49.16 351 GLY A CA 1
ATOM 2740 C C . GLY A 1 351 ? 28.664 14.013 -16.882 1.00 49.16 351 GLY A C 1
ATOM 2741 O O . GLY A 1 351 ? 29.535 13.881 -16.013 1.00 49.16 351 GLY A O 1
ATOM 2742 N N . GLU A 1 352 ? 27.370 14.021 -16.574 1.00 56.88 352 GLU A N 1
ATOM 2743 C CA . GLU A 1 352 ? 26.883 13.713 -15.233 1.00 56.88 352 GLU A CA 1
ATOM 2744 C C . GLU A 1 352 ? 27.439 12.348 -14.785 1.00 56.88 352 GLU A C 1
ATOM 2746 O O . GLU A 1 352 ? 27.031 11.302 -15.284 1.00 56.88 352 GLU A O 1
ATOM 2751 N N . LYS A 1 353 ? 28.410 12.350 -13.860 1.00 62.00 353 LYS A N 1
ATOM 2752 C CA . LYS A 1 353 ? 29.036 11.116 -13.367 1.00 62.00 353 LYS A CA 1
ATOM 2753 C C . LYS A 1 353 ? 28.015 10.325 -12.549 1.00 62.00 353 LYS A C 1
ATOM 2755 O O . LYS A 1 353 ? 27.555 10.800 -11.507 1.00 62.00 353 LYS A O 1
ATOM 2760 N N . ILE A 1 354 ? 27.703 9.123 -13.022 1.00 74.56 354 ILE A N 1
ATOM 2761 C CA . ILE A 1 354 ? 26.805 8.172 -12.366 1.00 74.56 354 ILE A CA 1
ATOM 2762 C C . ILE A 1 354 ? 27.539 7.518 -11.196 1.00 74.56 354 ILE A C 1
ATOM 2764 O O . ILE A 1 354 ? 28.664 7.052 -11.363 1.00 74.56 354 ILE A O 1
ATOM 2768 N N . GLN A 1 355 ? 26.925 7.490 -10.011 1.00 70.12 355 GLN A N 1
ATOM 2769 C CA . GLN A 1 355 ? 27.557 6.916 -8.808 1.00 70.12 355 GLN A CA 1
ATOM 2770 C C . GLN A 1 355 ? 27.170 5.464 -8.564 1.00 70.12 355 GLN A C 1
ATOM 2772 O O . GLN A 1 355 ? 28.019 4.655 -8.207 1.00 70.12 355 GLN A O 1
ATOM 2777 N N . HIS A 1 356 ? 25.905 5.126 -8.806 1.00 80.81 356 HIS A N 1
ATOM 2778 C CA . HIS A 1 356 ? 25.359 3.785 -8.596 1.00 80.81 356 HIS A CA 1
ATOM 2779 C C . HIS A 1 356 ? 24.820 3.213 -9.911 1.00 80.81 356 HIS A C 1
ATOM 2781 O O . HIS A 1 356 ? 23.652 2.842 -10.019 1.00 80.81 356 HIS A O 1
ATOM 2787 N N . GLY A 1 357 ? 25.684 3.194 -10.932 1.00 80.88 357 GLY A N 1
ATOM 2788 C CA . GLY A 1 357 ? 25.306 2.843 -12.303 1.00 80.88 357 GLY A CA 1
ATOM 2789 C C . GLY A 1 357 ? 24.834 1.407 -12.456 1.00 80.88 357 GLY A C 1
ATOM 2790 O O . GLY A 1 357 ? 23.862 1.173 -13.158 1.00 80.88 357 GLY A O 1
ATOM 2791 N N . GLU A 1 358 ? 25.439 0.464 -11.737 1.00 85.94 358 GLU A N 1
ATOM 2792 C CA . GLU A 1 358 ? 25.037 -0.947 -11.779 1.00 85.94 358 GLU A CA 1
ATOM 2793 C C . GLU A 1 358 ? 23.597 -1.147 -11.296 1.00 85.94 358 GLU A C 1
ATOM 2795 O O . GLU A 1 358 ? 22.807 -1.801 -11.966 1.00 85.94 358 GLU A O 1
ATOM 2800 N N . ARG A 1 359 ? 23.221 -0.515 -10.175 1.00 88.25 359 ARG A N 1
ATOM 2801 C CA . ARG A 1 359 ? 21.857 -0.580 -9.623 1.00 88.25 359 ARG A CA 1
ATOM 2802 C C . ARG A 1 359 ? 20.845 0.113 -10.531 1.00 88.25 359 ARG A C 1
ATOM 2804 O O . ARG A 1 359 ? 19.753 -0.403 -10.736 1.00 88.25 359 ARG A O 1
ATOM 2811 N N . PHE A 1 360 ? 21.219 1.264 -11.091 1.00 89.44 360 PHE A N 1
ATOM 2812 C CA . PHE A 1 360 ? 20.397 1.990 -12.058 1.00 89.44 360 PHE A CA 1
ATOM 2813 C C . PHE A 1 360 ? 20.126 1.157 -13.315 1.00 89.44 360 PHE A C 1
ATOM 2815 O O . PHE A 1 360 ? 18.978 1.009 -13.729 1.00 89.44 360 PHE A O 1
ATOM 2822 N N . LEU A 1 361 ? 21.180 0.581 -13.898 1.00 89.88 361 LEU A N 1
ATOM 2823 C CA . LEU A 1 361 ? 21.068 -0.276 -15.070 1.00 89.88 361 LEU A CA 1
ATOM 2824 C C . LEU A 1 361 ? 20.294 -1.554 -14.747 1.00 89.88 361 LEU A C 1
ATOM 2826 O O . LEU A 1 361 ? 19.477 -1.950 -15.561 1.00 89.88 361 LEU A O 1
ATOM 2830 N N . ALA A 1 362 ? 20.469 -2.155 -13.566 1.00 90.94 362 ALA A N 1
ATOM 2831 C CA . ALA A 1 362 ? 19.704 -3.332 -13.156 1.00 90.94 362 ALA A CA 1
ATOM 2832 C C . ALA A 1 362 ? 18.189 -3.066 -13.152 1.00 90.94 362 ALA A C 1
ATOM 2834 O O . ALA A 1 362 ? 17.440 -3.836 -13.749 1.00 90.94 362 ALA A O 1
ATOM 2835 N N . ILE A 1 363 ? 17.744 -1.946 -12.564 1.00 92.75 363 ILE A N 1
ATOM 2836 C CA . ILE A 1 363 ? 16.324 -1.550 -12.565 1.00 92.75 363 ILE A CA 1
ATOM 2837 C C . ILE A 1 363 ? 15.803 -1.404 -13.999 1.00 92.75 363 ILE A C 1
ATOM 2839 O O . ILE A 1 363 ? 14.744 -1.926 -14.339 1.00 92.75 363 ILE A O 1
ATOM 2843 N N . LEU A 1 364 ? 16.545 -0.711 -14.864 1.00 92.19 364 LEU A N 1
ATOM 2844 C CA . LEU A 1 364 ? 16.101 -0.489 -16.238 1.00 92.19 364 LEU A CA 1
ATOM 2845 C C . LEU A 1 364 ? 16.175 -1.753 -17.101 1.00 92.19 364 LEU A C 1
ATOM 2847 O O . LEU A 1 364 ? 15.317 -1.951 -17.953 1.00 92.19 364 LEU A O 1
ATOM 2851 N N . THR A 1 365 ? 17.133 -2.646 -16.877 1.00 91.12 365 THR A N 1
ATOM 2852 C CA . THR A 1 365 ? 17.147 -3.957 -17.538 1.00 91.12 365 THR A CA 1
ATOM 2853 C C . THR A 1 365 ? 15.890 -4.743 -17.174 1.00 91.12 365 THR A C 1
ATOM 2855 O O . THR A 1 365 ? 15.223 -5.253 -18.067 1.00 91.12 365 THR A O 1
ATOM 2858 N N . MET A 1 366 ? 15.475 -4.722 -15.903 1.00 89.81 366 MET A N 1
ATOM 2859 C CA . MET A 1 366 ? 14.217 -5.347 -15.483 1.00 89.81 366 MET A CA 1
ATOM 2860 C C . MET A 1 366 ? 12.979 -4.725 -16.136 1.00 89.81 366 MET A C 1
ATOM 2862 O O . MET A 1 366 ? 11.994 -5.423 -16.371 1.00 89.81 366 MET A O 1
ATOM 2866 N N . TYR A 1 367 ? 12.989 -3.420 -16.416 1.00 91.81 367 TYR A N 1
ATOM 2867 C CA . TYR A 1 367 ? 11.913 -2.785 -17.183 1.00 91.81 367 TYR A CA 1
ATOM 2868 C C . TYR A 1 367 ? 11.868 -3.350 -18.609 1.00 91.81 367 TYR A C 1
ATOM 2870 O O . TYR A 1 367 ? 10.791 -3.648 -19.117 1.00 91.81 367 TYR A O 1
ATOM 2878 N N . GLY A 1 368 ? 13.033 -3.538 -19.236 1.00 89.19 368 GLY A N 1
ATOM 2879 C CA . GLY A 1 368 ? 13.148 -4.193 -20.538 1.00 89.19 368 GLY A CA 1
ATOM 2880 C C . GLY A 1 368 ? 12.619 -5.629 -20.518 1.00 89.19 368 GLY A C 1
ATOM 2881 O O . GLY A 1 368 ? 11.813 -5.989 -21.374 1.00 89.19 368 GLY A O 1
ATOM 2882 N N . ASP A 1 369 ? 13.003 -6.416 -19.511 1.00 87.69 369 ASP A N 1
ATOM 2883 C CA . ASP A 1 369 ? 12.563 -7.808 -19.354 1.00 87.69 369 ASP A CA 1
ATOM 2884 C C . ASP A 1 369 ? 11.040 -7.918 -19.164 1.00 87.69 369 ASP A C 1
ATOM 2886 O O . ASP A 1 369 ? 10.407 -8.784 -19.769 1.00 87.69 369 ASP A O 1
ATOM 2890 N N . ALA A 1 370 ? 10.423 -7.006 -18.403 1.00 87.62 370 ALA A N 1
ATOM 2891 C CA . ALA A 1 370 ? 8.965 -6.952 -18.257 1.00 87.62 370 ALA A CA 1
ATOM 2892 C C . ALA A 1 370 ? 8.240 -6.723 -19.591 1.00 87.62 370 ALA A C 1
ATOM 2894 O O . ALA A 1 370 ? 7.215 -7.356 -19.849 1.00 87.62 370 ALA A O 1
ATOM 2895 N N . LEU A 1 371 ? 8.774 -5.852 -20.456 1.00 86.94 371 LEU A N 1
ATOM 2896 C CA . LEU A 1 371 ? 8.194 -5.611 -21.782 1.00 86.94 371 LEU A CA 1
ATOM 2897 C C . LEU A 1 371 ? 8.298 -6.849 -22.684 1.00 86.94 371 LEU A C 1
ATOM 2899 O O . LEU A 1 371 ? 7.397 -7.102 -23.479 1.00 86.94 371 LEU A O 1
ATOM 2903 N N . VAL A 1 372 ? 9.365 -7.643 -22.544 1.00 86.31 372 VAL A N 1
ATOM 2904 C CA . VAL A 1 372 ? 9.531 -8.906 -23.285 1.00 86.31 372 VAL A CA 1
ATOM 2905 C C . VAL A 1 372 ? 8.530 -9.965 -22.818 1.00 86.31 372 VAL A C 1
ATOM 2907 O O . VAL A 1 372 ? 7.983 -10.695 -23.641 1.00 86.31 372 VAL A O 1
ATOM 2910 N N . GLN A 1 373 ? 8.276 -10.054 -21.511 1.00 81.69 373 GLN A N 1
ATOM 2911 C CA . GLN A 1 373 ? 7.313 -11.006 -20.944 1.00 81.69 373 GLN A CA 1
ATOM 2912 C C . GLN A 1 373 ? 5.859 -10.679 -21.300 1.00 81.69 373 GLN A C 1
ATOM 2914 O O . GLN A 1 373 ? 5.031 -11.587 -21.340 1.00 81.69 373 GLN A O 1
ATOM 2919 N N . ASN A 1 374 ? 5.570 -9.407 -21.597 1.00 77.25 374 ASN A N 1
ATOM 2920 C CA . ASN A 1 374 ? 4.310 -8.956 -22.180 1.00 77.25 374 ASN A CA 1
ATOM 2921 C C . ASN A 1 374 ? 3.061 -9.216 -21.307 1.00 77.25 374 ASN A C 1
ATOM 2923 O O . ASN A 1 374 ? 1.962 -9.436 -21.818 1.00 77.25 374 ASN A O 1
ATOM 2927 N N . ASP A 1 375 ? 3.211 -9.167 -19.978 1.00 83.19 375 ASP A N 1
ATOM 2928 C CA . ASP A 1 375 ? 2.068 -9.096 -19.061 1.00 83.19 375 ASP A CA 1
ATOM 2929 C C . ASP A 1 375 ? 1.380 -7.725 -19.219 1.00 83.19 375 ASP A C 1
ATOM 2931 O O . ASP A 1 375 ? 2.047 -6.698 -19.037 1.00 83.19 375 ASP A O 1
ATOM 2935 N N . PRO A 1 376 ? 0.071 -7.660 -19.535 1.00 83.69 376 PRO A N 1
ATOM 2936 C CA . PRO A 1 376 ? -0.595 -6.390 -19.801 1.00 83.69 376 PRO A CA 1
ATOM 2937 C C . PRO A 1 376 ? -0.546 -5.400 -18.632 1.00 83.69 376 PRO A C 1
ATOM 2939 O O . PRO A 1 376 ? -0.352 -4.201 -18.839 1.00 83.69 376 PRO A O 1
ATOM 2942 N N . HIS A 1 377 ? -0.719 -5.876 -17.400 1.00 85.50 377 HIS A N 1
ATOM 2943 C CA . HIS A 1 377 ? -0.745 -5.003 -16.235 1.00 85.50 377 HIS A CA 1
ATOM 2944 C C . HIS A 1 377 ? 0.650 -4.436 -15.950 1.00 85.50 377 HIS A C 1
ATOM 2946 O O . HIS A 1 377 ? 0.812 -3.221 -15.803 1.00 85.50 377 HIS A O 1
ATOM 2952 N N . ILE A 1 378 ? 1.671 -5.295 -15.968 1.00 87.56 378 ILE A N 1
ATOM 2953 C CA . ILE A 1 378 ? 3.058 -4.890 -15.708 1.00 87.56 378 ILE A CA 1
ATOM 2954 C C . ILE A 1 378 ? 3.604 -4.001 -16.830 1.00 87.56 378 ILE A C 1
ATOM 2956 O O . ILE A 1 378 ? 4.232 -2.979 -16.547 1.00 87.56 378 ILE A O 1
ATOM 2960 N N . CYS A 1 379 ? 3.314 -4.318 -18.097 1.00 88.00 379 CYS A N 1
ATOM 2961 C CA . CYS A 1 379 ? 3.705 -3.477 -19.231 1.00 88.00 379 CYS A CA 1
ATOM 2962 C C . CYS A 1 379 ? 3.147 -2.061 -19.092 1.00 88.00 379 CYS A C 1
ATOM 2964 O O . CYS A 1 379 ? 3.867 -1.089 -19.321 1.00 88.00 379 CYS A O 1
ATOM 2966 N N . GLN A 1 380 ? 1.891 -1.922 -18.656 1.00 88.88 380 GLN A N 1
ATOM 2967 C CA . GLN A 1 380 ? 1.291 -0.611 -18.436 1.00 88.88 380 GLN A CA 1
ATOM 2968 C C . GLN A 1 380 ? 2.020 0.185 -17.341 1.00 88.88 380 GLN A C 1
ATOM 2970 O O . GLN A 1 380 ? 2.247 1.386 -17.514 1.00 88.88 380 GLN A O 1
ATOM 2975 N N . ILE A 1 381 ? 2.382 -0.458 -16.225 1.00 90.00 381 ILE A N 1
ATOM 2976 C CA . ILE A 1 381 ? 3.126 0.180 -15.126 1.00 90.00 381 ILE A CA 1
ATOM 2977 C C . ILE A 1 381 ? 4.501 0.643 -15.624 1.00 90.00 381 ILE A C 1
ATOM 2979 O O . ILE A 1 381 ? 4.861 1.809 -15.452 1.00 90.00 381 ILE A O 1
ATOM 2983 N N . VAL A 1 382 ? 5.239 -0.239 -16.304 1.00 92.31 382 VAL A N 1
ATOM 2984 C CA . VAL A 1 382 ? 6.586 0.042 -16.819 1.00 92.31 382 VAL A CA 1
ATOM 2985 C C . VAL A 1 382 ? 6.575 1.165 -17.857 1.00 92.31 382 VAL A C 1
ATOM 2987 O O . VAL A 1 382 ? 7.386 2.085 -17.761 1.00 92.31 382 VAL A O 1
ATOM 2990 N N . LEU A 1 383 ? 5.648 1.147 -18.821 1.00 91.38 383 LEU A N 1
ATOM 2991 C CA . LEU A 1 383 ? 5.557 2.194 -19.846 1.00 91.38 383 LEU A CA 1
ATOM 2992 C C . LEU A 1 383 ? 5.207 3.559 -19.242 1.00 91.38 383 LEU A C 1
ATOM 2994 O O . LEU A 1 383 ? 5.833 4.561 -19.598 1.00 91.38 383 LEU A O 1
ATOM 2998 N N . LYS A 1 384 ? 4.264 3.605 -18.288 1.00 91.69 384 LYS A N 1
ATOM 2999 C CA . LYS A 1 384 ? 3.940 4.838 -17.552 1.00 91.69 384 LYS A CA 1
ATOM 3000 C C . LYS A 1 384 ? 5.146 5.358 -16.773 1.00 91.69 384 LYS A C 1
ATOM 3002 O O . LYS A 1 384 ? 5.423 6.554 -16.828 1.00 91.69 384 LYS A O 1
ATOM 3007 N N . SER A 1 385 ? 5.878 4.469 -16.102 1.00 93.12 385 SER A N 1
ATOM 3008 C CA . SER A 1 385 ? 7.090 4.825 -15.363 1.00 93.12 385 SER A CA 1
ATOM 3009 C C . SER A 1 385 ? 8.176 5.383 -16.289 1.00 93.12 385 SER A C 1
ATOM 3011 O O . SER A 1 385 ? 8.692 6.472 -16.053 1.00 93.12 385 SER A O 1
ATOM 3013 N N . LEU A 1 386 ? 8.475 4.709 -17.406 1.00 92.81 386 LEU A N 1
ATOM 3014 C CA . LEU A 1 386 ? 9.450 5.185 -18.395 1.00 92.81 386 LEU A CA 1
ATOM 3015 C C . LEU A 1 386 ? 9.092 6.565 -18.943 1.00 92.81 386 LEU A C 1
ATOM 3017 O O . LEU A 1 386 ? 9.961 7.433 -19.059 1.00 92.81 386 LEU A O 1
ATOM 3021 N N . GLN A 1 387 ? 7.814 6.780 -19.262 1.00 91.38 387 GLN A N 1
ATOM 3022 C CA . GLN A 1 387 ? 7.329 8.074 -19.716 1.00 91.38 387 GLN A CA 1
ATOM 3023 C C . GLN A 1 387 ? 7.519 9.144 -18.635 1.00 91.38 387 GLN A C 1
ATOM 3025 O O . GLN A 1 387 ? 8.134 10.169 -18.922 1.00 91.38 387 GLN A O 1
ATOM 3030 N N . ALA A 1 388 ? 7.072 8.896 -17.401 1.00 91.94 388 ALA A N 1
ATOM 3031 C CA . ALA A 1 388 ? 7.191 9.844 -16.296 1.00 91.94 388 ALA A CA 1
ATOM 3032 C C . ALA A 1 388 ? 8.659 10.192 -15.994 1.00 91.94 388 ALA A C 1
ATOM 3034 O O . ALA A 1 388 ? 9.034 11.366 -15.941 1.00 91.94 388 ALA A O 1
ATOM 3035 N N . VAL A 1 389 ? 9.529 9.186 -15.876 1.00 90.75 389 VAL A N 1
ATOM 3036 C CA . VAL A 1 389 ? 10.965 9.382 -15.630 1.00 90.75 389 VAL A CA 1
ATOM 3037 C C . VAL A 1 389 ? 11.611 10.152 -16.787 1.00 90.75 389 VAL A C 1
ATOM 3039 O O . VAL A 1 389 ? 12.442 11.033 -16.556 1.00 90.75 389 VAL A O 1
ATOM 3042 N N . ASN A 1 390 ? 11.218 9.895 -18.038 1.00 91.06 390 ASN A N 1
ATOM 3043 C CA . ASN A 1 390 ? 11.720 10.662 -19.173 1.00 91.06 390 ASN A CA 1
ATOM 3044 C C . ASN A 1 390 ? 11.190 12.105 -19.210 1.00 91.06 390 ASN A C 1
ATOM 3046 O O . ASN A 1 390 ? 11.948 13.024 -19.521 1.00 91.06 390 ASN A O 1
ATOM 3050 N N . GLU A 1 391 ? 9.923 12.340 -18.881 1.00 89.94 391 GLU A N 1
ATOM 3051 C CA . GLU A 1 391 ? 9.342 13.683 -18.816 1.00 89.94 391 GLU A CA 1
ATOM 3052 C C . GLU A 1 391 ? 10.053 14.543 -17.766 1.00 89.94 391 GLU A C 1
ATOM 3054 O O . GLU A 1 391 ? 10.464 15.666 -18.086 1.00 89.94 391 GLU A O 1
ATOM 3059 N N . HIS A 1 392 ? 10.284 13.980 -16.574 1.00 87.69 392 HIS A N 1
ATOM 3060 C CA . HIS A 1 392 ? 10.938 14.645 -15.448 1.00 87.69 392 HIS A CA 1
ATOM 3061 C C . HIS A 1 392 ? 12.455 14.808 -15.622 1.00 87.69 392 HIS A C 1
ATOM 3063 O O . HIS A 1 392 ? 12.984 15.896 -15.391 1.00 87.69 392 HIS A O 1
ATOM 3069 N N . TRP A 1 393 ? 13.164 13.753 -16.037 1.00 87.12 393 TRP A N 1
ATOM 3070 C CA . TRP A 1 393 ? 14.633 13.701 -15.980 1.00 87.12 393 TRP A CA 1
ATOM 3071 C C . TRP A 1 393 ? 15.328 13.600 -17.339 1.00 87.12 393 TRP A C 1
ATOM 3073 O O . TRP A 1 393 ? 16.560 13.569 -17.394 1.00 87.12 393 TRP A O 1
ATOM 3083 N N . LYS A 1 394 ? 14.566 13.568 -18.441 1.00 89.38 394 LYS A N 1
ATOM 3084 C CA . LYS A 1 394 ? 15.084 13.350 -19.804 1.00 89.38 394 LYS A CA 1
ATOM 3085 C C . LYS A 1 394 ? 15.936 12.082 -19.893 1.00 89.38 394 LYS A C 1
ATOM 3087 O O . LYS A 1 394 ? 17.028 12.097 -20.459 1.00 89.38 394 LYS A O 1
ATOM 3092 N N . L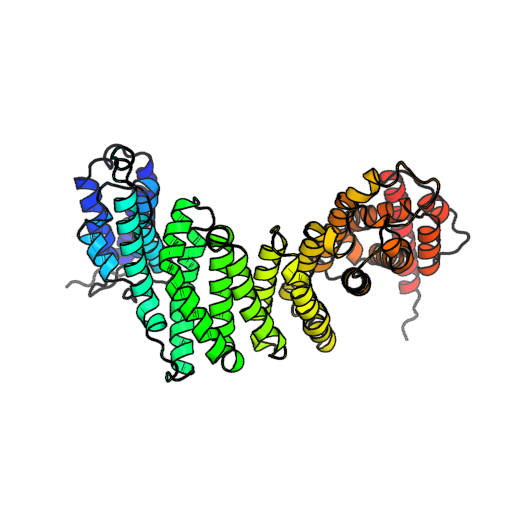EU A 1 395 ? 15.425 10.991 -19.314 1.00 88.38 395 LEU A N 1
ATOM 3093 C CA . LEU A 1 395 ? 16.065 9.674 -19.237 1.00 88.38 395 LEU A CA 1
ATOM 3094 C C . LEU A 1 395 ? 16.742 9.260 -20.545 1.00 88.38 395 LEU A C 1
ATOM 3096 O O . LEU A 1 395 ? 17.914 8.894 -20.537 1.00 88.38 395 LEU A O 1
ATOM 3100 N N . TYR A 1 396 ? 16.033 9.365 -21.671 1.00 87.94 396 TYR A N 1
ATOM 3101 C CA . TYR A 1 396 ? 16.542 8.871 -22.952 1.00 87.94 396 TYR A CA 1
ATOM 3102 C C . TYR A 1 396 ? 17.743 9.667 -23.465 1.00 87.94 396 TYR A C 1
ATOM 3104 O O . TYR A 1 396 ? 18.531 9.142 -24.241 1.00 87.94 396 TYR A O 1
ATOM 3112 N N . GLN A 1 397 ? 17.926 10.907 -23.002 1.00 86.31 397 GLN A N 1
ATOM 3113 C CA . GLN A 1 397 ? 19.072 11.745 -23.355 1.00 86.31 397 GLN A CA 1
ATOM 3114 C C . GLN A 1 397 ? 20.315 11.425 -22.515 1.00 86.31 397 GLN A C 1
ATOM 3116 O O . GLN A 1 397 ? 21.405 11.881 -22.854 1.00 86.31 397 GLN A O 1
ATOM 3121 N N . LYS A 1 398 ? 20.198 10.638 -21.438 1.00 85.62 398 LYS A N 1
ATOM 3122 C CA . LYS A 1 398 ? 21.333 10.315 -20.567 1.00 85.62 398 LYS A CA 1
ATOM 3123 C C . LYS A 1 398 ? 22.275 9.317 -21.235 1.00 85.62 398 LYS A C 1
ATOM 3125 O O . LYS A 1 398 ? 21.842 8.298 -21.764 1.00 85.62 398 LYS A O 1
ATOM 3130 N N . GLU A 1 399 ? 23.576 9.590 -21.150 1.00 83.50 399 GLU A N 1
ATOM 3131 C CA . GLU A 1 399 ? 24.627 8.814 -21.823 1.00 83.50 399 GLU A CA 1
ATOM 3132 C C . GLU A 1 399 ? 24.577 7.320 -21.475 1.00 83.50 399 GLU A C 1
ATOM 3134 O O . GLU A 1 399 ? 24.608 6.485 -22.373 1.00 83.50 399 GLU A O 1
ATOM 3139 N N . ALA A 1 400 ? 24.389 6.961 -20.201 1.00 83.62 400 ALA A N 1
ATOM 3140 C CA . ALA A 1 400 ? 24.294 5.551 -19.815 1.00 83.62 400 ALA A CA 1
ATOM 3141 C C . ALA A 1 400 ? 23.086 4.827 -20.417 1.00 83.62 400 ALA A C 1
ATOM 3143 O O . ALA A 1 400 ? 23.206 3.659 -20.777 1.00 83.62 400 ALA A O 1
ATOM 3144 N N . PHE A 1 401 ? 21.943 5.505 -20.568 1.00 86.69 401 PHE A N 1
ATOM 3145 C CA . PHE A 1 401 ? 20.792 4.909 -21.241 1.00 86.69 401 PHE A CA 1
ATOM 3146 C C . PHE A 1 401 ? 21.088 4.708 -22.729 1.00 86.69 401 PHE A C 1
ATOM 3148 O O . PHE A 1 401 ? 20.887 3.618 -23.261 1.00 86.69 401 PHE A O 1
ATOM 3155 N N . GLN A 1 402 ? 21.631 5.736 -23.388 1.00 87.12 402 GLN A N 1
ATOM 3156 C CA . GLN A 1 402 ? 21.969 5.685 -24.812 1.00 87.12 402 GLN A CA 1
ATOM 3157 C C . GLN A 1 402 ? 22.987 4.590 -25.146 1.00 87.12 402 GLN A C 1
ATOM 3159 O O . GLN A 1 402 ? 22.819 3.881 -26.135 1.00 87.12 402 GLN A O 1
ATOM 3164 N N . MET A 1 403 ? 24.024 4.451 -24.320 1.00 84.00 403 MET A N 1
ATOM 3165 C CA . MET A 1 403 ? 25.136 3.534 -24.573 1.00 84.00 403 MET A CA 1
ATOM 3166 C C . MET A 1 403 ? 24.791 2.078 -24.256 1.00 84.00 403 MET A C 1
ATOM 3168 O O . MET A 1 403 ? 25.253 1.185 -24.963 1.00 84.00 403 MET A O 1
ATOM 3172 N N . HIS A 1 404 ? 23.997 1.824 -23.209 1.00 85.88 404 HIS A N 1
ATOM 3173 C CA . HIS A 1 404 ? 23.788 0.463 -22.706 1.00 85.88 404 HIS A CA 1
ATOM 3174 C C . HIS A 1 404 ? 22.404 -0.124 -22.997 1.00 85.88 404 HIS A C 1
ATOM 3176 O O . HIS A 1 404 ? 22.285 -1.344 -23.055 1.00 85.88 404 HIS A O 1
ATOM 3182 N N . LEU A 1 405 ? 21.365 0.704 -23.163 1.00 88.50 405 LEU A N 1
ATOM 3183 C CA . LEU A 1 405 ? 19.971 0.238 -23.133 1.00 88.50 405 LEU A CA 1
ATOM 3184 C C . LEU A 1 405 ? 19.124 0.697 -24.328 1.00 88.50 405 LEU A C 1
ATOM 3186 O O . LEU A 1 405 ? 18.155 0.036 -24.682 1.00 88.50 405 LEU A O 1
ATOM 3190 N N . LEU A 1 406 ? 19.463 1.805 -24.987 1.00 89.81 406 LEU A N 1
ATOM 3191 C CA . LEU A 1 406 ? 18.603 2.389 -26.021 1.00 89.81 406 LEU A CA 1
ATOM 3192 C C . LEU A 1 406 ? 18.305 1.427 -27.181 1.00 89.81 406 LEU A C 1
ATOM 3194 O O . LEU A 1 406 ? 17.156 1.328 -27.605 1.00 89.81 406 LEU A O 1
ATOM 3198 N N . SER A 1 407 ? 19.313 0.707 -27.680 1.00 88.69 407 SER A N 1
ATOM 3199 C CA . SER A 1 407 ? 19.136 -0.245 -28.784 1.00 88.69 407 SER A CA 1
ATOM 3200 C C . SER A 1 407 ? 18.278 -1.449 -28.390 1.00 88.69 407 SER A C 1
ATOM 3202 O O . SER A 1 407 ? 17.408 -1.852 -29.159 1.00 88.69 407 SER A O 1
ATOM 3204 N N . SER A 1 408 ? 18.483 -2.010 -27.195 1.00 89.00 408 SER A N 1
ATOM 3205 C CA . SER A 1 408 ? 17.702 -3.152 -26.714 1.00 89.00 408 SER A CA 1
ATOM 3206 C C . SER A 1 408 ? 16.249 -2.762 -26.453 1.00 89.00 408 SER A C 1
ATOM 3208 O O . SER A 1 408 ? 15.349 -3.471 -26.890 1.00 89.00 408 SER A O 1
ATOM 3210 N N . PHE A 1 409 ? 16.000 -1.598 -25.845 1.00 91.25 409 PHE A N 1
ATOM 3211 C CA . PHE A 1 409 ? 14.645 -1.085 -25.640 1.00 91.25 409 PHE A CA 1
ATOM 3212 C C . PHE A 1 409 ? 13.915 -0.810 -26.955 1.00 91.25 409 PHE A C 1
ATOM 3214 O O . PHE A 1 409 ? 12.779 -1.248 -27.119 1.00 91.25 409 PHE A O 1
ATOM 3221 N N . GLN A 1 410 ? 14.552 -0.124 -27.911 1.00 90.31 410 GLN A N 1
ATOM 3222 C CA . GLN A 1 410 ? 13.949 0.129 -29.224 1.00 90.31 410 GLN A CA 1
ATOM 3223 C C . GLN A 1 410 ? 13.607 -1.181 -29.942 1.00 90.31 410 GLN A C 1
ATOM 3225 O O . GLN A 1 410 ? 12.505 -1.316 -30.468 1.00 90.31 410 GLN A O 1
ATOM 3230 N N . TYR A 1 411 ? 14.515 -2.159 -29.922 1.00 89.44 411 TYR A N 1
ATOM 3231 C CA . TYR A 1 411 ? 14.275 -3.488 -30.483 1.00 89.44 411 TYR A CA 1
ATOM 3232 C C . TYR A 1 411 ? 13.079 -4.192 -29.823 1.00 89.44 411 TYR A C 1
ATOM 3234 O O . TYR A 1 411 ? 12.187 -4.672 -30.525 1.00 89.44 411 TYR A O 1
ATOM 3242 N N . THR A 1 412 ? 13.018 -4.209 -28.489 1.00 88.94 412 THR A N 1
ATOM 3243 C CA . THR A 1 412 ? 11.904 -4.809 -27.744 1.00 88.94 412 THR A CA 1
ATOM 3244 C C . THR A 1 412 ? 10.580 -4.131 -28.084 1.00 88.94 412 THR A C 1
ATOM 3246 O O . THR A 1 412 ? 9.626 -4.822 -28.421 1.00 88.94 412 THR A O 1
ATOM 3249 N N . LEU A 1 413 ? 10.521 -2.795 -28.097 1.00 87.81 413 LEU A N 1
ATOM 3250 C CA . LEU A 1 413 ? 9.304 -2.046 -28.436 1.00 87.81 413 LEU A CA 1
ATOM 3251 C C . LEU A 1 413 ? 8.826 -2.315 -29.869 1.00 87.81 413 LEU A C 1
ATOM 3253 O O . LEU A 1 413 ? 7.624 -2.464 -30.089 1.00 87.81 413 LEU A O 1
ATOM 3257 N N . ILE A 1 414 ? 9.747 -2.411 -30.836 1.00 87.81 414 ILE A N 1
ATOM 3258 C CA . ILE A 1 414 ? 9.417 -2.779 -32.221 1.00 87.81 414 ILE A CA 1
ATOM 3259 C C . ILE A 1 414 ? 8.782 -4.171 -32.244 1.00 87.81 414 ILE A C 1
ATOM 3261 O O . ILE A 1 414 ? 7.716 -4.340 -32.828 1.00 87.81 414 ILE A O 1
ATOM 3265 N N . ASN A 1 415 ? 9.379 -5.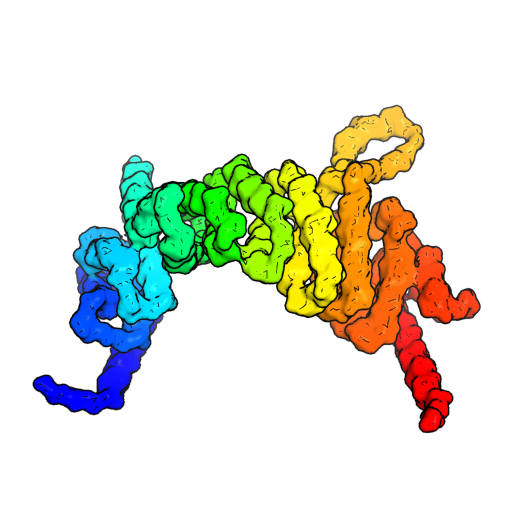154 -31.569 1.00 86.50 415 ASN A N 1
ATOM 3266 C CA . ASN A 1 415 ? 8.817 -6.501 -31.517 1.00 86.50 415 ASN A CA 1
ATOM 3267 C C . ASN A 1 415 ? 7.461 -6.539 -30.803 1.00 86.50 415 ASN A C 1
ATOM 3269 O O . ASN A 1 415 ? 6.539 -7.171 -31.313 1.00 86.50 415 ASN A O 1
ATOM 3273 N N . CYS A 1 416 ? 7.298 -5.822 -29.687 1.00 85.19 416 CYS A N 1
ATOM 3274 C CA . CYS A 1 416 ? 6.016 -5.708 -28.991 1.00 85.19 416 CYS A CA 1
ATOM 3275 C C . CYS A 1 416 ? 4.924 -5.145 -29.911 1.00 85.19 416 CYS A C 1
ATOM 3277 O O . CYS A 1 416 ? 3.830 -5.695 -29.956 1.00 85.19 416 CYS A O 1
ATOM 3279 N N . LEU A 1 417 ? 5.218 -4.097 -30.690 1.00 84.12 417 LEU A N 1
ATOM 3280 C CA . LEU A 1 417 ? 4.272 -3.510 -31.648 1.00 84.12 417 LEU A CA 1
ATOM 3281 C C . LEU A 1 417 ? 3.876 -4.481 -32.776 1.00 84.12 417 LEU A C 1
ATOM 3283 O O . LEU A 1 417 ? 2.739 -4.454 -33.258 1.00 84.12 417 LEU A O 1
ATOM 3287 N N . LEU A 1 418 ? 4.797 -5.351 -33.198 1.00 82.19 418 LEU A N 1
ATOM 3288 C CA . LEU A 1 418 ? 4.537 -6.349 -34.237 1.00 82.19 418 LEU A CA 1
ATOM 3289 C C . LEU A 1 418 ? 3.633 -7.484 -33.734 1.00 82.19 418 LEU A C 1
ATOM 3291 O O . LEU A 1 418 ? 2.782 -7.958 -34.493 1.00 82.19 418 LEU A O 1
ATOM 3295 N N . MET A 1 419 ? 3.756 -7.863 -32.460 1.00 79.44 419 MET A N 1
ATOM 3296 C CA . MET A 1 419 ? 2.935 -8.897 -31.823 1.00 79.44 419 MET A CA 1
ATOM 3297 C C . MET A 1 419 ? 1.462 -8.464 -31.664 1.00 79.44 419 MET A C 1
ATOM 3299 O O . MET A 1 419 ? 1.184 -7.280 -31.447 1.00 79.44 419 MET A O 1
ATOM 3303 N N . PRO A 1 420 ? 0.485 -9.389 -31.776 1.00 69.00 420 PRO A N 1
ATOM 3304 C CA . PRO A 1 420 ? -0.941 -9.065 -31.677 1.00 69.00 420 PRO A CA 1
ATOM 3305 C C . PRO A 1 420 ? -1.332 -8.470 -30.315 1.00 69.00 420 PRO A C 1
ATOM 3307 O O . PRO A 1 420 ? -2.178 -7.578 -30.261 1.00 69.00 420 PRO A O 1
ATOM 3310 N N . GLU A 1 421 ? -0.672 -8.887 -29.237 1.00 66.06 421 GLU A N 1
ATOM 3311 C CA . GLU A 1 421 ? -0.874 -8.384 -27.876 1.00 66.06 421 GLU A CA 1
ATOM 3312 C C . GLU A 1 421 ? -0.452 -6.910 -27.714 1.00 66.06 421 GLU A C 1
ATOM 3314 O O . GLU A 1 421 ? -1.026 -6.185 -26.900 1.00 66.06 421 GLU A O 1
ATOM 3319 N N . GLY A 1 422 ? 0.478 -6.423 -28.545 1.00 63.91 422 GLY A N 1
ATOM 3320 C CA . GLY A 1 422 ? 0.906 -5.020 -28.565 1.00 63.91 422 GLY A CA 1
ATOM 3321 C C . GLY A 1 422 ? -0.182 -4.034 -28.995 1.00 63.91 422 GLY A C 1
ATOM 3322 O O . GLY A 1 422 ? -0.013 -2.826 -28.839 1.00 63.91 422 GLY A O 1
ATOM 3323 N N . ALA A 1 423 ? -1.322 -4.522 -29.500 1.00 67.31 423 ALA A N 1
ATOM 3324 C CA . ALA A 1 423 ? -2.476 -3.683 -29.813 1.00 67.31 423 ALA A CA 1
ATOM 3325 C C . ALA A 1 423 ? -3.072 -3.000 -28.568 1.00 67.31 423 ALA A C 1
ATOM 3327 O O . ALA A 1 423 ? -3.604 -1.899 -28.683 1.00 67.31 423 ALA A O 1
ATOM 3328 N N . LEU A 1 424 ? -2.958 -3.617 -27.383 1.00 74.62 424 LEU A N 1
ATOM 3329 C CA . LEU A 1 424 ? -3.512 -3.075 -26.135 1.00 74.62 424 LEU A CA 1
ATOM 3330 C C . LEU A 1 424 ? -2.822 -1.777 -25.689 1.00 74.62 424 LEU A C 1
ATOM 3332 O O . LEU A 1 424 ? -3.462 -0.917 -25.089 1.00 74.62 424 LEU A O 1
ATOM 3336 N N . PHE A 1 425 ? -1.534 -1.624 -26.007 1.00 78.06 425 PHE A N 1
ATOM 3337 C CA . PHE A 1 425 ? -0.701 -0.493 -25.579 1.00 78.06 425 PHE A CA 1
ATOM 3338 C C . PHE A 1 425 ? -0.123 0.287 -26.758 1.00 78.06 425 PHE A C 1
ATOM 3340 O O . PHE A 1 425 ? 0.894 0.961 -26.607 1.00 78.06 425 PHE A O 1
ATOM 3347 N N . TYR A 1 426 ? -0.760 0.197 -27.929 1.00 83.12 426 TYR A N 1
ATOM 3348 C CA . TYR A 1 426 ? -0.244 0.740 -29.185 1.00 83.12 426 TYR A CA 1
ATOM 3349 C C . TYR A 1 426 ? 0.196 2.203 -29.059 1.00 83.12 426 TYR A C 1
ATOM 3351 O O . TYR A 1 426 ? 1.340 2.522 -29.369 1.00 83.12 426 TYR A O 1
ATOM 3359 N N . ASP A 1 427 ? -0.669 3.074 -28.532 1.00 85.19 427 ASP A N 1
ATOM 3360 C CA . ASP A 1 427 ? -0.377 4.508 -28.412 1.00 85.19 427 ASP A CA 1
ATOM 3361 C C . ASP A 1 427 ? 0.826 4.783 -27.498 1.00 85.19 427 ASP A C 1
ATOM 3363 O O . ASP A 1 427 ? 1.691 5.596 -27.824 1.00 85.19 427 ASP A O 1
ATOM 3367 N N . GLN A 1 428 ? 0.916 4.064 -26.375 1.00 86.44 428 GLN A N 1
ATOM 3368 C CA . GLN A 1 428 ? 1.989 4.225 -25.392 1.00 86.44 428 GLN A CA 1
ATOM 3369 C C . GLN A 1 428 ? 3.318 3.697 -25.935 1.00 86.44 428 GLN A C 1
ATOM 3371 O O . GLN A 1 428 ? 4.319 4.408 -25.897 1.00 86.44 428 GLN A O 1
ATOM 3376 N N . LEU A 1 429 ? 3.320 2.494 -26.516 1.00 87.12 429 LEU A N 1
ATOM 3377 C CA . LEU A 1 429 ? 4.491 1.903 -27.167 1.00 87.12 429 LEU A CA 1
ATOM 3378 C C . LEU A 1 429 ? 5.001 2.793 -28.305 1.00 87.12 429 LEU A C 1
ATOM 3380 O O . LEU A 1 429 ? 6.204 3.038 -28.406 1.00 87.12 429 LEU A O 1
ATOM 3384 N N . MET A 1 430 ? 4.091 3.315 -29.131 1.00 87.88 430 MET A N 1
ATOM 3385 C CA . MET A 1 430 ? 4.418 4.197 -30.248 1.00 87.88 430 MET A CA 1
ATOM 3386 C C . MET A 1 430 ? 5.037 5.508 -29.767 1.00 87.88 430 MET A C 1
ATOM 3388 O O . MET A 1 430 ? 6.086 5.918 -30.264 1.00 87.88 430 MET A O 1
ATOM 3392 N N . GLN A 1 431 ? 4.430 6.143 -28.762 1.00 89.75 431 GLN A N 1
ATOM 3393 C CA . GLN A 1 431 ? 4.943 7.374 -28.170 1.00 89.75 431 GLN A CA 1
ATOM 3394 C C . GLN A 1 431 ? 6.324 7.159 -27.538 1.00 89.75 431 GLN A C 1
ATOM 3396 O O . GLN A 1 431 ? 7.232 7.972 -27.743 1.00 89.75 431 GLN A O 1
ATOM 3401 N N . THR A 1 432 ? 6.515 6.067 -26.792 1.00 89.44 432 THR A N 1
ATOM 3402 C CA . THR A 1 432 ? 7.806 5.719 -26.188 1.00 89.44 432 THR A CA 1
ATOM 3403 C C . THR A 1 432 ? 8.872 5.486 -27.261 1.00 89.44 432 THR A C 1
ATOM 3405 O O . THR A 1 432 ? 9.942 6.096 -27.189 1.00 89.44 432 THR A O 1
ATOM 3408 N N . LEU A 1 433 ? 8.572 4.676 -28.284 1.00 90.50 433 LEU A N 1
ATOM 3409 C CA . LEU A 1 433 ? 9.492 4.372 -29.381 1.00 90.50 433 LEU A CA 1
ATOM 3410 C C . LEU A 1 433 ? 9.872 5.630 -30.168 1.00 90.50 433 LEU A C 1
ATOM 3412 O O . LEU A 1 433 ? 11.055 5.859 -30.421 1.00 90.50 433 LEU A O 1
ATOM 3416 N N . PHE A 1 434 ? 8.894 6.476 -30.495 1.00 89.81 434 PHE A N 1
ATOM 3417 C CA . PHE A 1 434 ? 9.129 7.755 -31.160 1.00 89.81 434 PHE A CA 1
ATOM 3418 C C . PHE A 1 434 ? 10.059 8.648 -30.336 1.00 89.81 434 PHE A C 1
ATOM 3420 O O . PHE A 1 434 ? 11.054 9.157 -30.848 1.00 89.81 434 PHE A O 1
ATOM 3427 N N . THR A 1 435 ? 9.787 8.792 -29.036 1.00 89.62 435 THR A N 1
ATOM 3428 C CA . THR A 1 435 ? 10.587 9.655 -28.155 1.00 89.62 435 THR A CA 1
ATOM 3429 C C . THR A 1 435 ? 12.028 9.151 -28.026 1.00 89.62 435 THR A C 1
ATOM 3431 O O . THR A 1 435 ? 12.958 9.955 -28.034 1.00 89.62 435 THR A O 1
ATOM 3434 N N . MET A 1 436 ? 12.240 7.832 -27.956 1.00 89.88 436 MET A N 1
ATOM 3435 C CA . MET A 1 436 ? 13.579 7.230 -28.000 1.00 89.88 436 MET A CA 1
ATOM 3436 C C . MET A 1 436 ? 14.258 7.441 -29.362 1.00 89.88 436 MET A C 1
ATOM 3438 O O . MET A 1 436 ? 15.460 7.700 -29.427 1.00 89.88 436 MET A O 1
ATOM 3442 N N . GLY A 1 437 ? 13.495 7.340 -30.451 1.00 86.69 437 GLY A N 1
ATOM 3443 C CA . GLY A 1 437 ? 13.955 7.555 -31.822 1.00 86.69 437 GLY A CA 1
ATOM 3444 C C . GLY A 1 437 ? 14.439 8.976 -32.097 1.00 86.69 437 GLY A C 1
ATOM 3445 O O . GLY A 1 437 ? 15.461 9.151 -32.757 1.00 86.69 437 GLY A O 1
ATOM 3446 N N . GLN A 1 438 ? 13.766 9.980 -31.527 1.00 87.75 438 GLN A N 1
ATOM 3447 C CA . GLN A 1 438 ? 14.159 11.390 -31.643 1.00 87.75 438 GLN A CA 1
ATOM 3448 C C . GLN A 1 438 ? 15.525 11.686 -31.011 1.00 87.75 438 GLN A C 1
ATOM 3450 O O . GLN A 1 438 ? 16.210 12.614 -31.433 1.00 87.75 438 GLN A O 1
ATOM 3455 N N . VAL A 1 439 ? 15.944 10.908 -30.007 1.00 86.19 439 VAL A N 1
ATOM 3456 C CA . VAL A 1 439 ? 17.266 11.089 -29.390 1.00 86.19 439 VAL A CA 1
ATOM 3457 C C . VAL A 1 439 ? 18.376 10.568 -30.299 1.00 86.19 439 VAL A C 1
ATOM 3459 O O . VAL A 1 439 ? 19.408 11.220 -30.445 1.00 86.19 439 VAL A O 1
ATOM 3462 N N . ASN A 1 440 ? 18.182 9.395 -30.907 1.00 86.00 440 ASN A N 1
ATOM 3463 C CA . ASN A 1 440 ? 19.163 8.807 -31.813 1.00 86.00 440 ASN A CA 1
ATOM 3464 C C . ASN A 1 440 ? 18.483 7.976 -32.911 1.00 86.00 440 ASN A C 1
ATOM 3466 O O . ASN A 1 440 ? 18.222 6.778 -32.756 1.00 86.00 440 ASN A O 1
ATOM 3470 N N . SER A 1 441 ? 18.253 8.622 -34.054 1.00 84.69 441 SER A N 1
ATOM 3471 C CA . SER A 1 441 ? 17.628 8.011 -35.231 1.00 84.69 441 SER A CA 1
ATOM 3472 C C . SER A 1 441 ? 18.496 6.925 -35.875 1.00 84.69 441 SER A C 1
ATOM 3474 O O . SER A 1 441 ? 17.971 5.979 -36.460 1.00 84.69 441 SER A O 1
ATOM 3476 N N . GLN A 1 442 ? 19.825 6.998 -35.728 1.00 86.00 442 GLN A N 1
ATOM 3477 C CA . GLN A 1 442 ? 20.738 5.971 -36.241 1.00 86.00 442 GLN A CA 1
ATOM 3478 C C . GLN A 1 442 ? 20.625 4.672 -35.439 1.00 86.00 442 GLN A C 1
ATOM 3480 O O . GLN A 1 442 ? 20.628 3.585 -36.020 1.00 86.00 442 GLN A O 1
ATOM 3485 N N . THR A 1 443 ? 20.499 4.769 -34.114 1.00 87.44 443 THR A N 1
ATOM 3486 C CA . THR A 1 443 ? 20.249 3.605 -33.255 1.00 87.44 443 THR A CA 1
ATOM 3487 C C . THR A 1 443 ? 18.870 3.013 -33.531 1.00 87.44 443 THR A C 1
ATOM 3489 O O . THR A 1 443 ? 18.758 1.792 -33.628 1.00 87.44 443 THR A O 1
ATOM 3492 N N . LEU A 1 444 ? 17.855 3.851 -33.779 1.00 87.69 444 LEU A N 1
ATOM 3493 C CA . LEU A 1 444 ? 16.523 3.383 -34.173 1.00 87.69 444 LEU A CA 1
ATOM 3494 C C . LEU A 1 444 ? 16.576 2.575 -35.473 1.00 87.69 444 LEU A C 1
ATOM 3496 O O . LEU A 1 444 ? 16.070 1.455 -35.525 1.00 87.69 444 LEU A O 1
ATOM 3500 N N . TYR A 1 445 ? 17.258 3.100 -36.492 1.00 86.19 445 TYR A N 1
ATOM 3501 C CA . TYR A 1 445 ? 17.449 2.400 -37.759 1.00 86.19 445 TYR A CA 1
ATOM 3502 C C . TYR A 1 445 ? 18.132 1.040 -37.560 1.00 86.19 445 TYR A C 1
ATOM 3504 O O . TYR A 1 445 ? 17.661 0.023 -38.066 1.00 86.19 445 TYR A O 1
ATOM 3512 N N . ARG A 1 446 ? 19.207 0.987 -36.762 1.00 87.50 446 ARG A N 1
ATOM 3513 C CA . ARG A 1 446 ? 19.895 -0.274 -36.431 1.00 87.50 446 ARG A CA 1
ATOM 3514 C C . ARG A 1 446 ? 18.987 -1.263 -35.696 1.00 87.50 446 ARG A C 1
ATOM 3516 O O . ARG A 1 446 ? 19.078 -2.458 -35.961 1.00 87.50 446 ARG A O 1
ATOM 3523 N N . SER A 1 447 ? 18.104 -0.782 -34.825 1.00 88.00 447 SER A N 1
ATOM 3524 C CA . SER A 1 447 ? 17.145 -1.618 -34.093 1.00 88.00 447 SER A CA 1
ATOM 3525 C C . SER A 1 447 ? 16.088 -2.229 -35.020 1.00 88.00 447 SER A C 1
ATOM 3527 O O . SER A 1 447 ? 15.762 -3.405 -34.873 1.00 88.00 447 SER A O 1
ATOM 3529 N N . PHE A 1 448 ? 15.626 -1.494 -36.039 1.00 86.06 448 PHE A N 1
ATOM 3530 C CA . PHE A 1 448 ? 14.782 -2.057 -37.100 1.00 86.06 448 PHE A CA 1
ATOM 3531 C C . PHE A 1 448 ? 15.506 -3.146 -37.902 1.00 86.06 448 PHE A C 1
ATOM 3533 O O . PHE A 1 448 ? 14.928 -4.194 -38.180 1.00 86.06 448 PHE A O 1
ATOM 3540 N N . LEU A 1 449 ? 16.785 -2.958 -38.238 1.00 85.44 449 LEU A N 1
ATOM 3541 C CA . LEU A 1 449 ? 17.553 -4.015 -38.910 1.00 85.44 449 LEU A CA 1
ATOM 3542 C C . LEU A 1 449 ? 17.686 -5.264 -38.031 1.00 85.44 449 LEU A C 1
ATOM 3544 O O . LEU A 1 449 ? 17.521 -6.381 -38.518 1.00 85.44 449 LEU A O 1
ATOM 3548 N N . ALA A 1 450 ? 17.932 -5.080 -36.731 1.00 85.56 450 ALA A N 1
ATOM 3549 C CA . ALA A 1 450 ? 17.999 -6.179 -35.772 1.00 85.56 450 ALA A CA 1
ATOM 3550 C C . ALA A 1 450 ? 16.661 -6.931 -35.646 1.00 85.56 450 ALA A C 1
ATOM 3552 O O . ALA A 1 450 ? 16.664 -8.149 -35.483 1.00 85.56 450 ALA A O 1
ATOM 3553 N N . ALA A 1 451 ? 15.526 -6.239 -35.791 1.00 82.75 451 ALA A N 1
ATOM 3554 C CA . ALA A 1 451 ? 14.186 -6.835 -35.844 1.00 82.75 451 ALA A CA 1
ATOM 3555 C C . ALA A 1 451 ? 13.897 -7.626 -37.141 1.00 82.75 451 ALA A C 1
ATOM 3557 O O . ALA A 1 451 ? 12.822 -8.201 -37.286 1.00 82.75 451 ALA A O 1
ATOM 3558 N N . GLY A 1 452 ? 14.858 -7.708 -38.070 1.00 79.81 452 GLY A N 1
ATOM 3559 C CA . GLY A 1 452 ? 14.773 -8.551 -39.267 1.00 79.81 452 GLY A CA 1
ATOM 3560 C C . GLY A 1 452 ? 14.260 -7.834 -40.514 1.00 79.81 452 GLY A C 1
ATOM 3561 O O . GLY A 1 452 ? 13.947 -8.488 -41.512 1.00 79.81 452 GLY A O 1
ATOM 3562 N N . PHE A 1 453 ? 14.176 -6.504 -40.489 1.00 83.12 453 PHE A N 1
ATOM 3563 C CA . PHE A 1 453 ? 13.798 -5.729 -41.663 1.00 83.12 453 PHE A CA 1
ATOM 3564 C C . PHE A 1 453 ? 14.974 -5.498 -42.625 1.00 83.12 453 PHE A C 1
ATOM 3566 O O . PHE A 1 453 ? 16.132 -5.386 -42.220 1.00 83.12 453 PHE A O 1
ATOM 3573 N N . ALA A 1 454 ? 14.674 -5.391 -43.923 1.00 80.44 454 ALA A N 1
ATOM 3574 C CA . ALA A 1 454 ? 15.688 -5.217 -44.958 1.00 80.44 454 ALA A CA 1
ATOM 3575 C C . ALA A 1 454 ? 16.347 -3.816 -44.916 1.00 80.44 454 ALA A C 1
ATOM 3577 O O . ALA A 1 454 ? 15.638 -2.812 -44.806 1.00 80.44 454 ALA A O 1
ATOM 3578 N N . PRO A 1 455 ? 17.678 -3.716 -45.114 1.00 70.88 455 PRO A N 1
ATOM 3579 C CA . PRO A 1 455 ? 18.416 -2.443 -45.104 1.00 70.88 455 PRO A CA 1
ATOM 3580 C C . PRO A 1 455 ? 18.089 -1.509 -46.282 1.00 70.88 455 PRO A C 1
ATOM 3582 O O . PRO A 1 455 ? 18.427 -0.323 -46.282 1.00 70.88 455 PRO A O 1
ATOM 3585 N N . GLU A 1 456 ? 17.416 -2.021 -47.306 1.00 72.06 456 GLU A N 1
ATOM 3586 C CA . GLU A 1 456 ? 16.974 -1.241 -48.465 1.00 72.06 456 GLU A CA 1
ATOM 3587 C C . GLU A 1 456 ? 15.549 -0.696 -48.309 1.00 72.06 456 GLU A C 1
ATOM 3589 O O . GLU A 1 456 ? 15.053 -0.011 -49.198 1.00 72.06 456 GLU A O 1
ATOM 3594 N N . SER A 1 457 ? 14.884 -0.957 -47.178 1.00 76.75 457 SER A N 1
ATOM 3595 C CA . SER A 1 457 ? 13.516 -0.494 -46.954 1.00 76.75 457 SER A CA 1
ATOM 3596 C C . SER A 1 457 ? 13.454 1.031 -46.853 1.00 76.75 457 SER A C 1
ATOM 3598 O O . SER A 1 457 ? 13.880 1.627 -45.859 1.00 76.75 457 SER A O 1
ATOM 3600 N N . GLN A 1 458 ? 12.887 1.661 -47.883 1.00 77.94 458 GLN A N 1
ATOM 3601 C CA . GLN A 1 458 ? 12.639 3.101 -47.919 1.00 77.94 458 GLN A CA 1
ATOM 3602 C C . GLN A 1 458 ? 11.687 3.531 -46.791 1.00 77.94 458 GLN A C 1
ATOM 3604 O O . GLN A 1 458 ? 11.936 4.534 -46.134 1.00 77.94 458 GLN A O 1
ATOM 3609 N N . ILE A 1 459 ? 10.688 2.697 -46.478 1.00 79.50 459 ILE A N 1
ATOM 3610 C CA . ILE A 1 459 ? 9.699 2.938 -45.415 1.00 79.50 459 ILE A CA 1
ATOM 3611 C C . ILE A 1 459 ? 10.384 3.138 -44.056 1.00 79.50 459 ILE A C 1
ATOM 3613 O O . ILE A 1 459 ? 10.011 4.022 -43.297 1.00 79.50 459 ILE A O 1
ATOM 3617 N N . ILE A 1 460 ? 11.428 2.362 -43.749 1.00 82.00 460 ILE A N 1
ATOM 3618 C CA . ILE A 1 460 ? 12.139 2.468 -42.463 1.00 82.00 460 ILE A CA 1
ATOM 3619 C C . ILE A 1 460 ? 12.986 3.737 -42.408 1.00 82.00 460 ILE A C 1
ATOM 3621 O O . ILE A 1 460 ? 13.079 4.370 -41.358 1.00 82.00 460 ILE A O 1
ATOM 3625 N N . ARG A 1 461 ? 13.588 4.138 -43.534 1.00 80.31 461 ARG A N 1
ATOM 3626 C CA . ARG A 1 461 ? 14.330 5.404 -43.611 1.00 80.31 461 ARG A CA 1
ATOM 3627 C C . ARG A 1 461 ? 13.398 6.593 -43.417 1.00 80.31 461 ARG A C 1
ATOM 3629 O O . ARG A 1 461 ? 13.761 7.511 -42.688 1.00 80.31 461 ARG A O 1
ATOM 3636 N N . ASP A 1 462 ? 12.208 6.535 -44.004 1.00 81.75 462 ASP A N 1
ATOM 3637 C CA . ASP A 1 462 ? 11.189 7.575 -43.871 1.00 81.75 462 ASP A CA 1
ATOM 3638 C C . ASP A 1 462 ? 10.662 7.647 -42.420 1.00 81.75 462 ASP A C 1
ATOM 3640 O O . ASP A 1 462 ? 10.607 8.734 -41.839 1.00 81.75 462 ASP A O 1
ATOM 3644 N N . ILE A 1 463 ? 10.421 6.496 -41.775 1.00 82.06 463 ILE A N 1
ATOM 3645 C CA . ILE A 1 463 ? 10.049 6.410 -40.349 1.00 82.06 463 ILE A CA 1
ATOM 3646 C C . ILE A 1 463 ? 11.134 7.035 -39.461 1.00 82.06 463 ILE A C 1
ATOM 3648 O O . ILE A 1 463 ? 10.837 7.866 -38.603 1.00 82.06 463 ILE A O 1
ATOM 3652 N N . CYS A 1 464 ? 12.406 6.680 -39.668 1.00 82.81 464 CYS A N 1
ATOM 3653 C CA . CYS A 1 464 ? 13.515 7.213 -38.870 1.00 82.81 464 CYS A CA 1
ATOM 3654 C C . CYS A 1 464 ? 13.806 8.703 -39.127 1.00 82.81 464 CYS A C 1
ATOM 3656 O O . CYS A 1 464 ? 14.450 9.337 -38.290 1.00 82.81 464 CYS A O 1
ATOM 3658 N N . ALA A 1 465 ? 13.370 9.255 -40.263 1.00 82.56 465 ALA A N 1
ATOM 3659 C CA . ALA A 1 465 ? 13.540 10.665 -40.620 1.00 82.56 465 ALA A CA 1
ATOM 3660 C C . ALA A 1 465 ? 12.387 11.564 -40.138 1.00 82.56 465 ALA A C 1
ATOM 3662 O O . ALA A 1 465 ? 12.478 12.789 -40.237 1.00 82.56 465 ALA A O 1
ATOM 3663 N N . THR A 1 466 ? 11.305 10.974 -39.628 1.00 84.94 466 THR A N 1
ATOM 3664 C CA . THR A 1 466 ? 10.102 11.708 -39.235 1.00 84.94 466 THR A CA 1
ATOM 3665 C C . THR A 1 466 ? 10.325 12.529 -37.959 1.00 84.94 466 THR A C 1
ATOM 3667 O O . THR A 1 466 ? 10.935 12.063 -36.995 1.00 84.94 466 THR A O 1
ATOM 3670 N N . SER A 1 467 ? 9.807 13.761 -37.934 1.00 81.19 467 SER A N 1
ATOM 3671 C CA . SER A 1 467 ? 9.949 14.708 -36.816 1.00 81.19 467 SER A CA 1
ATOM 3672 C C . SER A 1 467 ? 8.684 14.874 -35.968 1.00 81.19 467 SER A C 1
ATOM 3674 O O . SER A 1 467 ? 8.757 15.432 -34.874 1.00 81.19 467 SER A O 1
ATOM 3676 N N . ASP A 1 468 ? 7.537 14.376 -36.433 1.00 88.19 468 ASP A N 1
ATOM 3677 C CA . ASP A 1 468 ? 6.248 14.480 -35.754 1.00 88.19 468 ASP A CA 1
ATOM 3678 C C . ASP A 1 468 ? 5.623 13.107 -35.449 1.00 88.19 468 ASP A C 1
ATOM 3680 O O . ASP A 1 468 ? 5.677 12.166 -36.242 1.00 88.19 468 ASP A O 1
ATOM 3684 N N . LEU A 1 469 ? 5.006 12.996 -34.269 1.00 85.19 469 LEU A N 1
ATOM 3685 C CA . LEU A 1 469 ? 4.395 11.752 -33.797 1.00 85.19 469 LEU A CA 1
ATOM 3686 C C . LEU A 1 469 ? 3.250 11.249 -34.704 1.00 85.19 469 LEU A C 1
ATOM 3688 O O . LEU A 1 469 ? 3.211 10.047 -34.951 1.00 85.19 469 LEU A O 1
ATOM 3692 N N . PRO A 1 470 ? 2.333 12.092 -35.228 1.00 86.44 470 PRO A N 1
ATOM 3693 C CA . PRO A 1 470 ? 1.242 11.612 -36.080 1.00 86.44 470 PRO A CA 1
ATOM 3694 C C . PRO A 1 470 ? 1.729 10.921 -37.358 1.00 86.44 470 PRO A C 1
ATOM 3696 O O . PRO A 1 470 ? 1.253 9.830 -37.679 1.00 86.44 470 PRO A O 1
ATOM 3699 N N . THR A 1 471 ? 2.701 11.513 -38.060 1.00 85.50 471 THR A N 1
ATOM 3700 C CA . THR A 1 471 ? 3.277 10.922 -39.278 1.00 85.50 471 THR A CA 1
ATOM 3701 C C . THR A 1 471 ? 4.024 9.630 -38.958 1.00 85.50 471 THR A C 1
ATOM 3703 O O . THR A 1 471 ? 3.860 8.636 -39.668 1.00 85.50 471 THR A O 1
ATOM 3706 N N . PHE A 1 472 ? 4.763 9.600 -37.844 1.00 87.06 472 PHE A N 1
ATOM 3707 C CA . PHE A 1 472 ? 5.467 8.403 -37.386 1.00 87.06 472 PHE A CA 1
ATOM 3708 C C . PHE A 1 472 ? 4.491 7.257 -37.086 1.00 87.06 472 PHE A C 1
ATOM 3710 O O . PHE A 1 472 ? 4.658 6.147 -37.591 1.00 87.06 472 PHE A O 1
ATOM 3717 N N . SER A 1 473 ? 3.428 7.536 -36.327 1.00 85.69 473 SER A N 1
ATOM 3718 C CA . SER A 1 473 ? 2.389 6.562 -35.979 1.00 85.69 473 SER A CA 1
ATOM 3719 C C . SER A 1 473 ? 1.659 6.019 -37.206 1.00 85.69 473 SER A C 1
ATOM 3721 O O . SER A 1 473 ? 1.331 4.833 -37.245 1.00 85.69 473 SER A O 1
ATOM 3723 N N . PHE A 1 474 ? 1.413 6.863 -38.213 1.00 84.81 474 PHE A N 1
ATOM 3724 C CA . PHE A 1 474 ? 0.785 6.452 -39.468 1.00 84.81 474 PHE A CA 1
ATOM 3725 C C . PHE A 1 474 ? 1.677 5.486 -40.260 1.00 84.81 474 PHE A C 1
ATOM 3727 O O . PHE A 1 474 ? 1.232 4.403 -40.642 1.00 84.81 474 PHE A O 1
ATOM 3734 N N . GLN A 1 475 ? 2.948 5.843 -40.465 1.00 83.50 475 GLN A N 1
ATOM 3735 C CA . GLN A 1 475 ? 3.896 5.010 -41.211 1.00 83.50 475 GLN A CA 1
ATOM 3736 C C . GLN A 1 475 ? 4.198 3.691 -40.490 1.00 83.50 475 GLN A C 1
ATOM 3738 O O . GLN A 1 475 ? 4.241 2.631 -41.116 1.00 83.50 475 GLN A O 1
ATOM 3743 N N . MET A 1 476 ? 4.348 3.735 -39.166 1.00 83.69 476 MET A N 1
ATOM 3744 C CA . MET A 1 476 ? 4.548 2.537 -38.357 1.00 83.69 476 MET A CA 1
ATOM 3745 C C . MET A 1 476 ? 3.293 1.651 -38.345 1.00 83.69 476 MET A C 1
ATOM 3747 O O . MET A 1 476 ? 3.406 0.431 -38.424 1.00 83.69 476 MET A O 1
ATOM 3751 N N . GLY A 1 477 ? 2.093 2.241 -38.334 1.00 82.50 477 GLY A N 1
ATOM 3752 C CA . GLY A 1 477 ? 0.834 1.503 -38.462 1.00 82.50 477 GLY A CA 1
ATOM 3753 C C . GLY A 1 477 ? 0.732 0.729 -39.777 1.00 82.50 477 GLY A C 1
ATOM 3754 O O . GLY A 1 477 ? 0.370 -0.448 -39.766 1.00 82.50 477 GLY A O 1
ATOM 3755 N N . HIS A 1 478 ? 1.130 1.348 -40.893 1.00 83.06 478 HIS A N 1
ATOM 3756 C CA . HIS A 1 478 ? 1.214 0.677 -42.194 1.00 83.06 478 HIS A CA 1
ATOM 3757 C C . HIS A 1 478 ? 2.226 -0.480 -42.166 1.00 83.06 478 HIS A C 1
ATOM 3759 O O . HIS A 1 478 ? 1.914 -1.592 -42.586 1.00 83.06 478 HIS A O 1
ATOM 3765 N N . LEU A 1 479 ? 3.412 -0.257 -41.587 1.00 82.25 479 LEU A N 1
ATOM 3766 C CA . LEU A 1 479 ? 4.449 -1.285 -41.455 1.00 82.25 479 LEU A CA 1
ATOM 3767 C C . LEU A 1 479 ? 3.974 -2.495 -40.628 1.00 82.25 479 LEU A C 1
ATOM 3769 O O . LEU A 1 479 ? 4.240 -3.646 -40.982 1.00 82.25 479 LEU A O 1
ATOM 3773 N N . ILE A 1 480 ? 3.256 -2.251 -39.530 1.00 81.81 480 ILE A N 1
ATOM 3774 C CA . ILE A 1 480 ? 2.708 -3.302 -38.661 1.00 81.81 480 ILE A CA 1
ATOM 3775 C C . ILE A 1 480 ? 1.611 -4.093 -39.389 1.00 81.81 480 ILE A C 1
ATOM 3777 O O . ILE A 1 480 ? 1.557 -5.319 -39.286 1.00 81.81 480 ILE A O 1
ATOM 3781 N N . GLN A 1 481 ? 0.746 -3.424 -40.155 1.00 79.06 481 GLN A N 1
ATOM 3782 C CA . GLN A 1 481 ? -0.274 -4.104 -40.958 1.00 79.06 481 GLN A CA 1
ATOM 3783 C C . GLN A 1 481 ? 0.355 -4.982 -42.048 1.00 79.06 481 GLN A C 1
ATOM 3785 O O . GLN A 1 481 ? -0.001 -6.157 -42.161 1.00 79.06 481 GLN A O 1
ATOM 3790 N N . ASP A 1 482 ? 1.336 -4.463 -42.786 1.00 78.56 482 ASP A N 1
ATOM 3791 C CA . ASP A 1 482 ? 2.024 -5.200 -43.852 1.00 78.56 482 ASP A CA 1
ATOM 3792 C C . ASP A 1 482 ? 2.744 -6.446 -43.325 1.00 78.56 482 ASP A C 1
ATOM 3794 O O . ASP A 1 482 ? 2.662 -7.535 -43.904 1.00 78.56 482 ASP A O 1
ATOM 3798 N N . THR A 1 483 ? 3.428 -6.309 -42.189 1.00 74.44 483 THR A N 1
ATOM 3799 C CA . THR A 1 483 ? 4.153 -7.416 -41.550 1.00 74.44 483 THR A CA 1
ATOM 3800 C C . THR A 1 483 ? 3.213 -8.488 -41.007 1.00 74.44 483 THR A C 1
ATOM 3802 O O . THR A 1 483 ? 3.467 -9.676 -41.227 1.00 74.44 483 THR A O 1
ATOM 3805 N N . ARG A 1 484 ? 2.091 -8.109 -40.381 1.00 69.75 484 ARG A N 1
ATOM 3806 C CA . ARG A 1 484 ? 1.061 -9.058 -39.919 1.00 69.75 484 ARG A CA 1
ATOM 3807 C C . ARG A 1 484 ? 0.394 -9.794 -41.086 1.00 69.75 484 ARG A C 1
ATOM 3809 O O . ARG A 1 484 ? 0.211 -11.011 -41.022 1.00 69.75 484 ARG A O 1
ATOM 3816 N N . CYS A 1 485 ? 0.103 -9.102 -42.188 1.00 61.72 485 CYS A N 1
ATOM 3817 C CA . CYS A 1 485 ? -0.416 -9.716 -43.414 1.00 61.72 485 CYS A CA 1
ATOM 3818 C C . CYS A 1 485 ? 0.581 -10.721 -44.024 1.00 61.72 485 CYS A C 1
ATOM 3820 O O . CYS A 1 485 ? 0.201 -11.839 -44.386 1.00 61.72 485 CYS A O 1
ATOM 3822 N N . GLY A 1 486 ? 1.871 -10.373 -44.073 1.00 60.31 486 GLY A N 1
ATOM 3823 C CA . GLY A 1 486 ? 2.928 -11.260 -44.563 1.00 60.31 486 GLY A CA 1
ATOM 3824 C C . GLY A 1 486 ? 3.142 -12.505 -43.689 1.00 60.31 486 GLY A C 1
ATOM 3825 O O . GLY A 1 486 ? 3.334 -13.602 -44.218 1.00 60.31 486 GLY A O 1
ATOM 3826 N N . GLN A 1 487 ? 3.049 -12.382 -42.363 1.00 57.78 487 GLN A N 1
ATOM 3827 C CA . GLN A 1 487 ? 3.120 -13.523 -41.437 1.00 57.78 487 GLN A CA 1
ATOM 3828 C C . GLN A 1 487 ? 1.915 -14.464 -41.590 1.00 57.78 487 GLN A C 1
ATOM 3830 O O . GLN A 1 487 ? 2.104 -15.678 -41.679 1.00 57.78 487 GLN A O 1
ATOM 3835 N N . ASN A 1 488 ? 0.703 -13.921 -41.740 1.00 50.09 488 ASN A N 1
ATOM 3836 C CA . ASN A 1 488 ? -0.500 -14.715 -42.006 1.00 50.09 488 ASN A CA 1
ATOM 3837 C C . ASN A 1 488 ? -0.421 -15.464 -43.348 1.00 50.09 488 ASN A C 1
ATOM 3839 O O . ASN A 1 488 ? -0.782 -16.638 -43.414 1.00 50.09 488 ASN A O 1
ATOM 3843 N N . SER A 1 489 ? 0.139 -14.856 -44.401 1.00 42.41 489 SER A N 1
ATOM 3844 C CA . SER A 1 489 ? 0.353 -15.558 -45.681 1.00 42.41 489 SER A CA 1
ATOM 3845 C C . SER A 1 489 ? 1.382 -16.698 -45.606 1.00 42.41 489 SER A C 1
ATOM 3847 O O . SER A 1 489 ? 1.253 -17.684 -46.330 1.00 42.41 489 SER A O 1
ATOM 3849 N N . LYS A 1 490 ? 2.376 -16.607 -44.707 1.00 46.41 490 LYS A N 1
ATOM 3850 C CA . LYS A 1 490 ? 3.371 -17.668 -44.461 1.00 46.41 490 LYS A CA 1
ATOM 3851 C C . LYS A 1 490 ? 2.847 -18.773 -43.537 1.00 46.41 490 LYS A C 1
ATOM 3853 O O . LYS A 1 490 ? 3.293 -19.911 -43.637 1.00 46.41 490 LYS A O 1
ATOM 3858 N N . ALA A 1 491 ? 1.905 -18.466 -42.645 1.00 38.88 491 ALA A N 1
ATOM 3859 C CA . ALA A 1 491 ? 1.248 -19.464 -41.800 1.00 38.88 491 ALA A CA 1
ATOM 3860 C C . ALA A 1 491 ? 0.293 -20.367 -42.606 1.00 38.88 491 ALA A C 1
ATOM 3862 O O . ALA A 1 491 ? 0.211 -21.562 -42.336 1.00 38.88 491 ALA A O 1
ATOM 3863 N N . ILE A 1 492 ? -0.359 -19.822 -43.640 1.00 40.75 492 ILE A N 1
ATOM 3864 C CA . ILE A 1 492 ? -1.242 -20.567 -44.557 1.00 40.75 492 ILE A CA 1
ATOM 3865 C C . ILE A 1 492 ? -0.445 -21.471 -45.525 1.00 40.75 492 ILE A C 1
ATOM 3867 O O . ILE A 1 492 ? -1.001 -22.407 -46.092 1.00 40.75 492 ILE A O 1
ATOM 3871 N N . SER A 1 493 ? 0.865 -21.246 -45.693 1.00 37.59 493 SER A N 1
ATOM 3872 C CA . SER A 1 493 ? 1.725 -22.013 -46.608 1.00 37.59 493 SER A CA 1
ATOM 3873 C C . SER A 1 493 ? 2.573 -23.113 -45.952 1.00 37.59 493 SER A C 1
ATOM 3875 O O . SER A 1 493 ? 3.383 -23.737 -46.640 1.00 37.59 493 SER A O 1
ATOM 3877 N N . LYS A 1 494 ? 2.383 -23.417 -44.657 1.00 31.59 494 LYS A N 1
ATOM 3878 C CA . LYS A 1 494 ? 2.915 -24.662 -44.073 1.00 31.59 494 LYS A CA 1
ATOM 3879 C C . LYS A 1 494 ? 2.074 -25.848 -44.574 1.00 31.59 494 LYS A C 1
ATOM 3881 O O . LYS A 1 494 ? 0.885 -25.890 -44.261 1.00 31.59 494 LYS A O 1
ATOM 3886 N N . PRO A 1 495 ? 2.644 -26.818 -45.315 1.00 34.72 495 PRO A N 1
ATOM 3887 C CA . PRO A 1 495 ? 1.925 -28.044 -45.621 1.00 34.72 495 PRO A CA 1
ATOM 3888 C C . PRO A 1 495 ? 1.718 -28.811 -44.311 1.00 34.72 495 PRO A C 1
ATOM 3890 O O . PRO A 1 495 ? 2.653 -28.963 -43.520 1.00 34.72 495 PRO A O 1
ATOM 3893 N N . LEU A 1 496 ? 0.483 -29.251 -44.071 1.00 30.44 496 LEU A N 1
ATOM 3894 C CA . LEU A 1 496 ? 0.186 -30.264 -43.060 1.00 30.44 496 LEU A CA 1
ATOM 3895 C C . LEU A 1 496 ? 1.085 -31.491 -43.312 1.00 30.44 496 LEU A C 1
ATOM 3897 O O . LEU A 1 496 ? 1.181 -31.900 -44.474 1.00 30.44 496 LEU A O 1
ATOM 3901 N N . PRO A 1 497 ? 1.752 -32.060 -42.291 1.00 40.34 497 PRO A N 1
ATOM 3902 C CA . PRO A 1 497 ? 2.226 -33.434 -42.386 1.00 40.34 497 PRO A CA 1
ATOM 3903 C C . PRO A 1 497 ? 1.057 -34.416 -42.521 1.00 40.34 497 PRO A C 1
ATOM 3905 O O . PRO A 1 497 ? -0.024 -34.141 -41.944 1.00 40.34 497 PRO A O 1
#

Radius of gyration: 30.36 Å; Cα contacts (8 Å, |Δi|>4): 482; chains: 1; bounding box: 84×64×79 Å

Organism: Phlebotomus papatasi (NCBI:txid29031)

Sequence (497 aa):
MPTFNEEIQSDFAETLAQMLAALRGLLPWSTVLKFDASVNSLIDVVVQILLPTETPEPKIVTLAAAQLLLSISSIMRPNGLQEQSGMLQMIQAGRNLPHLDRQTSQLVFQSICNCLILPHQQNLASGNQQEVLSQRAHRLSEYINSLAKDLLAVAPQTLPGKVTEIVVSSLPILREILDYYESSASMTKQLLLSAFRGILEKSLQVYNEYYSTCPDITDAVLSFGFSVIRTLQIQLGTEYVRHILGIFLNACTKNSFTESRMKSTETLLQILCLIVKTSGAGVLLPAILELTLDHLVPFLVQESNWASKSDIVATLYELFDGILINHWNYFYKTSVLRRLKTDAEVGGTEGEKIQHGERFLAILTMYGDALVQNDPHICQIVLKSLQAVNEHWKLYQKEAFQMHLLSSFQYTLINCLLMPEGALFYDQLMQTLFTMGQVNSQTLYRSFLAAGFAPESQIIRDICATSDLPTFSFQMGHLIQDTRCGQNSKAISKPLP

Foldseek 3Di:
DDPDDVVVLVVVLVVLLVVLQVVLVCLLVDPPCLDQVVVLVLLLVLLVLQDDDPDHRDQSNLQSSLSSLLSCLARVLHPCCCVRPSLVVLLVCQQVRVSHDPNSVLSSVLSNLSNLQPDRPPPPPDPCVVVSLVVSLVSLLVSLCSLLVLLLPDDLPDDLVSNLVSLLVRLVSLLSNLLVQLVPDLSSLLSNCSNCVSVLVSLLVSCLSCVQPDLSSLLSNLSSVLSCCSRNVVVCDLVNLVVSLVSNLVSLVPDADDPSNLNSLLSNLSSLLVVLLDPNCLVVVVSVLCSVLVGVVVVCVVPVCCVVSVSSLLSSLSSLLSCLQRVVCQQFPPPPVVVVVPVPDDDDCPAGDTDPLVSVVSSVVVLLVQLQVLDPSSVVSSLVSLVNSCVRPVVLLHPSCVPPPLLSSLLSLLVLLLDPSVVSCLVSSLVSNVSNLVNPLPSNLVSVVVNVDDNPDPLSVVLSPDDDSVVNSVSSVVVSVVSNVVVVVVVVPDDDD

Secondary structure (DSSP, 8-state):
-----HHHHHHHHHHHHHHHHHHHHHGGG-SGGGSHHHHHHHHHHHHHHHS--SSPPPHHHHHHHHHHHHHIIIII--TTTTTSHHHHHHHHHTT--TTS-HHHHHHHHHHHHHHHHSPPTTTTSSS-HHHHHHHHHHHHHHHHHHHTHHHHT--TTS-HHHHHHHHHHHHHHHHHHHHHTTTS-HHHHHHHHHHHHHHHHHHHHHHHHHTTT-HHHHHHHHHHHHHHHHHHHHHH-HHHHHHHHHHHHHHHHHSPP-GGGHHHHHHHHHHHHHHHTSTTGGGTHHHHHIIIIIIIHHHHHHTTTTTT-HHHHHHHHHHHHHHHHH-HHHHB---HHHHTTTTS---------BSSHHHHHHHHHHHHHHHHHT-HHHHHHHHHHHHHHHHHH-GGGSHHHHHHTHHHHHHHHHHHHHSGGGGGGHHHHHHHHHHHHHH-HHHHHHHHHHTT--TT-HHHHHHHH--SHHHHHHHHHHHHHHHHHHHHHHHTTSPP-

Solvent-accessible surface area (backbone atoms only — not comparable to full-atom values): 27721 Å² total; per-residue (Å²): 132,84,81,71,57,68,68,59,56,51,54,50,42,52,52,52,20,51,50,37,47,50,52,48,71,42,55,88,75,44,73,69,68,70,41,64,70,65,43,50,53,51,46,39,53,40,37,60,58,64,47,92,54,101,70,74,68,57,68,65,33,38,37,26,34,22,55,30,47,28,45,43,31,70,70,68,43,63,82,62,55,68,73,35,67,41,50,43,51,53,57,70,43,55,71,72,52,85,89,52,53,72,70,36,47,51,35,43,54,46,20,54,49,34,48,46,65,56,82,50,87,73,62,82,80,52,97,56,52,70,62,57,49,52,54,32,34,48,56,42,23,54,50,52,43,56,55,37,41,69,58,73,65,63,53,96,86,55,57,68,70,60,52,39,55,41,42,62,64,37,37,59,58,57,26,55,52,39,58,72,46,46,88,54,56,70,67,56,42,48,41,49,46,68,31,44,46,66,54,51,56,49,46,52,49,52,41,75,75,40,49,90,81,36,52,65,49,40,33,40,46,44,52,30,49,37,32,47,44,74,40,31,45,79,77,61,32,71,69,54,52,49,52,55,48,52,53,54,51,52,54,53,69,72,42,80,91,48,81,85,40,45,69,36,51,37,43,47,41,54,42,49,39,60,42,38,72,39,97,73,33,74,82,52,43,66,62,53,48,46,47,42,64,70,52,48,46,56,56,38,63,73,68,70,38,59,78,80,42,47,71,49,53,44,44,50,52,52,31,50,38,35,40,56,63,64,42,42,58,67,41,37,64,78,58,70,76,46,66,78,63,54,82,78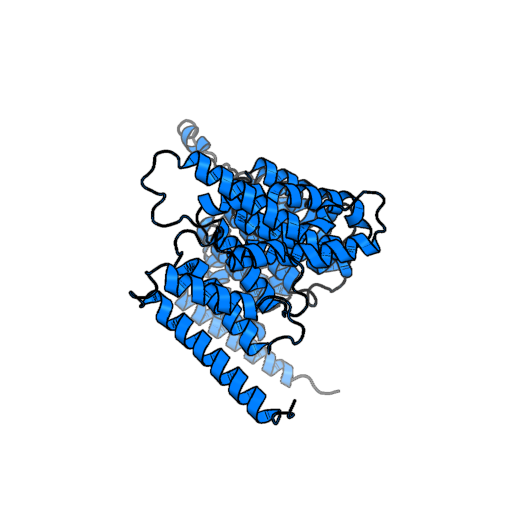,63,86,87,76,92,74,66,83,66,61,74,42,51,69,64,53,49,51,57,52,50,52,48,49,52,43,53,70,71,59,46,70,69,54,33,51,53,45,53,52,36,55,49,50,38,29,72,77,68,43,45,67,74,35,65,69,40,52,75,74,40,43,48,61,47,45,30,49,48,52,52,38,57,61,39,81,76,26,64,83,46,41,71,60,50,50,52,52,46,50,59,50,28,74,71,38,35,67,49,41,50,52,19,46,43,72,72,69,48,66,93,81,46,61,68,57,54,52,49,50,67,52,90,49,68,70,63,33,53,51,54,50,49,51,52,42,51,55,51,49,54,52,50,53,60,56,64,73,65,58,78,80,130

pLDDT: mean 81.3, std 13.69, range [29.98, 95.94]

InterPro domains:
  IPR016024 Armadillo-type fold [SSF48371] (8-421)
  IPR040016 Exportin-6 [PTHR21452] (5-485)
  IPR060041 Exportin-6, C-terminal domain [PF26714] (324-485)

Nearest PDB structures (foldseek):
  4hb0-assembly1_C  TM=6.932E-01  e=1.539E-02  Saccharomyces cerevisiae
  4hat-assembly1_C  TM=6.809E-01  e=8.718E-02  Saccharomyces cerevisiae
  6x2o-assembly1_C  TM=5.990E-01  e=7.472E-02  Saccharomyces cerevisiae
  5xoj-assembly1_C  TM=3.969E-01  e=4.356E-02  Saccharomyces cerevisiae S288C
  5uwu-assembly1_C  TM=2.942E-01  e=4.356E-02  Saccharomyces cerevisiae

Mean predicted aligned error: 11.04 Å